Protein AF-A0A7C5C646-F1 (afdb_monomer_lite)

pLDDT: mean 81.71, std 15.2, range [26.06, 98.44]

Structure (mmCIF, N/CA/C/O backbone):
data_AF-A0A7C5C646-F1
#
_entry.id   AF-A0A7C5C646-F1
#
loop_
_atom_site.group_PDB
_atom_site.id
_atom_site.type_symbol
_atom_site.label_atom_id
_atom_site.label_alt_id
_atom_site.label_comp_id
_atom_site.label_asym_id
_atom_site.label_entity_id
_atom_site.label_seq_id
_atom_site.pdbx_PDB_ins_code
_atom_site.Cartn_x
_atom_site.Cartn_y
_atom_site.Cartn_z
_atom_site.occupancy
_atom_site.B_iso_or_equiv
_atom_site.auth_seq_id
_atom_site.auth_comp_id
_atom_site.auth_asym_id
_atom_site.auth_atom_id
_atom_site.pdbx_PDB_model_num
ATOM 1 N N . MET A 1 1 ? -2.364 -14.145 -22.066 1.00 28.00 1 MET A N 1
ATOM 2 C CA . MET A 1 1 ? -3.353 -14.000 -23.159 1.00 28.00 1 MET A CA 1
ATOM 3 C C . MET A 1 1 ? -4.460 -13.075 -22.661 1.00 28.00 1 MET A C 1
ATOM 5 O O . MET A 1 1 ? -4.940 -13.315 -21.566 1.00 28.00 1 MET A O 1
ATOM 9 N N . LEU A 1 2 ? -4.819 -12.059 -23.460 1.00 26.06 2 LEU A N 1
ATOM 10 C CA . LEU A 1 2 ? -5.989 -11.160 -23.353 1.00 26.06 2 LEU A CA 1
ATOM 11 C C . LEU A 1 2 ? -6.008 -10.118 -22.210 1.00 26.06 2 LEU A C 1
ATOM 13 O O . LEU A 1 2 ? -6.782 -10.225 -21.267 1.00 26.06 2 LEU A O 1
ATOM 17 N N . THR A 1 3 ? -5.275 -9.012 -22.390 1.00 26.62 3 THR A N 1
ATOM 18 C CA . THR A 1 3 ? -5.857 -7.691 -22.083 1.00 26.62 3 THR A CA 1
ATOM 19 C C . THR A 1 3 ? -7.000 -7.482 -23.075 1.00 26.62 3 THR A C 1
ATOM 21 O O . THR A 1 3 ? -6.786 -7.663 -24.274 1.00 26.62 3 THR A O 1
ATOM 24 N N . ALA A 1 4 ? -8.215 -7.189 -22.614 1.00 31.64 4 ALA A N 1
ATOM 25 C CA . ALA A 1 4 ? -9.336 -6.935 -23.513 1.00 31.64 4 ALA A CA 1
ATOM 26 C C . ALA A 1 4 ? -9.019 -5.706 -24.386 1.00 31.64 4 ALA A C 1
ATOM 28 O O . ALA A 1 4 ? -9.004 -4.582 -23.893 1.00 31.64 4 ALA A O 1
ATOM 29 N N . ASP A 1 5 ? -8.721 -5.917 -25.671 1.00 53.47 5 ASP A N 1
ATOM 30 C CA . ASP A 1 5 ? -8.598 -4.821 -26.631 1.00 53.47 5 ASP A CA 1
ATOM 31 C C . ASP A 1 5 ? -9.971 -4.145 -26.753 1.00 53.47 5 ASP A C 1
ATOM 33 O O . ASP A 1 5 ? -10.922 -4.751 -27.254 1.00 53.47 5 ASP A O 1
ATOM 37 N N . PHE A 1 6 ? -10.082 -2.895 -26.291 1.00 59.47 6 PHE A N 1
ATOM 38 C CA . PHE A 1 6 ? -11.278 -2.081 -26.509 1.00 59.47 6 PHE A CA 1
ATOM 39 C C . PHE A 1 6 ? -11.621 -2.047 -27.995 1.00 59.47 6 PHE A C 1
ATOM 41 O O . PHE A 1 6 ? -10.765 -1.803 -28.860 1.00 59.47 6 PHE A O 1
ATOM 48 N N . SER A 1 7 ? -12.903 -2.227 -28.292 1.00 78.94 7 SER A N 1
ATOM 49 C CA . SER A 1 7 ? -13.418 -2.057 -29.640 1.00 78.94 7 SER A CA 1
ATOM 50 C C . SER A 1 7 ? -13.091 -0.654 -30.164 1.00 78.94 7 SER A C 1
ATOM 52 O O . SER A 1 7 ? -12.904 0.306 -29.410 1.00 78.94 7 SER A O 1
ATOM 54 N N . LEU A 1 8 ? -13.022 -0.510 -31.489 1.00 80.00 8 LEU A N 1
ATOM 55 C CA . LEU A 1 8 ? -12.798 0.789 -32.127 1.00 80.00 8 LEU A CA 1
ATOM 56 C C . LEU A 1 8 ? -13.767 1.870 -31.617 1.00 80.00 8 LEU A C 1
ATOM 58 O O . LEU A 1 8 ? -13.353 3.008 -31.411 1.00 80.00 8 LEU A O 1
ATOM 62 N N . ASN A 1 9 ? -15.029 1.502 -31.383 1.00 79.94 9 ASN A N 1
ATOM 63 C CA . ASN A 1 9 ? -16.066 2.419 -30.915 1.00 79.94 9 ASN A CA 1
ATOM 64 C C . ASN A 1 9 ? -15.793 2.898 -29.486 1.00 79.94 9 ASN A C 1
ATOM 66 O O . ASN A 1 9 ? -15.785 4.100 -29.253 1.00 79.94 9 ASN A O 1
ATOM 70 N N . GLU A 1 10 ? -15.455 1.994 -28.565 1.00 75.88 10 GLU A N 1
ATOM 71 C CA . GLU A 1 10 ? -15.108 2.362 -27.183 1.00 75.88 10 GLU A CA 1
ATOM 72 C C . GLU A 1 10 ? -13.876 3.275 -27.130 1.00 75.88 10 GLU A C 1
ATOM 74 O O . GLU A 1 10 ? -13.825 4.229 -26.351 1.00 75.88 10 GLU A O 1
ATOM 79 N N . ARG A 1 11 ? -12.883 3.032 -27.997 1.00 83.81 11 ARG A N 1
ATOM 80 C CA . ARG A 1 11 ? -11.719 3.921 -28.124 1.00 83.81 11 ARG A CA 1
ATOM 81 C C . ARG A 1 11 ? -12.119 5.300 -28.659 1.00 83.81 11 ARG A C 1
ATOM 83 O O . ARG A 1 11 ? -11.607 6.308 -28.175 1.00 83.81 11 ARG A O 1
ATOM 90 N N . LEU A 1 12 ? -13.029 5.370 -29.631 1.00 86.06 12 LEU A N 1
ATOM 91 C CA . LEU A 1 12 ? -13.533 6.638 -30.172 1.00 86.06 12 LEU A CA 1
ATOM 92 C C . LEU A 1 12 ? -14.393 7.416 -29.168 1.00 86.06 12 LEU A C 1
ATOM 94 O O . LEU A 1 12 ? -14.305 8.641 -29.143 1.00 86.06 12 LEU A O 1
ATOM 98 N N . ASP A 1 13 ? -15.160 6.741 -28.314 1.00 81.69 13 ASP A N 1
ATOM 99 C CA . ASP A 1 13 ? -15.956 7.386 -27.260 1.00 81.69 13 ASP A CA 1
ATOM 100 C C . ASP A 1 13 ? -15.055 8.047 -26.197 1.00 81.69 13 ASP A C 1
ATOM 102 O O . ASP A 1 13 ? -15.331 9.145 -25.700 1.00 81.69 13 ASP A O 1
ATOM 106 N N . ARG A 1 14 ? -13.900 7.438 -25.903 1.00 78.50 14 ARG A N 1
ATOM 107 C CA . ARG A 1 14 ? -12.861 8.061 -25.063 1.00 78.50 14 ARG A CA 1
ATOM 108 C C . ARG A 1 14 ? -12.254 9.291 -25.727 1.00 78.50 14 ARG A C 1
ATOM 110 O O . ARG A 1 14 ? -12.163 10.344 -25.097 1.00 78.50 14 ARG A O 1
ATOM 117 N N . LEU A 1 15 ? -11.895 9.177 -27.008 1.00 87.12 15 LEU A N 1
ATOM 118 C CA . LEU A 1 15 ? -11.406 10.316 -27.784 1.00 87.12 15 LEU A CA 1
ATOM 119 C C . LEU A 1 15 ? -12.434 11.459 -27.791 1.00 87.12 15 LEU A C 1
ATOM 121 O O . LEU A 1 15 ? -12.058 12.622 -27.666 1.00 87.12 15 LEU A O 1
ATOM 125 N N . GLU A 1 16 ? -13.724 11.147 -27.906 1.00 87.44 16 GLU A N 1
ATOM 126 C CA . GLU A 1 16 ? -14.800 12.135 -27.837 1.00 87.44 16 GLU A CA 1
ATOM 127 C C . GLU A 1 16 ? -14.785 12.904 -26.514 1.00 87.44 16 GLU A C 1
ATOM 129 O O . GLU A 1 16 ? -14.829 14.134 -26.519 1.00 87.44 16 GLU A O 1
ATOM 134 N N . THR A 1 17 ? -14.645 12.191 -25.395 1.00 80.69 17 THR A N 1
ATOM 135 C CA . THR A 1 17 ? -14.571 12.782 -24.050 1.00 80.69 17 THR A CA 1
ATOM 136 C C . THR A 1 17 ? -13.391 13.752 -23.922 1.00 80.69 17 THR A C 1
ATOM 138 O O . THR A 1 17 ? -13.533 14.848 -23.378 1.00 80.69 17 THR A O 1
ATOM 141 N N . ASP A 1 18 ? -12.228 13.399 -24.473 1.00 81.44 18 ASP A N 1
ATOM 142 C CA . ASP A 1 18 ? -11.051 14.275 -24.467 1.00 81.44 18 ASP A CA 1
ATOM 143 C C . ASP A 1 18 ? -11.227 15.509 -25.367 1.00 81.44 18 ASP A C 1
ATOM 145 O O . ASP A 1 18 ? -10.750 16.599 -25.039 1.00 81.44 18 ASP A O 1
ATOM 149 N N . LEU A 1 19 ? -11.925 15.359 -26.495 1.00 86.12 19 LEU A N 1
ATOM 150 C CA . LEU A 1 19 ? -12.220 16.436 -27.446 1.00 86.12 19 LEU A CA 1
ATOM 151 C C . LEU A 1 19 ? -13.336 17.382 -26.969 1.00 86.12 19 LEU A C 1
ATOM 153 O O . LEU A 1 19 ? -13.475 18.499 -27.480 1.00 86.12 19 LEU A O 1
ATOM 157 N N . GLN A 1 20 ? -14.122 16.966 -25.977 1.00 83.12 20 GLN A N 1
ATOM 158 C CA . GLN A 1 20 ? -15.189 17.766 -25.380 1.00 83.12 20 GLN A CA 1
ATOM 159 C C . GLN A 1 20 ? -14.689 18.872 -24.448 1.00 83.12 20 GLN A C 1
ATOM 161 O O . GLN A 1 20 ? -15.449 19.805 -24.186 1.00 83.12 20 GLN A O 1
ATOM 166 N N . THR A 1 21 ? -13.437 18.859 -23.985 1.00 80.38 21 THR A N 1
ATOM 167 C CA . THR A 1 21 ? -12.909 19.916 -23.102 1.00 80.38 21 THR A CA 1
ATOM 168 C C . THR A 1 21 ? -12.383 21.125 -23.888 1.00 80.38 21 THR A C 1
ATOM 170 O O . THR A 1 21 ? -12.013 21.016 -25.056 1.00 80.38 21 THR A O 1
ATOM 173 N N . THR A 1 22 ? -12.361 22.319 -23.274 1.00 79.81 22 THR A N 1
ATOM 174 C CA . THR A 1 22 ? -11.812 23.546 -23.893 1.00 79.81 22 THR A CA 1
ATOM 175 C C . THR A 1 22 ? -10.613 24.077 -23.095 1.00 79.81 22 THR A C 1
ATOM 177 O O . THR A 1 22 ? -10.837 24.680 -22.045 1.00 79.81 22 THR A O 1
ATOM 180 N N . PRO A 1 23 ? -9.364 23.951 -23.587 1.00 79.19 23 PRO A N 1
ATOM 181 C CA . PRO A 1 23 ? -8.949 23.195 -24.777 1.00 79.19 23 PRO A CA 1
ATOM 182 C C . PRO A 1 23 ? -9.107 21.669 -24.583 1.00 79.19 23 PRO A C 1
ATOM 184 O O . PRO A 1 23 ? -9.308 21.229 -23.445 1.00 79.19 23 PRO A O 1
ATOM 187 N N . PRO A 1 24 ? -9.039 20.857 -25.658 1.00 83.31 24 PRO A N 1
ATOM 188 C CA . PRO A 1 24 ? -9.064 19.397 -25.553 1.00 83.31 24 PRO A CA 1
ATOM 189 C C . PRO A 1 24 ? -8.012 18.869 -24.573 1.00 83.31 24 PRO A C 1
ATOM 191 O O . PRO A 1 24 ? -6.920 19.433 -24.486 1.00 83.31 24 PRO A O 1
ATOM 194 N N . ARG A 1 25 ? -8.323 17.794 -23.839 1.00 78.38 25 ARG A N 1
ATOM 195 C CA . ARG A 1 25 ? -7.555 17.350 -22.658 1.00 78.38 25 ARG A CA 1
ATOM 196 C C . ARG A 1 25 ? -6.090 17.035 -22.974 1.00 78.38 25 ARG A C 1
ATOM 198 O O . ARG A 1 25 ? -5.222 17.225 -22.126 1.00 78.38 25 ARG A O 1
ATOM 205 N N . PHE A 1 26 ? -5.806 16.606 -24.203 1.00 78.62 26 PHE A N 1
ATOM 206 C CA . PHE A 1 26 ? -4.446 16.315 -24.656 1.00 78.62 26 PHE A CA 1
ATOM 207 C C . PHE A 1 26 ? -3.584 17.554 -24.935 1.00 78.62 26 PHE A C 1
ATOM 209 O O . PHE A 1 26 ? -2.365 17.445 -25.083 1.00 78.62 26 PHE A O 1
ATOM 216 N N . VAL A 1 27 ? -4.179 18.746 -25.005 1.00 80.38 27 VAL A N 1
ATOM 217 C CA . VAL A 1 27 ? -3.452 19.992 -25.262 1.00 80.38 27 VAL A CA 1
ATOM 218 C C . VAL A 1 27 ? -2.809 20.476 -23.963 1.00 80.38 27 VAL A C 1
ATOM 220 O O . VAL A 1 27 ? -3.383 21.264 -23.216 1.00 80.38 27 VAL A O 1
ATOM 223 N N . LYS A 1 28 ? -1.585 20.006 -23.699 1.00 72.88 28 LYS A N 1
ATOM 224 C CA . LYS A 1 28 ? -0.786 20.416 -22.527 1.00 72.88 28 LYS A CA 1
ATOM 225 C C . LYS A 1 28 ? -0.014 21.719 -22.758 1.00 72.88 28 LYS A C 1
ATOM 227 O O . LYS A 1 28 ? 0.154 22.513 -21.839 1.00 72.88 28 LYS A O 1
ATOM 232 N N . ILE A 1 29 ? 0.466 21.937 -23.985 1.00 70.25 29 ILE A N 1
ATOM 233 C CA . ILE A 1 29 ? 1.261 23.106 -24.386 1.00 70.25 29 ILE A CA 1
ATOM 234 C C . ILE A 1 29 ? 0.723 23.618 -25.725 1.00 70.25 29 ILE A C 1
ATOM 236 O O . ILE A 1 29 ? 0.560 22.846 -26.666 1.00 70.25 29 ILE A O 1
ATOM 240 N N . ALA A 1 30 ? 0.498 24.929 -25.845 1.00 67.81 30 ALA A N 1
ATOM 241 C CA . ALA A 1 30 ? -0.106 25.538 -27.038 1.00 67.81 30 ALA A CA 1
ATOM 242 C C . ALA A 1 30 ? 0.714 25.363 -28.335 1.00 67.81 30 ALA A C 1
ATOM 244 O O . ALA A 1 30 ? 0.157 25.451 -29.424 1.00 67.81 30 ALA A O 1
ATOM 245 N N . ALA A 1 31 ? 2.026 25.123 -28.231 1.00 68.94 31 ALA A N 1
ATOM 246 C CA . ALA A 1 31 ? 2.910 24.882 -29.374 1.00 68.94 31 ALA A CA 1
ATOM 247 C C . ALA A 1 31 ? 2.819 23.451 -29.944 1.00 68.94 31 ALA A C 1
ATOM 249 O O . ALA A 1 31 ? 3.293 23.221 -31.054 1.00 68.94 31 ALA A O 1
ATOM 250 N N . LEU A 1 32 ? 2.229 22.508 -29.196 1.00 78.38 32 LEU A N 1
ATOM 251 C CA . LEU A 1 32 ? 2.058 21.097 -29.567 1.00 78.38 32 LEU A CA 1
ATOM 252 C C . LEU A 1 32 ? 0.619 20.635 -29.264 1.00 78.38 32 LEU A C 1
ATOM 254 O O . LEU A 1 32 ? 0.411 19.780 -28.400 1.00 78.38 32 LEU A O 1
ATOM 258 N N . PRO A 1 33 ? -0.403 21.190 -29.938 1.00 86.81 33 PRO A N 1
ATOM 259 C CA . PRO A 1 33 ? -1.797 20.829 -29.701 1.00 86.81 33 PRO A CA 1
ATOM 260 C C . PRO A 1 33 ? -2.170 19.539 -30.454 1.00 86.81 33 PRO A C 1
ATOM 262 O O . PRO A 1 33 ? -3.208 19.478 -31.109 1.00 86.81 33 PRO A O 1
ATOM 265 N N . PHE A 1 34 ? -1.310 18.520 -30.428 1.00 90.69 34 PHE A N 1
ATOM 266 C CA . PHE A 1 34 ? -1.435 17.332 -31.272 1.00 90.69 34 PHE A CA 1
ATOM 267 C C . PHE A 1 34 ? -1.675 16.070 -30.447 1.00 90.69 34 PHE A C 1
ATOM 269 O O . PHE A 1 34 ? -1.121 15.910 -29.360 1.00 90.69 34 PHE A O 1
ATOM 276 N N . ALA A 1 35 ? -2.460 15.157 -31.006 1.00 89.94 35 ALA A N 1
ATOM 277 C CA . ALA A 1 35 ? -2.698 13.828 -30.468 1.00 89.94 35 ALA A CA 1
ATOM 278 C C . ALA A 1 35 ? -2.617 12.763 -31.564 1.00 89.94 35 ALA A C 1
ATOM 280 O O . ALA A 1 35 ? -2.851 13.052 -32.738 1.00 89.94 35 ALA A O 1
ATOM 281 N N . ILE A 1 36 ? -2.327 11.523 -31.177 1.00 90.50 36 ILE A N 1
ATOM 282 C CA . ILE A 1 36 ? -2.374 10.356 -32.060 1.00 90.50 36 ILE A CA 1
ATOM 283 C C . ILE A 1 36 ? -3.478 9.418 -31.588 1.00 90.50 36 ILE A C 1
ATOM 285 O O . ILE A 1 36 ? -3.492 9.011 -30.433 1.00 90.50 36 ILE A O 1
ATOM 289 N N . PHE A 1 37 ? -4.361 9.028 -32.497 1.00 91.94 37 PHE A N 1
ATOM 290 C CA . PHE A 1 37 ? -5.306 7.939 -32.293 1.00 91.94 37 PHE A CA 1
ATOM 291 C C . PHE A 1 37 ? -4.888 6.768 -33.181 1.00 91.94 37 PHE A C 1
ATOM 293 O O . PHE A 1 37 ? -4.971 6.873 -34.408 1.00 91.94 37 PHE A O 1
ATOM 300 N N . HIS A 1 38 ? -4.419 5.666 -32.594 1.00 89.88 38 HIS A N 1
ATOM 301 C CA . HIS A 1 38 ? -3.981 4.508 -33.377 1.00 89.88 38 HIS A CA 1
ATOM 302 C C . HIS A 1 38 ? -5.131 3.524 -33.659 1.00 89.88 38 HIS A C 1
ATOM 304 O O . HIS A 1 38 ? -6.071 3.400 -32.883 1.00 89.88 38 HIS A O 1
ATOM 310 N N . TYR A 1 39 ? -5.096 2.790 -34.761 1.00 90.12 39 TYR A N 1
ATOM 311 C CA . TYR A 1 39 ? -6.091 1.757 -35.072 1.00 90.12 39 TYR A CA 1
ATOM 312 C C . TYR A 1 39 ? -5.446 0.645 -35.881 1.00 90.12 39 TYR A C 1
ATOM 314 O O . TYR A 1 39 ? -4.484 0.888 -36.610 1.00 90.12 39 TYR A O 1
ATOM 322 N N . ALA A 1 40 ? -5.972 -0.574 -35.778 1.00 88.81 40 ALA A N 1
ATOM 323 C CA . ALA A 1 40 ? -5.433 -1.664 -36.574 1.00 88.81 40 ALA A CA 1
ATOM 324 C C . ALA A 1 40 ? -5.673 -1.343 -38.064 1.00 88.81 40 ALA A C 1
ATOM 326 O O . ALA A 1 40 ? -6.785 -0.952 -38.411 1.00 88.81 40 ALA A O 1
ATOM 327 N N . PRO A 1 41 ? -4.706 -1.532 -38.980 1.00 90.12 41 PRO A N 1
ATOM 328 C CA . PRO A 1 41 ? -4.848 -1.132 -40.388 1.00 90.12 41 PRO A CA 1
ATOM 329 C C . PRO A 1 41 ? -6.105 -1.687 -41.078 1.00 90.12 41 PRO A C 1
ATOM 331 O O . PRO A 1 41 ? -6.729 -1.018 -41.901 1.00 90.12 41 PRO A O 1
ATOM 334 N N . ARG A 1 42 ? -6.535 -2.891 -40.679 1.00 87.31 42 ARG A N 1
ATOM 335 C CA . ARG A 1 42 ? -7.784 -3.536 -41.123 1.00 87.31 42 ARG A CA 1
ATOM 336 C C . ARG A 1 42 ? -9.064 -2.768 -40.756 1.00 87.31 42 ARG A C 1
ATOM 338 O O . ARG A 1 42 ? -10.096 -2.972 -41.386 1.00 87.31 42 ARG A O 1
ATOM 345 N N . GLU A 1 43 ? -9.010 -1.894 -39.755 1.00 90.44 43 GLU A N 1
ATOM 346 C CA . GLU A 1 43 ? -10.134 -1.090 -39.265 1.00 90.44 43 GLU A CA 1
ATOM 347 C C . GLU A 1 43 ? -10.347 0.206 -40.065 1.00 90.44 43 GLU A C 1
ATOM 349 O O . GLU A 1 43 ? -11.345 0.883 -39.833 1.00 90.44 43 GLU A O 1
ATOM 354 N N . GLU A 1 44 ? -9.475 0.551 -41.023 1.00 91.56 44 GLU A N 1
ATOM 355 C CA . GLU A 1 44 ? -9.483 1.843 -41.739 1.00 91.56 44 GLU A CA 1
ATOM 356 C C . GLU A 1 44 ? -10.859 2.223 -42.312 1.00 91.56 44 GLU A C 1
ATOM 358 O O . GLU A 1 44 ? -11.323 3.357 -42.184 1.00 91.56 44 GLU A O 1
ATOM 363 N N . TRP A 1 45 ? -11.553 1.269 -42.933 1.00 88.44 45 TRP A N 1
ATOM 364 C CA . TRP A 1 45 ? -12.875 1.521 -43.512 1.00 88.44 45 TRP A CA 1
ATOM 365 C C . TRP A 1 45 ? -13.942 1.777 -42.451 1.00 88.44 45 TRP A C 1
ATOM 367 O O . TRP A 1 45 ? -14.795 2.647 -42.637 1.00 88.44 45 TRP A O 1
ATOM 377 N N . ASN A 1 46 ? -13.876 1.045 -41.337 1.00 88.31 46 ASN A N 1
ATOM 378 C CA . ASN A 1 46 ? -14.793 1.225 -40.221 1.00 88.31 46 ASN A CA 1
ATOM 379 C C . ASN A 1 46 ? -14.539 2.578 -39.546 1.00 88.31 46 ASN A C 1
ATOM 381 O O . ASN A 1 46 ? -15.459 3.379 -39.411 1.00 88.31 46 ASN A O 1
ATOM 385 N N . LEU A 1 47 ? -13.273 2.888 -39.252 1.00 91.88 47 LEU A N 1
ATOM 386 C CA . LEU A 1 47 ? -12.849 4.164 -38.685 1.00 91.88 47 LEU A CA 1
ATOM 387 C C . LEU A 1 47 ? -13.385 5.342 -39.498 1.00 91.88 47 LEU A C 1
ATOM 389 O O . LEU A 1 47 ? -13.995 6.238 -38.933 1.00 91.88 47 LEU A O 1
ATOM 393 N N . ARG A 1 48 ? -13.230 5.341 -40.827 1.00 89.06 48 ARG A N 1
ATOM 394 C CA . ARG A 1 48 ? -13.727 6.439 -41.676 1.00 89.06 48 ARG A CA 1
ATOM 395 C C . ARG A 1 48 ? -15.224 6.691 -41.512 1.00 89.06 48 ARG A C 1
ATOM 397 O O . ARG A 1 48 ? -15.652 7.846 -41.538 1.00 89.06 48 ARG A O 1
ATOM 404 N N . ARG A 1 49 ? -16.024 5.635 -41.355 1.00 88.19 49 ARG A N 1
ATOM 405 C CA . ARG A 1 49 ? -17.460 5.776 -41.096 1.00 88.19 49 ARG A CA 1
ATOM 406 C C . ARG A 1 49 ? -17.695 6.382 -39.714 1.00 88.19 49 ARG A C 1
ATOM 408 O O . ARG A 1 49 ? -18.419 7.369 -39.606 1.00 88.19 49 ARG A O 1
ATOM 415 N N . GLU A 1 50 ? -17.035 5.847 -38.694 1.00 90.94 50 GLU A N 1
ATOM 416 C CA . GLU A 1 50 ? -17.208 6.285 -37.307 1.00 90.94 50 GLU A CA 1
ATOM 417 C C . GLU A 1 50 ? -16.690 7.712 -37.057 1.00 90.94 50 GLU A C 1
ATOM 419 O O . GLU A 1 50 ? -17.300 8.459 -36.296 1.00 90.94 50 GLU A O 1
ATOM 424 N N . LEU A 1 51 ? -15.650 8.170 -37.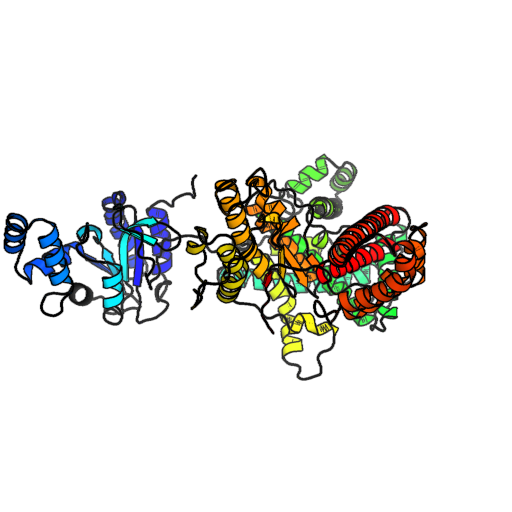763 1.00 93.69 51 LEU A N 1
ATOM 425 C CA . LEU A 1 51 ? -15.165 9.553 -37.665 1.00 93.69 51 LEU A CA 1
ATOM 426 C C . LEU A 1 51 ? -16.198 10.581 -38.121 1.00 93.69 51 LEU A C 1
ATOM 428 O O . LEU A 1 51 ? -16.273 11.668 -37.549 1.00 93.69 51 LEU A O 1
ATOM 432 N N . ASN A 1 52 ? -17.014 10.251 -39.125 1.00 91.12 52 ASN A N 1
ATOM 433 C CA . ASN A 1 52 ? -18.104 11.129 -39.545 1.00 91.12 52 ASN A CA 1
ATOM 434 C C . ASN A 1 52 ? -19.174 11.238 -38.453 1.00 91.12 52 ASN A C 1
ATOM 436 O O . ASN A 1 52 ? -19.668 12.335 -38.189 1.00 91.12 52 ASN A O 1
ATOM 440 N N . LEU A 1 53 ? -19.493 10.125 -37.785 1.00 89.38 53 LEU A N 1
ATOM 441 C CA . LEU A 1 53 ? -20.436 10.106 -36.667 1.00 89.38 53 LEU A CA 1
ATOM 442 C C . LEU A 1 53 ? -19.890 10.886 -35.467 1.00 89.38 53 LEU A C 1
ATOM 444 O O . LEU A 1 53 ? -20.589 11.749 -34.938 1.00 89.38 53 LEU A O 1
ATOM 448 N N . LEU A 1 54 ? -18.626 10.667 -35.103 1.00 93.00 54 LEU A N 1
ATOM 449 C CA . LEU A 1 54 ? -17.933 11.421 -34.058 1.00 93.00 54 LEU A CA 1
ATOM 450 C C . LEU A 1 54 ? -17.941 12.930 -34.350 1.00 93.00 54 LEU A C 1
ATOM 452 O O . LEU A 1 54 ? -18.270 13.735 -33.481 1.00 93.00 54 LEU A O 1
ATOM 456 N N . ALA A 1 55 ? -17.648 13.330 -35.589 1.00 93.62 55 ALA A N 1
ATOM 457 C CA . ALA A 1 55 ? -17.676 14.734 -35.984 1.00 93.62 55 ALA A CA 1
ATOM 458 C C . ALA A 1 55 ? -19.073 15.360 -35.846 1.00 93.62 55 ALA A C 1
ATOM 460 O O . ALA A 1 55 ? -19.182 16.519 -35.447 1.00 93.62 55 ALA A O 1
ATOM 461 N N . ILE A 1 56 ? -20.144 14.618 -36.150 1.00 91.56 56 ILE A N 1
ATOM 462 C CA . ILE A 1 56 ? -21.527 15.076 -35.938 1.00 91.56 56 ILE A CA 1
ATOM 463 C C . ILE A 1 56 ? -21.803 15.276 -34.442 1.00 91.56 56 ILE A C 1
ATOM 465 O O . ILE A 1 56 ? -22.332 16.321 -34.061 1.00 91.56 56 ILE A O 1
ATOM 469 N N . ARG A 1 57 ? -21.406 14.323 -33.589 1.00 92.56 57 ARG A N 1
ATOM 470 C CA . ARG A 1 57 ? -21.610 14.417 -32.133 1.00 92.56 57 ARG A CA 1
ATOM 471 C C . ARG A 1 57 ? -20.873 15.612 -31.525 1.00 92.56 57 ARG A C 1
ATOM 473 O O . ARG A 1 57 ? -21.491 16.418 -30.831 1.00 92.56 57 ARG A O 1
ATOM 480 N N . LEU A 1 58 ? -19.611 15.818 -31.902 1.00 92.00 58 LEU A N 1
ATOM 481 C CA . LEU A 1 58 ? -18.823 16.979 -31.474 1.00 92.00 58 LEU A CA 1
ATOM 482 C C . LEU A 1 58 ? -19.425 18.309 -31.965 1.00 92.00 58 LEU A C 1
ATOM 484 O O . LEU A 1 58 ? -19.438 19.296 -31.227 1.00 92.00 58 LEU A O 1
ATOM 488 N N . ARG A 1 59 ? -19.976 18.349 -33.188 1.00 93.06 59 ARG A N 1
ATOM 489 C CA . ARG A 1 59 ? -20.672 19.539 -33.715 1.00 93.06 59 ARG A CA 1
ATOM 490 C C . ARG A 1 59 ? -21.928 19.884 -32.925 1.00 93.06 59 ARG A C 1
ATOM 492 O O . ARG A 1 59 ? -22.146 21.058 -32.631 1.00 93.06 59 ARG A O 1
ATOM 499 N N . ASN A 1 60 ? -22.704 18.881 -32.517 1.00 88.88 60 ASN A N 1
ATOM 500 C CA . ASN A 1 60 ? -23.880 19.083 -31.665 1.00 88.88 60 ASN A CA 1
ATOM 501 C C . ASN A 1 60 ? -23.514 19.664 -30.288 1.00 88.88 60 ASN A C 1
ATOM 503 O O . ASN A 1 60 ? -24.329 20.337 -29.666 1.00 88.88 60 ASN A O 1
ATOM 507 N N . GLN A 1 61 ? -22.274 19.459 -29.842 1.00 85.38 61 GLN A N 1
ATOM 508 C CA . GLN A 1 61 ? -21.721 20.001 -28.597 1.00 85.38 61 GLN A CA 1
ATOM 509 C C . GLN A 1 61 ? -21.006 21.353 -28.795 1.00 85.38 61 GLN A C 1
ATOM 511 O O . GLN A 1 61 ? -20.328 21.847 -27.897 1.00 85.38 61 GLN A O 1
ATOM 516 N N . GLY A 1 62 ? -21.144 21.978 -29.970 1.00 85.94 62 GLY A N 1
ATOM 517 C CA . GLY A 1 62 ? -20.631 23.322 -30.250 1.00 85.94 62 GLY A CA 1
ATOM 518 C C . GLY A 1 62 ? -19.183 23.389 -30.750 1.00 85.94 62 GLY A C 1
ATOM 519 O O . GLY A 1 62 ? -18.660 24.503 -30.909 1.00 85.94 62 GLY A O 1
ATOM 520 N N . ARG A 1 63 ? -18.547 22.239 -31.028 1.00 90.69 63 ARG A N 1
ATOM 521 C CA . ARG A 1 63 ? -17.234 22.147 -31.694 1.00 90.69 63 ARG A CA 1
ATOM 522 C C . ARG A 1 63 ? -17.359 22.267 -33.212 1.00 90.69 63 ARG A C 1
ATOM 524 O O . ARG A 1 63 ? -18.395 21.977 -33.803 1.00 90.69 63 ARG A O 1
ATOM 531 N N . ARG A 1 64 ? -16.270 22.643 -33.875 1.00 93.81 64 ARG A N 1
ATOM 532 C CA . ARG A 1 64 ? -16.137 22.658 -35.334 1.00 93.81 64 ARG A CA 1
ATOM 533 C C . ARG A 1 64 ? -15.053 21.666 -35.737 1.00 93.81 64 ARG A C 1
ATOM 535 O O . ARG A 1 64 ? -13.883 21.871 -35.448 1.00 93.81 64 ARG A O 1
ATOM 542 N N . VAL A 1 65 ? -15.455 20.564 -36.366 1.00 95.25 65 VAL A N 1
ATOM 543 C CA . VAL A 1 65 ? -14.531 19.497 -36.780 1.00 95.25 65 VAL A CA 1
ATOM 544 C C . VAL A 1 65 ? -14.218 19.609 -38.269 1.00 95.25 65 VAL A C 1
ATOM 546 O O . VAL A 1 65 ? -15.141 19.588 -39.095 1.00 95.25 65 VAL A O 1
ATOM 549 N N . HIS A 1 66 ? -12.926 19.681 -38.582 1.00 96.38 66 HIS A N 1
ATOM 550 C CA . HIS A 1 66 ? -12.346 19.867 -39.913 1.00 96.38 66 HIS A CA 1
ATOM 551 C C . HIS A 1 66 ? -11.554 18.629 -40.327 1.00 96.38 66 HIS A C 1
ATOM 553 O O . HIS A 1 66 ? -10.757 18.120 -39.548 1.00 96.38 66 HIS A O 1
ATOM 559 N N . PHE A 1 67 ? -11.747 18.141 -41.551 1.00 96.06 67 PHE A N 1
ATOM 560 C CA . PHE A 1 67 ? -11.084 16.930 -42.042 1.00 96.06 67 PHE A CA 1
ATOM 561 C C . PHE A 1 67 ? -9.959 17.280 -43.016 1.00 96.06 67 PHE A C 1
ATOM 563 O O . PHE A 1 67 ? -10.219 17.848 -44.075 1.00 96.06 67 PHE A O 1
ATOM 570 N N . VAL A 1 68 ? -8.731 16.859 -42.708 1.00 96.88 68 VAL A N 1
ATOM 571 C CA . VAL A 1 68 ? -7.560 17.008 -43.583 1.00 96.88 68 VAL A CA 1
ATOM 572 C C . VAL A 1 68 ? -7.067 15.625 -43.998 1.00 96.88 68 VAL A C 1
ATOM 574 O O . VAL A 1 68 ? -6.728 14.781 -43.169 1.00 96.88 68 VAL A O 1
ATOM 577 N N . SER A 1 69 ? -7.074 15.364 -45.306 1.00 96.31 69 SER A N 1
ATOM 578 C CA . SER A 1 69 ? -6.757 14.045 -45.855 1.00 96.31 69 SER A CA 1
ATOM 579 C C . SER A 1 69 ? -5.295 13.950 -46.267 1.00 96.31 69 SER A C 1
ATOM 581 O O . SER A 1 69 ? -4.911 14.447 -47.325 1.00 96.31 69 SER A O 1
ATOM 583 N N . LEU A 1 70 ? -4.496 13.227 -45.490 1.00 96.00 70 LEU A N 1
ATOM 584 C CA . LEU A 1 70 ? -3.085 13.000 -45.786 1.00 96.00 70 LEU A CA 1
ATOM 585 C C . LEU A 1 70 ? -2.860 12.309 -47.130 1.00 96.00 70 LEU A C 1
ATOM 587 O O . LEU A 1 70 ? -1.997 12.714 -47.896 1.00 96.00 70 LEU A O 1
ATOM 591 N N . GLY A 1 71 ? -3.693 11.327 -47.474 1.00 94.56 71 GLY A N 1
ATOM 592 C CA . GLY A 1 71 ? -3.595 10.679 -48.780 1.00 94.56 71 GLY A CA 1
ATOM 593 C C . GLY A 1 71 ? -3.931 11.600 -49.958 1.00 94.56 71 GLY A C 1
ATOM 594 O O . GLY A 1 71 ? -3.569 11.280 -51.078 1.00 94.56 71 GLY A O 1
ATOM 595 N N . ARG A 1 72 ? -4.664 12.709 -49.752 1.00 96.12 72 ARG A N 1
ATOM 596 C CA . ARG A 1 72 ? -4.886 13.703 -50.821 1.00 96.12 72 ARG A CA 1
ATOM 597 C C . ARG A 1 72 ? -3.642 14.574 -50.964 1.00 96.12 72 ARG A C 1
ATOM 599 O O . ARG A 1 72 ? -3.174 14.757 -52.079 1.00 96.12 72 ARG A O 1
ATOM 606 N N . LEU A 1 73 ? -3.106 15.035 -49.833 1.00 96.62 73 LEU A N 1
ATOM 607 C CA . LEU A 1 73 ? -1.888 15.844 -49.788 1.00 96.62 73 LEU A CA 1
ATOM 608 C C . LEU A 1 73 ? -0.668 15.094 -50.334 1.00 96.62 73 LEU A C 1
ATOM 610 O O . LEU A 1 73 ? 0.187 15.712 -50.946 1.00 96.62 73 LEU A O 1
ATOM 614 N N . PHE A 1 74 ? -0.613 13.770 -50.172 1.00 95.00 74 PHE A N 1
ATOM 615 C CA . PHE A 1 74 ? 0.410 12.925 -50.789 1.00 95.00 74 PHE A CA 1
ATOM 616 C C . PHE A 1 74 ? 0.443 13.074 -52.316 1.00 95.00 74 PHE A C 1
ATOM 618 O O . PHE A 1 74 ? 1.481 13.394 -52.883 1.00 95.00 74 PHE A O 1
ATOM 625 N N . TRP A 1 75 ? -0.702 12.889 -52.979 1.00 94.50 75 TRP A N 1
ATOM 626 C CA . TRP A 1 75 ? -0.791 13.033 -54.434 1.00 94.50 75 TRP A CA 1
ATOM 627 C C . TRP A 1 75 ? -0.603 14.480 -54.877 1.00 94.50 75 TRP A C 1
ATOM 629 O O . TRP A 1 75 ? 0.053 14.734 -55.876 1.00 94.50 75 TRP A O 1
ATOM 639 N N . GLU A 1 76 ? -1.119 15.433 -54.106 1.00 94.75 76 GLU A N 1
ATOM 640 C CA . GLU A 1 76 ? -0.903 16.852 -54.373 1.00 94.75 76 GLU A CA 1
ATOM 641 C C . GLU A 1 76 ? 0.579 17.242 -54.306 1.00 94.75 76 GLU A C 1
ATOM 643 O O . GLU A 1 76 ? 1.036 18.005 -55.150 1.00 94.75 76 GLU A O 1
ATOM 648 N N . ALA A 1 77 ? 1.344 16.692 -53.359 1.00 94.06 77 ALA A N 1
ATOM 649 C CA . ALA A 1 77 ? 2.786 16.901 -53.293 1.00 94.06 77 ALA A CA 1
ATOM 650 C C . ALA A 1 77 ? 3.489 16.368 -54.549 1.00 94.06 77 ALA A C 1
ATOM 652 O O . ALA A 1 77 ? 4.343 17.051 -55.100 1.00 94.06 77 ALA A O 1
ATOM 653 N N . ILE A 1 78 ? 3.096 15.185 -55.034 1.00 94.31 78 ILE A N 1
ATOM 654 C CA . ILE A 1 78 ? 3.658 14.587 -56.255 1.00 94.31 78 ILE A CA 1
ATOM 655 C C . ILE A 1 78 ? 3.352 15.458 -57.482 1.00 94.31 78 ILE A C 1
ATOM 657 O O . ILE A 1 78 ? 4.257 15.759 -58.256 1.00 94.31 78 ILE A O 1
ATOM 661 N N . GLU A 1 79 ? 2.104 15.907 -57.634 1.00 94.38 79 GLU A N 1
ATOM 662 C CA . GLU A 1 79 ? 1.673 16.768 -58.745 1.00 94.38 79 GLU A CA 1
ATOM 663 C C . GLU A 1 79 ? 2.314 18.165 -58.708 1.00 94.38 79 GLU A C 1
ATOM 665 O O . GLU A 1 79 ? 2.603 18.738 -59.755 1.00 94.38 79 GLU A O 1
ATOM 670 N N . ARG A 1 80 ? 2.562 18.725 -57.513 1.00 93.44 80 ARG A N 1
ATOM 671 C CA . ARG A 1 80 ? 3.280 20.005 -57.348 1.00 93.44 80 ARG A CA 1
ATOM 672 C C . ARG A 1 80 ? 4.784 19.885 -57.637 1.00 93.44 80 ARG A C 1
ATOM 674 O O . ARG A 1 80 ? 5.432 20.914 -57.822 1.00 93.44 80 ARG A O 1
ATOM 681 N N . CYS A 1 81 ? 5.326 18.668 -57.646 1.00 93.19 81 CYS A N 1
ATOM 682 C CA . CYS A 1 81 ? 6.711 18.380 -58.001 1.00 93.19 81 CYS A CA 1
ATOM 683 C C . CYS A 1 81 ? 6.802 17.998 -59.488 1.00 93.19 81 CYS A C 1
ATOM 685 O O . CYS A 1 81 ? 6.523 18.813 -60.361 1.00 93.19 81 CYS A O 1
ATOM 687 N N . GLU A 1 82 ? 7.214 16.767 -59.786 1.00 91.75 82 GLU A N 1
ATOM 688 C CA . GLU A 1 82 ? 7.509 16.312 -61.150 1.00 91.75 82 GLU A CA 1
ATOM 689 C C . GLU A 1 82 ? 6.408 15.409 -61.732 1.00 91.75 82 GLU A C 1
ATOM 691 O O . GLU A 1 82 ? 6.542 14.917 -62.853 1.00 91.75 82 GLU A O 1
ATOM 696 N N . GLY A 1 83 ? 5.316 15.193 -60.992 1.00 93.00 83 GLY A N 1
ATOM 697 C CA . GLY A 1 83 ? 4.175 14.391 -61.428 1.00 93.00 83 GLY A CA 1
ATOM 698 C C . GLY A 1 83 ? 4.406 12.877 -61.375 1.00 93.00 83 GLY A C 1
ATOM 699 O O . GLY A 1 83 ? 5.509 12.376 -61.146 1.00 93.00 83 GLY A O 1
ATOM 700 N N . ILE A 1 84 ? 3.320 12.124 -61.570 1.00 93.31 84 ILE A N 1
ATOM 701 C CA . ILE A 1 84 ? 3.331 10.658 -61.461 1.00 93.31 84 ILE A CA 1
ATOM 702 C C . ILE A 1 84 ? 4.113 9.973 -62.590 1.00 93.31 84 ILE A C 1
ATOM 704 O O . ILE A 1 84 ? 4.755 8.956 -62.340 1.00 93.31 84 ILE A O 1
ATOM 708 N N . ASP A 1 85 ? 4.107 10.535 -63.801 1.00 95.62 85 ASP A N 1
ATOM 709 C CA . ASP A 1 85 ? 4.777 9.939 -64.966 1.00 95.62 85 ASP A CA 1
ATOM 710 C C . ASP A 1 85 ? 6.290 9.799 -64.730 1.00 95.62 85 ASP A C 1
ATOM 712 O O . ASP A 1 85 ? 6.874 8.752 -65.009 1.00 95.62 85 ASP A O 1
ATOM 716 N N . THR A 1 86 ? 6.903 10.801 -64.093 1.00 93.88 86 THR A N 1
ATOM 717 C CA . THR A 1 86 ? 8.321 10.786 -63.703 1.00 93.88 86 THR A CA 1
ATOM 718 C C . THR A 1 86 ? 8.631 9.660 -62.715 1.00 93.88 86 THR A C 1
ATOM 720 O O . THR A 1 86 ? 9.658 8.991 -62.830 1.00 93.88 86 THR A O 1
ATOM 723 N N . LEU A 1 87 ? 7.736 9.403 -61.756 1.00 93.50 87 LEU A N 1
ATOM 724 C CA . LEU A 1 87 ? 7.895 8.310 -60.794 1.00 93.50 87 LEU A CA 1
ATOM 725 C C . LEU A 1 87 ? 7.717 6.936 -61.449 1.00 93.50 87 LEU A C 1
ATOM 727 O O . LEU A 1 87 ? 8.426 6.003 -61.083 1.00 93.50 87 LEU A O 1
ATOM 731 N N . VAL A 1 88 ? 6.808 6.814 -62.422 1.00 95.12 88 VAL A N 1
ATOM 732 C CA . VAL A 1 88 ? 6.612 5.580 -63.201 1.00 95.12 88 VAL A CA 1
ATOM 733 C C . VAL A 1 88 ? 7.859 5.261 -64.022 1.00 95.12 88 VAL A C 1
ATOM 735 O O . VAL A 1 88 ? 8.307 4.113 -64.034 1.00 95.12 88 VAL A O 1
ATOM 738 N N . ASP A 1 89 ? 8.447 6.264 -64.675 1.00 95.44 89 ASP A N 1
ATOM 739 C CA . ASP A 1 89 ? 9.698 6.087 -65.411 1.00 95.44 89 ASP A CA 1
ATOM 740 C C . ASP A 1 89 ? 10.850 5.719 -64.465 1.00 95.44 89 ASP A C 1
ATOM 742 O O . ASP A 1 89 ? 11.579 4.763 -64.735 1.00 95.44 89 ASP A O 1
ATOM 746 N N . LEU A 1 90 ? 10.970 6.394 -63.317 1.00 95.06 90 LEU A N 1
ATOM 747 C CA . LEU A 1 90 ? 11.972 6.078 -62.296 1.00 95.06 90 LEU A CA 1
ATOM 748 C C . LEU A 1 90 ? 11.823 4.646 -61.759 1.00 95.06 90 LEU A C 1
ATOM 750 O O . LEU A 1 90 ? 12.817 3.935 -61.624 1.00 95.06 90 LEU A O 1
ATOM 754 N N . GLU A 1 91 ? 10.597 4.182 -61.497 1.00 95.44 91 GLU A N 1
ATOM 755 C CA . GLU A 1 91 ? 10.357 2.799 -61.064 1.00 95.44 91 GLU A CA 1
ATOM 756 C C . GLU A 1 91 ? 10.815 1.796 -62.120 1.00 95.44 91 GLU A C 1
ATOM 758 O O . GLU A 1 91 ? 11.403 0.761 -61.801 1.00 95.44 91 GLU A O 1
ATOM 763 N N . ARG A 1 92 ? 10.549 2.113 -63.391 1.00 95.94 92 ARG A N 1
ATOM 764 C CA . ARG A 1 92 ? 10.843 1.243 -64.526 1.00 95.94 92 ARG A CA 1
ATOM 765 C C . ARG A 1 92 ? 12.341 1.035 -64.731 1.00 95.94 92 ARG A C 1
ATOM 767 O O . ARG A 1 92 ? 12.731 -0.052 -65.159 1.00 95.94 92 ARG A O 1
ATOM 774 N N . TRP A 1 93 ? 13.151 2.056 -64.459 1.00 94.81 93 TRP A N 1
ATOM 775 C CA . TRP A 1 93 ? 14.600 2.022 -64.672 1.00 94.81 93 TRP A CA 1
ATOM 776 C C . TRP A 1 93 ? 15.390 1.678 -63.406 1.00 94.81 93 TRP A C 1
ATOM 778 O O . TRP A 1 93 ? 16.295 0.847 -63.472 1.00 94.81 93 TRP A O 1
ATOM 788 N N . ASP A 1 94 ? 15.024 2.261 -62.263 1.00 94.19 94 ASP A N 1
ATOM 789 C CA . ASP A 1 94 ? 15.814 2.232 -61.024 1.00 94.19 94 ASP A CA 1
ATOM 790 C C . ASP A 1 94 ? 15.116 1.495 -59.864 1.00 94.19 94 ASP A C 1
ATOM 792 O O . ASP A 1 94 ? 15.696 1.294 -58.791 1.00 94.19 94 ASP A O 1
ATOM 796 N N . GLY A 1 95 ? 13.879 1.042 -60.081 1.00 94.38 95 GLY A N 1
ATOM 797 C CA . GLY A 1 95 ? 13.122 0.216 -59.147 1.00 94.38 95 GLY A CA 1
ATOM 798 C C . GLY A 1 95 ? 12.410 0.984 -58.030 1.00 94.38 95 GLY A C 1
ATOM 799 O O . GLY A 1 95 ? 12.573 2.187 -57.818 1.00 94.38 95 GLY A O 1
ATOM 800 N N . PHE A 1 96 ? 11.606 0.244 -57.265 1.00 91.19 96 PHE A N 1
ATOM 801 C CA . PHE A 1 96 ? 10.709 0.787 -56.238 1.00 91.19 96 PHE A CA 1
ATOM 802 C C . PHE A 1 96 ? 11.425 1.568 -55.121 1.00 91.19 96 PHE A C 1
ATOM 804 O O . PHE A 1 96 ? 10.915 2.572 -54.624 1.00 91.19 96 PHE A O 1
ATOM 811 N N . GLU A 1 97 ? 12.625 1.149 -54.716 1.00 90.75 97 GLU A N 1
ATOM 812 C CA . GLU A 1 97 ? 13.364 1.859 -53.666 1.00 90.75 97 GLU A CA 1
ATOM 813 C C . GLU A 1 97 ? 13.824 3.254 -54.104 1.00 90.75 97 GLU A C 1
ATOM 815 O O . GLU A 1 97 ? 13.885 4.164 -53.274 1.00 90.75 97 GLU A O 1
ATOM 820 N N . ALA A 1 98 ? 14.139 3.435 -55.392 1.00 92.56 98 ALA A N 1
ATOM 821 C CA . ALA A 1 98 ? 14.496 4.738 -55.943 1.00 92.56 98 ALA A CA 1
ATOM 822 C C . ALA A 1 98 ? 13.293 5.685 -55.907 1.00 92.56 98 ALA A C 1
ATOM 824 O O . ALA A 1 98 ? 13.413 6.806 -55.414 1.00 92.56 98 ALA A O 1
ATOM 825 N N . VAL A 1 99 ? 12.116 5.188 -56.295 1.00 93.38 99 VAL A N 1
ATOM 826 C CA . VAL A 1 99 ? 10.840 5.906 -56.175 1.00 93.38 99 VAL A CA 1
ATOM 827 C C . VAL A 1 99 ? 10.548 6.291 -54.730 1.00 93.38 99 VAL A C 1
ATOM 829 O O . VAL A 1 99 ? 10.199 7.436 -54.456 1.00 93.38 99 VAL A O 1
ATOM 832 N N . GLN A 1 100 ? 10.751 5.377 -53.778 1.00 91.56 100 GLN A N 1
ATOM 833 C CA . GLN A 1 100 ? 10.518 5.669 -52.365 1.00 91.56 100 GLN A CA 1
ATOM 834 C C . GLN A 1 100 ? 11.442 6.771 -51.830 1.00 91.56 100 GLN A C 1
ATOM 836 O O . GLN A 1 100 ? 10.986 7.643 -51.088 1.00 91.56 100 GLN A O 1
ATOM 841 N N . ARG A 1 101 ? 12.725 6.766 -52.217 1.00 91.62 101 ARG A N 1
ATOM 842 C CA . ARG A 1 101 ? 13.663 7.846 -51.867 1.00 91.62 101 ARG A CA 1
ATOM 843 C C . ARG A 1 101 ? 13.255 9.177 -52.497 1.00 91.62 101 ARG A C 1
ATOM 845 O O . ARG A 1 101 ? 13.293 10.193 -51.809 1.00 91.62 101 ARG A O 1
ATOM 852 N N . GLN A 1 102 ? 12.825 9.160 -53.757 1.00 94.31 102 GLN A N 1
ATOM 853 C CA . GLN A 1 102 ? 12.393 10.361 -54.470 1.00 94.31 102 GLN A CA 1
ATOM 854 C C . GLN A 1 102 ? 11.137 10.979 -53.841 1.00 94.31 102 GLN A C 1
ATOM 856 O O . GLN A 1 102 ? 11.094 12.176 -53.572 1.00 94.31 102 GLN A O 1
ATOM 861 N N . ILE A 1 103 ? 10.137 10.156 -53.519 1.00 93.81 103 ILE A N 1
ATOM 862 C CA . ILE A 1 103 ? 8.919 10.606 -52.834 1.00 93.81 103 ILE A CA 1
ATOM 863 C C . ILE A 1 103 ? 9.253 11.163 -51.447 1.00 93.81 103 ILE A C 1
ATOM 865 O O . ILE A 1 103 ? 8.718 12.198 -51.051 1.00 93.81 103 ILE A O 1
ATOM 869 N N . PHE A 1 104 ? 10.157 10.518 -50.705 1.00 92.81 104 PHE A N 1
ATOM 870 C CA . PHE A 1 104 ? 10.609 11.048 -49.422 1.00 92.81 104 PHE A CA 1
ATOM 871 C C . PHE A 1 104 ? 11.259 12.433 -49.578 1.00 92.81 104 PHE A C 1
ATOM 873 O O . PHE A 1 104 ? 10.955 13.328 -48.785 1.00 92.81 104 PHE A O 1
ATOM 880 N N . ALA A 1 105 ? 12.095 12.638 -50.604 1.00 92.38 105 ALA A N 1
ATOM 881 C CA . ALA A 1 105 ? 12.697 13.937 -50.921 1.00 92.38 105 ALA A CA 1
ATOM 882 C C . ALA A 1 105 ? 11.636 15.010 -51.228 1.00 92.38 105 ALA A C 1
ATOM 884 O O . ALA A 1 105 ? 11.651 16.074 -50.604 1.00 92.38 105 ALA A O 1
ATOM 885 N N . TYR A 1 106 ? 10.651 14.708 -52.084 1.00 94.44 106 TYR A N 1
ATOM 886 C CA . TYR A 1 106 ? 9.532 15.619 -52.376 1.00 94.44 106 TYR A CA 1
ATOM 887 C C . TYR A 1 106 ? 8.796 16.086 -51.118 1.00 94.44 106 TYR A C 1
ATOM 889 O O . TYR A 1 106 ? 8.407 17.247 -51.012 1.00 94.44 106 TYR A O 1
ATOM 897 N N . LEU A 1 107 ? 8.612 15.185 -50.152 1.00 93.31 107 LEU A N 1
ATOM 898 C CA . LEU A 1 107 ? 7.841 15.448 -48.941 1.00 93.31 107 LEU A CA 1
ATOM 899 C C . LEU A 1 107 ? 8.664 16.110 -47.822 1.00 93.31 107 LEU A C 1
ATOM 901 O O . LEU A 1 107 ? 8.067 16.554 -46.837 1.00 93.31 107 LEU A O 1
ATOM 905 N N . THR A 1 108 ? 9.997 16.171 -47.931 1.00 89.75 108 THR A N 1
ATOM 906 C CA . THR A 1 108 ? 10.888 16.648 -46.851 1.00 89.75 108 THR A CA 1
ATOM 907 C C . THR A 1 108 ? 11.724 17.871 -47.197 1.00 89.75 108 THR A C 1
ATOM 909 O O . THR A 1 108 ? 12.006 18.669 -46.302 1.00 89.75 108 THR A O 1
ATOM 912 N N . GLU A 1 109 ? 12.157 18.028 -48.444 1.00 89.94 109 GLU A N 1
ATOM 913 C CA . GLU A 1 109 ? 13.122 19.063 -48.805 1.00 89.94 109 GLU A CA 1
ATOM 914 C C . GLU A 1 109 ? 12.427 20.385 -49.152 1.00 89.94 109 GLU A C 1
ATOM 916 O O . GLU A 1 109 ? 11.399 20.428 -49.825 1.00 89.94 109 GLU A O 1
ATOM 921 N N . ALA A 1 110 ? 13.005 21.498 -48.694 1.00 83.75 110 ALA A N 1
ATOM 922 C CA . ALA A 1 110 ? 12.357 22.810 -48.734 1.00 83.75 110 ALA A CA 1
ATOM 923 C C . ALA A 1 110 ? 12.157 23.398 -50.144 1.00 83.75 110 ALA A C 1
ATOM 925 O O . ALA A 1 110 ? 11.362 24.320 -50.298 1.00 83.75 110 ALA A O 1
ATOM 926 N N . HIS A 1 111 ? 12.889 22.912 -51.153 1.00 86.50 111 HIS A N 1
ATOM 927 C CA . HIS A 1 111 ? 12.747 23.375 -52.539 1.00 86.50 111 HIS A CA 1
ATOM 928 C C . HIS A 1 111 ? 11.625 22.657 -53.309 1.00 86.50 111 HIS A C 1
ATOM 930 O O . HIS A 1 111 ? 11.303 23.071 -54.420 1.00 86.50 111 HIS A O 1
ATOM 936 N N . TRP A 1 112 ? 11.034 21.617 -52.713 1.00 90.19 112 TRP A N 1
ATOM 937 C CA . TRP A 1 112 ? 9.852 20.915 -53.210 1.00 90.19 112 TRP A CA 1
ATOM 938 C C . TRP A 1 112 ? 8.586 21.385 -52.471 1.00 90.19 112 TRP A C 1
ATOM 940 O O . TRP A 1 112 ? 8.512 22.518 -51.994 1.00 90.19 112 TRP A O 1
ATOM 950 N N . ALA A 1 113 ? 7.576 20.516 -52.374 1.00 85.44 113 ALA A N 1
ATOM 951 C CA . ALA A 1 113 ? 6.336 20.732 -51.636 1.00 85.44 113 ALA A CA 1
ATOM 952 C C . ALA A 1 113 ? 6.324 19.910 -50.325 1.00 85.44 113 ALA A C 1
ATOM 954 O O . ALA A 1 113 ? 5.648 18.878 -50.249 1.00 85.44 113 ALA A O 1
ATOM 955 N N . PRO A 1 114 ? 7.058 20.338 -49.274 1.00 93.00 114 PRO A N 1
ATOM 956 C CA . PRO A 1 114 ? 7.193 19.560 -48.051 1.00 93.00 114 PRO A CA 1
ATOM 957 C C . PRO A 1 114 ? 5.849 19.376 -47.336 1.00 93.00 114 PRO A C 1
ATOM 959 O O . PRO A 1 114 ? 5.050 20.309 -47.185 1.00 93.00 114 PRO A O 1
ATOM 962 N N . LEU A 1 115 ? 5.618 18.162 -46.833 1.00 95.06 115 LEU A N 1
ATOM 963 C CA . LEU A 1 115 ? 4.333 17.737 -46.277 1.00 95.06 115 LEU A CA 1
ATOM 964 C C . LEU A 1 115 ? 3.819 18.605 -45.109 1.00 95.06 115 LEU A C 1
ATOM 966 O O . LEU A 1 115 ? 2.622 18.899 -45.102 1.00 95.06 115 LEU A O 1
ATOM 970 N N . PRO A 1 116 ? 4.643 19.046 -44.133 1.00 94.62 116 PRO A N 1
ATOM 971 C CA . PRO A 1 116 ? 4.157 19.898 -43.045 1.00 94.62 116 PRO A CA 1
ATOM 972 C C . PRO A 1 116 ? 3.566 21.220 -43.543 1.00 94.62 116 PRO A C 1
ATOM 974 O O . PRO A 1 116 ? 2.537 21.653 -43.030 1.00 94.62 116 PRO A O 1
ATOM 977 N N . GLY A 1 117 ? 4.172 21.820 -44.576 1.00 94.12 117 GLY A N 1
ATOM 978 C CA . GLY A 1 117 ? 3.674 23.051 -45.190 1.00 94.12 117 GLY A CA 1
ATOM 979 C C . GLY A 1 117 ? 2.317 22.839 -45.857 1.00 94.12 117 GLY A C 1
ATOM 980 O O . GLY A 1 117 ? 1.392 23.610 -45.622 1.00 94.12 117 GLY A O 1
ATOM 981 N N . LEU A 1 118 ? 2.160 21.736 -46.596 1.00 95.12 118 LEU A N 1
ATOM 982 C CA . LEU A 1 118 ? 0.882 21.356 -47.209 1.00 95.12 118 LEU A CA 1
ATOM 983 C C . LEU A 1 118 ? -0.208 21.073 -46.166 1.00 95.12 118 LEU A C 1
ATOM 985 O O . LEU A 1 118 ? -1.367 21.428 -46.365 1.00 95.12 118 LEU A O 1
ATOM 989 N N . VAL A 1 119 ? 0.144 20.448 -45.038 1.00 96.31 119 VAL A N 1
ATOM 990 C CA . VAL A 1 119 ? -0.801 20.224 -43.935 1.00 96.31 119 VAL A CA 1
ATOM 991 C C . VAL A 1 119 ? -1.207 21.551 -43.291 1.00 96.31 119 VAL A C 1
ATOM 993 O O . VAL A 1 119 ? -2.397 21.752 -43.059 1.00 96.31 119 VAL A O 1
ATOM 996 N N . ALA A 1 120 ? -0.266 22.463 -43.030 1.00 94.38 120 ALA A N 1
ATOM 997 C CA . ALA A 1 120 ? -0.573 23.784 -42.482 1.00 94.38 120 ALA A CA 1
ATOM 998 C C . ALA A 1 120 ? -1.469 24.605 -43.431 1.00 94.38 120 ALA A C 1
ATOM 1000 O O . ALA A 1 120 ? -2.493 25.129 -42.990 1.00 94.38 120 ALA A O 1
ATOM 1001 N N . GLU A 1 121 ? -1.149 24.622 -44.731 1.00 94.50 121 GLU A N 1
ATOM 1002 C CA . GLU A 1 121 ? -1.952 25.256 -45.788 1.00 94.50 121 GLU A CA 1
ATOM 1003 C C . GLU A 1 121 ? -3.376 24.673 -45.823 1.00 94.50 121 GLU A C 1
ATOM 1005 O O . GLU A 1 121 ? -4.361 25.411 -45.820 1.00 94.50 121 GLU A O 1
ATOM 1010 N N . ALA A 1 122 ? -3.511 23.344 -45.777 1.00 95.75 122 ALA A N 1
ATOM 1011 C CA . ALA A 1 122 ? -4.809 22.673 -45.800 1.00 95.75 122 ALA A CA 1
ATOM 1012 C C . ALA A 1 122 ? -5.648 22.933 -44.537 1.00 95.75 122 ALA A C 1
ATOM 1014 O O . ALA A 1 122 ? -6.872 23.057 -44.621 1.00 95.75 122 ALA A O 1
ATOM 1015 N N . VAL A 1 123 ? -5.012 23.022 -43.364 1.00 94.94 123 VAL A N 1
ATOM 1016 C CA . VAL A 1 123 ? -5.680 23.386 -42.103 1.00 94.94 123 VAL A CA 1
ATOM 1017 C C . VAL A 1 123 ? -6.205 24.820 -42.162 1.00 94.94 123 VAL A C 1
ATOM 1019 O O . VAL A 1 123 ? -7.336 25.080 -41.743 1.00 94.94 123 VAL A O 1
ATOM 1022 N N . GLU A 1 124 ? -5.419 25.743 -42.715 1.00 92.25 124 GLU A N 1
ATOM 1023 C CA . GLU A 1 124 ? -5.826 27.134 -42.898 1.00 92.25 124 GLU A CA 1
ATOM 1024 C C . GLU A 1 124 ? -6.979 27.262 -43.904 1.00 92.25 124 GLU A C 1
ATOM 1026 O O . GLU A 1 124 ? -7.991 27.896 -43.596 1.00 92.25 124 GLU A O 1
ATOM 1031 N N . GLN A 1 125 ? -6.889 26.590 -45.056 1.00 92.38 125 GLN A N 1
ATOM 1032 C CA . GLN A 1 125 ? -7.944 26.563 -46.078 1.00 92.38 125 GLN A CA 1
ATOM 1033 C C . GLN A 1 125 ? -9.253 25.938 -45.574 1.00 92.38 125 GLN A C 1
ATOM 1035 O O . GLN A 1 125 ? -10.334 26.329 -46.016 1.00 92.38 125 GLN A O 1
ATOM 1040 N N . ALA A 1 126 ? -9.181 24.997 -44.627 1.00 90.31 126 ALA A N 1
ATOM 1041 C CA . ALA A 1 126 ? -10.359 24.434 -43.971 1.00 90.31 126 ALA A CA 1
ATOM 1042 C C . ALA A 1 126 ? -11.059 25.429 -43.018 1.00 90.31 126 ALA A C 1
ATOM 1044 O O . ALA A 1 126 ? -12.175 25.167 -42.571 1.00 90.31 126 ALA A O 1
ATOM 1045 N N . GLY A 1 127 ? -10.440 26.577 -42.714 1.00 87.81 127 GLY A N 1
ATOM 1046 C CA . GLY A 1 127 ? -10.996 27.604 -41.830 1.00 87.81 127 GLY A CA 1
ATOM 1047 C C . GLY A 1 127 ? -10.832 27.301 -40.337 1.00 87.81 127 GLY A C 1
ATOM 1048 O O . GLY A 1 127 ? -11.574 27.844 -39.517 1.00 87.81 127 GLY A O 1
ATOM 1049 N N . ALA A 1 128 ? -9.878 26.441 -39.969 1.00 87.69 128 ALA A N 1
ATOM 1050 C CA . ALA A 1 128 ? -9.637 25.994 -38.598 1.00 87.69 128 ALA A CA 1
ATOM 1051 C C . ALA A 1 128 ? -8.760 26.991 -37.806 1.00 87.69 128 ALA A C 1
ATOM 1053 O O . ALA A 1 128 ? -7.628 26.680 -37.434 1.00 87.69 128 ALA A O 1
ATOM 1054 N N . GLN A 1 129 ? -9.268 28.207 -37.582 1.00 81.62 129 GLN A N 1
ATOM 1055 C CA . GLN A 1 129 ? -8.509 29.355 -37.054 1.00 81.62 129 GLN A CA 1
ATOM 1056 C C . GLN A 1 129 ? -8.783 29.690 -35.576 1.00 81.62 129 GLN A C 1
ATOM 1058 O O . GLN A 1 129 ? -8.107 30.549 -35.011 1.00 81.62 129 GLN A O 1
ATOM 1063 N N . GLU A 1 130 ? -9.756 29.042 -34.930 1.00 87.19 130 GLU A N 1
ATOM 1064 C CA . GLU A 1 130 ? -10.160 29.286 -33.543 1.00 87.19 130 GLU A CA 1
ATOM 1065 C C . GLU A 1 130 ? -9.846 28.065 -32.651 1.00 87.19 130 GLU A C 1
ATOM 1067 O O . GLU A 1 130 ? -10.703 27.199 -32.457 1.00 87.19 130 GLU A O 1
ATOM 1072 N N . PRO A 1 131 ? -8.658 27.994 -32.014 1.00 81.25 131 PRO A N 1
ATOM 1073 C CA . PRO A 1 131 ? -8.183 26.809 -31.281 1.00 81.25 131 PRO A CA 1
ATOM 1074 C C . PRO A 1 131 ? -9.068 26.332 -30.122 1.00 81.25 131 PRO A C 1
ATOM 1076 O O . PRO A 1 131 ? -8.899 25.224 -29.621 1.00 81.25 131 PRO A O 1
ATOM 1079 N N . ARG A 1 132 ? -9.996 27.174 -29.651 1.00 82.81 132 ARG A N 1
ATOM 1080 C CA . ARG A 1 132 ? -10.962 26.818 -28.602 1.00 82.81 132 ARG A CA 1
ATOM 1081 C C . ARG A 1 132 ? -12.191 26.094 -29.142 1.00 82.81 132 ARG A C 1
ATOM 1083 O O . ARG A 1 132 ? -12.891 25.464 -28.358 1.00 82.81 132 ARG A O 1
ATOM 1090 N N . ARG A 1 133 ? -12.497 26.202 -30.434 1.00 86.56 133 ARG A N 1
ATOM 1091 C CA . ARG A 1 133 ? -13.714 25.635 -31.040 1.00 86.56 133 ARG A CA 1
ATOM 1092 C C . ARG A 1 133 ? -13.412 24.680 -32.182 1.00 86.56 133 ARG A C 1
ATOM 1094 O O . ARG A 1 133 ? -14.185 23.746 -32.376 1.00 86.56 133 ARG A O 1
ATOM 1101 N N . ASP A 1 134 ? -12.320 24.908 -32.899 1.00 94.00 134 ASP A N 1
ATOM 1102 C CA . ASP A 1 134 ? -11.902 24.108 -34.040 1.00 94.00 134 ASP A CA 1
ATOM 1103 C C . ASP A 1 134 ? -11.069 22.894 -33.614 1.00 94.00 134 ASP A C 1
ATOM 1105 O O . ASP A 1 134 ? -10.218 22.977 -32.731 1.00 94.00 134 ASP A O 1
ATOM 1109 N N . ILE A 1 135 ? -11.324 21.762 -34.266 1.00 94.50 135 ILE A N 1
ATOM 1110 C CA . ILE A 1 135 ? -10.610 20.495 -34.105 1.00 94.50 135 ILE A CA 1
ATOM 1111 C C . ILE A 1 135 ? -10.298 19.970 -35.505 1.00 94.50 135 ILE A C 1
ATOM 1113 O O . ILE A 1 135 ? -11.187 19.905 -36.355 1.00 94.50 135 ILE A O 1
ATOM 1117 N N . VAL A 1 136 ? -9.056 19.567 -35.746 1.00 96.81 136 VAL A N 1
ATOM 1118 C CA . VAL A 1 136 ? -8.612 18.997 -37.020 1.00 96.81 136 VAL A CA 1
ATOM 1119 C C . VAL A 1 136 ? -8.463 17.486 -36.893 1.00 96.81 136 VAL A C 1
ATOM 1121 O O . VAL A 1 136 ? -7.727 16.988 -36.047 1.00 96.81 136 VAL A O 1
ATOM 1124 N N . PHE A 1 137 ? -9.124 16.743 -37.773 1.00 97.19 137 PHE A N 1
ATOM 1125 C CA . PHE A 1 137 ? -8.926 15.311 -37.964 1.00 97.19 137 PHE A CA 1
ATOM 1126 C C . PHE A 1 137 ? -8.014 15.087 -39.165 1.00 97.19 137 PHE A C 1
ATOM 1128 O O . PHE A 1 137 ? -8.408 15.305 -40.313 1.00 97.19 137 PHE A O 1
ATOM 1135 N N . LEU A 1 138 ? -6.790 14.643 -38.889 1.00 96.50 138 LEU A N 1
ATOM 1136 C CA . LEU A 1 138 ? -5.782 14.318 -39.887 1.00 96.50 138 LEU A CA 1
ATOM 1137 C C . LEU A 1 138 ? -5.810 12.806 -40.142 1.00 96.50 138 LEU A C 1
ATOM 1139 O O . LEU A 1 138 ? -5.448 12.016 -39.274 1.00 96.50 138 LEU A O 1
ATOM 1143 N N . TYR A 1 139 ? -6.287 12.385 -41.314 1.00 94.75 139 TYR A N 1
ATOM 1144 C CA . TYR A 1 139 ? -6.638 10.982 -41.587 1.00 94.75 139 TYR A CA 1
ATOM 1145 C C . TYR A 1 139 ? -6.112 10.492 -42.945 1.00 94.75 139 TYR A C 1
ATOM 1147 O O . TYR A 1 139 ? -5.650 11.280 -43.769 1.00 94.75 139 TYR A O 1
ATOM 1155 N N . ARG A 1 140 ? -6.199 9.177 -43.195 1.00 93.62 140 ARG A N 1
ATOM 1156 C CA . ARG A 1 140 ? -5.559 8.459 -44.321 1.00 93.62 140 ARG A CA 1
ATOM 1157 C C . ARG A 1 140 ? -4.028 8.466 -44.285 1.00 93.62 140 ARG A C 1
ATOM 1159 O O . ARG A 1 140 ? -3.384 8.526 -45.332 1.00 93.62 140 ARG A O 1
ATOM 1166 N N . ALA A 1 141 ? -3.440 8.366 -43.094 1.00 92.56 141 ALA A N 1
ATOM 1167 C CA . ALA A 1 141 ? -1.991 8.256 -42.947 1.00 92.56 141 ALA A CA 1
ATOM 1168 C C . ALA A 1 141 ? -1.415 6.981 -43.590 1.00 92.56 141 ALA A C 1
ATOM 1170 O O . ALA A 1 141 ? -0.226 6.948 -43.869 1.00 92.56 141 ALA A O 1
ATOM 1171 N N . GLY A 1 142 ? -2.228 5.958 -43.886 1.00 90.81 142 GLY A N 1
ATOM 1172 C CA . GLY A 1 142 ? -1.792 4.732 -44.572 1.00 90.81 142 GLY A CA 1
ATOM 1173 C C . GLY A 1 142 ? -1.282 4.937 -46.006 1.00 90.81 142 GLY A C 1
ATOM 1174 O O . GLY A 1 142 ? -0.636 4.049 -46.546 1.00 90.81 142 GLY A O 1
ATOM 1175 N N . ALA A 1 143 ? -1.522 6.105 -46.617 1.00 91.19 143 ALA A N 1
ATOM 1176 C CA . ALA A 1 143 ? -1.038 6.425 -47.964 1.00 91.19 143 ALA A CA 1
ATOM 1177 C C . ALA A 1 143 ? 0.498 6.474 -48.082 1.00 91.19 143 ALA A C 1
ATOM 1179 O O . ALA A 1 143 ? 1.018 6.392 -49.186 1.00 91.19 143 ALA A O 1
ATOM 1180 N N . PHE A 1 144 ? 1.215 6.594 -46.960 1.00 91.19 144 PHE A N 1
ATOM 1181 C CA . PHE A 1 144 ? 2.678 6.671 -46.938 1.00 91.19 144 PHE A CA 1
ATOM 1182 C C . PHE A 1 144 ? 3.368 5.310 -46.734 1.00 91.19 144 PHE A C 1
ATOM 1184 O O . PHE A 1 144 ? 4.590 5.257 -46.570 1.00 91.19 144 PHE A O 1
ATOM 1191 N N . ALA A 1 145 ? 2.619 4.204 -46.741 1.00 86.81 145 ALA A N 1
ATOM 1192 C CA . ALA A 1 145 ? 3.214 2.874 -46.725 1.00 86.81 145 ALA A CA 1
ATOM 1193 C C . ALA A 1 145 ? 3.918 2.533 -48.054 1.00 86.81 145 ALA A C 1
ATOM 1195 O O . ALA A 1 145 ? 3.450 2.943 -49.112 1.00 86.81 145 ALA A O 1
ATOM 1196 N N . PRO A 1 146 ? 5.019 1.756 -48.017 1.00 80.44 146 PRO A N 1
ATOM 1197 C CA . PRO A 1 146 ? 5.648 1.228 -46.819 1.00 80.44 146 PRO A CA 1
ATOM 1198 C C . PRO A 1 146 ? 6.521 2.273 -46.108 1.00 80.44 146 PRO A C 1
ATOM 1200 O O . PRO A 1 146 ? 6.336 2.419 -44.908 1.00 80.44 146 PRO A O 1
ATOM 1203 N N . ALA A 1 147 ? 7.444 3.008 -46.759 1.00 78.56 147 ALA A N 1
ATOM 1204 C CA . ALA A 1 147 ? 8.382 3.976 -46.125 1.00 78.56 147 ALA A CA 1
ATOM 1205 C C . ALA A 1 147 ? 8.400 5.393 -46.724 1.00 78.56 147 ALA A C 1
ATOM 1207 O O . ALA A 1 147 ? 9.406 6.090 -46.613 1.00 78.56 147 ALA A O 1
ATOM 1208 N N . MET A 1 148 ? 7.319 5.845 -47.351 1.00 85.88 148 MET A N 1
ATOM 1209 C CA . MET A 1 148 ? 7.345 7.105 -48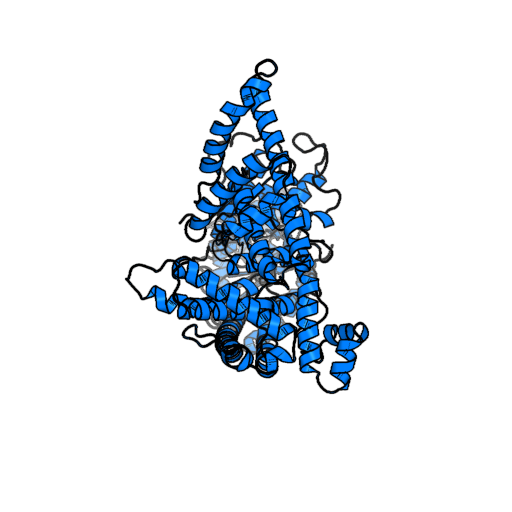.102 1.00 85.88 148 MET A CA 1
ATOM 1210 C C . MET A 1 148 ? 7.554 8.338 -47.208 1.00 85.88 148 MET A C 1
ATOM 1212 O O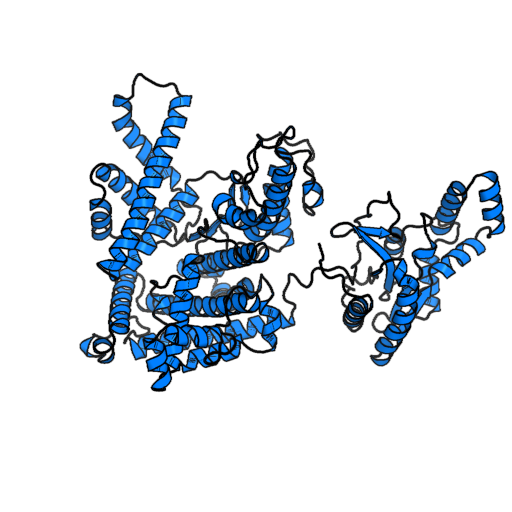 . MET A 1 148 ? 8.152 9.316 -47.644 1.00 85.88 148 MET A O 1
ATOM 1216 N N . TYR A 1 149 ? 7.075 8.312 -45.955 1.00 87.81 149 TYR A N 1
ATOM 1217 C CA . TYR A 1 149 ? 7.262 9.410 -44.999 1.00 87.81 149 TYR A CA 1
ATOM 1218 C C . TYR A 1 149 ? 7.018 8.981 -43.543 1.00 87.81 149 TYR A C 1
ATOM 1220 O O . TYR A 1 149 ? 6.200 8.101 -43.272 1.00 87.81 149 TYR A O 1
ATOM 1228 N N . SER A 1 150 ? 7.681 9.640 -42.585 1.00 86.31 150 SER A N 1
ATOM 1229 C CA . SER A 1 150 ? 7.518 9.371 -41.148 1.00 86.31 150 SER A CA 1
ATOM 1230 C C . SER A 1 150 ? 6.494 10.296 -40.481 1.00 86.31 150 SER A C 1
ATOM 1232 O O . SER A 1 150 ? 6.660 11.514 -40.445 1.00 86.31 150 SER A O 1
ATOM 1234 N N . MET A 1 151 ? 5.465 9.720 -39.854 1.00 88.12 151 MET A N 1
ATOM 1235 C CA . MET A 1 151 ? 4.455 10.504 -39.129 1.00 88.12 151 MET A CA 1
ATOM 1236 C C . MET A 1 151 ? 5.004 11.197 -37.873 1.00 88.12 151 MET A C 1
ATOM 1238 O O . MET A 1 151 ? 4.484 12.236 -37.473 1.00 88.12 151 MET A O 1
ATOM 1242 N N . SER A 1 152 ? 6.059 10.662 -37.246 1.00 82.31 152 SER A N 1
ATOM 1243 C CA . SER A 1 152 ? 6.708 11.347 -36.118 1.00 82.31 152 SER A CA 1
ATOM 1244 C C . SER A 1 152 ? 7.424 12.614 -36.583 1.00 82.31 152 SER A C 1
ATOM 1246 O O . SER A 1 152 ? 7.331 13.650 -35.926 1.00 82.31 152 SER A O 1
ATOM 1248 N N . ARG A 1 153 ? 8.066 12.557 -37.758 1.00 86.25 153 ARG A N 1
ATOM 1249 C CA . ARG A 1 153 ? 8.677 13.720 -38.408 1.00 86.25 153 ARG A CA 1
ATOM 1250 C C . ARG A 1 153 ? 7.632 14.787 -38.722 1.00 86.25 153 ARG A C 1
ATOM 1252 O O . ARG A 1 153 ? 7.849 15.940 -38.367 1.00 86.25 153 ARG A O 1
ATOM 1259 N N . LEU A 1 154 ? 6.483 14.385 -39.277 1.00 90.25 154 LEU A N 1
ATOM 1260 C CA . LEU A 1 154 ? 5.381 15.303 -39.586 1.00 90.25 154 LEU A CA 1
ATOM 1261 C C . LEU A 1 154 ? 4.975 16.130 -38.360 1.00 90.25 154 LEU A C 1
ATOM 1263 O O . LEU A 1 154 ? 4.935 17.353 -38.413 1.00 90.25 154 LEU A O 1
ATOM 1267 N N . LEU A 1 155 ? 4.684 15.455 -37.246 1.00 88.44 155 LEU A N 1
ATOM 1268 C CA . LEU A 1 155 ? 4.206 16.108 -36.027 1.00 88.44 155 LEU A CA 1
ATOM 1269 C C . LEU A 1 155 ? 5.261 17.027 -35.400 1.00 88.44 155 LEU A C 1
ATOM 1271 O O . LEU A 1 155 ? 4.910 18.088 -34.887 1.00 88.44 155 LEU A O 1
ATOM 1275 N N . ASN A 1 156 ? 6.541 16.649 -35.472 1.00 84.06 156 ASN A N 1
ATOM 1276 C CA . ASN A 1 156 ? 7.643 17.492 -35.010 1.00 84.06 156 ASN A CA 1
ATOM 1277 C C . ASN A 1 156 ? 7.794 18.754 -35.871 1.00 84.06 156 ASN A C 1
ATOM 1279 O O . ASN A 1 156 ? 7.966 19.842 -35.332 1.00 84.06 156 ASN A O 1
ATOM 1283 N N . GLU A 1 157 ? 7.709 18.632 -37.197 1.00 89.06 157 GLU A N 1
ATOM 1284 C CA . GLU A 1 157 ? 7.861 19.769 -38.114 1.00 89.06 157 GLU A CA 1
ATOM 1285 C C . GLU A 1 157 ? 6.629 20.693 -38.117 1.00 89.06 157 GLU A C 1
ATOM 1287 O O . GLU A 1 157 ? 6.766 21.889 -38.362 1.00 89.06 157 GLU A O 1
ATOM 1292 N N . LEU A 1 158 ? 5.441 20.184 -37.766 1.00 89.88 158 LEU A N 1
ATOM 1293 C CA . LEU A 1 158 ? 4.226 20.990 -37.576 1.00 89.88 158 LEU A CA 1
ATOM 1294 C C . LEU A 1 158 ? 4.237 21.845 -36.299 1.00 89.88 158 LEU A C 1
ATOM 1296 O O . LEU A 1 158 ? 3.383 22.727 -36.150 1.00 89.88 158 LEU A O 1
ATOM 1300 N N . GLN A 1 159 ? 5.172 21.602 -35.375 1.00 85.38 159 GLN A N 1
ATOM 1301 C CA . GLN A 1 159 ? 5.279 22.339 -34.119 1.00 85.38 159 GLN A CA 1
ATOM 1302 C C . GLN A 1 159 ? 5.368 23.851 -34.381 1.00 85.38 159 GLN A C 1
ATOM 1304 O O . GLN A 1 159 ? 6.246 24.334 -35.090 1.00 85.38 159 GLN A O 1
ATOM 1309 N N . GLY A 1 160 ? 4.442 24.615 -33.798 1.00 80.94 160 GLY A N 1
ATOM 1310 C CA . GLY A 1 160 ? 4.364 26.069 -33.974 1.00 80.94 160 GLY A CA 1
ATOM 1311 C C . GLY A 1 160 ? 3.745 26.553 -35.296 1.00 80.94 160 GLY A C 1
ATOM 1312 O O . GLY A 1 160 ? 3.343 27.716 -35.350 1.00 80.94 160 GLY A O 1
ATOM 1313 N N . GLN A 1 161 ? 3.598 25.690 -36.310 1.00 87.25 161 GLN A N 1
ATOM 1314 C CA . GLN A 1 161 ? 2.917 26.013 -37.574 1.00 87.25 161 GLN A CA 1
ATOM 1315 C C . GLN A 1 161 ? 1.395 25.873 -37.449 1.00 87.25 161 GLN A C 1
ATOM 1317 O O . GLN A 1 161 ? 0.646 26.711 -37.946 1.00 87.25 161 GLN A O 1
ATOM 1322 N N . VAL A 1 162 ? 0.930 24.850 -36.724 1.00 89.25 162 VAL A N 1
ATOM 1323 C CA . VAL A 1 162 ? -0.496 24.610 -36.464 1.00 89.25 162 VAL A CA 1
ATOM 1324 C C . VAL A 1 162 ? -0.789 24.800 -34.978 1.00 89.25 162 VAL A C 1
ATOM 1326 O O . VAL A 1 162 ? -0.234 24.112 -34.126 1.00 89.25 162 VAL A O 1
ATOM 1329 N N . LYS A 1 163 ? -1.681 25.747 -34.665 1.00 87.44 163 LYS A N 1
ATOM 1330 C CA . LYS A 1 163 ? -2.090 26.083 -33.285 1.00 87.44 163 LYS A CA 1
ATOM 1331 C C . LYS A 1 163 ? -3.430 25.467 -32.877 1.00 87.44 163 LYS A C 1
ATOM 1333 O O . LYS A 1 163 ? -3.827 25.567 -31.718 1.00 87.44 163 LYS A O 1
ATOM 1338 N N . THR A 1 164 ? -4.132 24.860 -33.826 1.00 90.56 164 THR A N 1
ATOM 1339 C CA . THR A 1 164 ? -5.451 24.260 -33.623 1.00 90.56 164 THR A CA 1
ATOM 1340 C C . THR A 1 164 ? -5.296 22.808 -33.164 1.00 90.56 164 THR A C 1
ATOM 1342 O O . THR A 1 164 ? -4.444 22.109 -33.716 1.00 90.56 164 THR A O 1
ATOM 1345 N N . PRO A 1 165 ? -6.091 22.335 -32.182 1.00 93.19 165 PRO A N 1
ATOM 1346 C CA . PRO A 1 165 ? -6.093 20.936 -31.765 1.00 93.19 165 PRO A CA 1
ATOM 1347 C C . PRO A 1 165 ? -6.228 19.981 -32.952 1.00 93.19 165 PRO A C 1
ATOM 1349 O O . PRO A 1 165 ? -7.207 20.055 -33.693 1.00 93.19 165 PRO A O 1
ATOM 1352 N N . LEU A 1 166 ? -5.254 19.089 -33.131 1.00 94.44 166 LEU A N 1
ATOM 1353 C CA . LEU A 1 166 ? -5.183 18.167 -34.264 1.00 94.44 166 LEU A CA 1
ATOM 1354 C C . LEU A 1 166 ? -5.001 16.729 -33.780 1.00 94.44 166 LEU A C 1
ATOM 1356 O O . LEU A 1 166 ? -4.099 16.434 -33.001 1.00 94.44 166 LEU A O 1
ATOM 1360 N N . VAL A 1 167 ? -5.839 15.824 -34.281 1.00 95.12 167 VAL A N 1
ATOM 1361 C CA . VAL A 1 167 ? -5.751 14.383 -34.023 1.00 95.12 167 VAL A CA 1
ATOM 1362 C C . VAL A 1 167 ? -5.292 13.678 -35.293 1.00 95.12 167 VAL A C 1
ATOM 1364 O O . VAL A 1 167 ? -5.984 13.712 -36.312 1.00 95.12 167 VAL A O 1
ATOM 1367 N N . LEU A 1 168 ? -4.127 13.036 -35.230 1.00 95.25 168 LEU A N 1
ATOM 1368 C CA . LEU A 1 168 ? -3.617 12.151 -36.268 1.00 95.25 168 LEU A CA 1
ATOM 1369 C C . LEU A 1 168 ? -4.196 10.748 -36.081 1.00 95.25 168 LEU A C 1
ATOM 1371 O O . LEU A 1 168 ? -3.902 10.071 -35.099 1.00 95.25 168 LEU A O 1
ATOM 1375 N N . PHE A 1 169 ? -4.955 10.284 -37.067 1.00 94.94 169 PHE A N 1
ATOM 1376 C CA . PHE A 1 169 ? -5.435 8.910 -37.132 1.00 94.94 169 PHE A CA 1
ATOM 1377 C C . PHE A 1 169 ? -4.373 8.020 -37.774 1.00 94.94 169 PHE A C 1
ATOM 1379 O O . PHE A 1 169 ? -4.174 8.029 -38.995 1.00 94.94 169 PHE A O 1
ATOM 1386 N N . TYR A 1 170 ? -3.711 7.230 -36.935 1.00 92.19 170 TYR A N 1
ATOM 1387 C CA . TYR A 1 170 ? -2.535 6.440 -37.269 1.00 92.19 170 TYR A CA 1
ATOM 1388 C C . TYR A 1 170 ? -2.868 4.945 -37.468 1.00 92.19 170 TYR A C 1
ATOM 1390 O O . TYR A 1 170 ? -3.293 4.293 -36.515 1.00 92.19 170 TYR A O 1
ATOM 1398 N N . PRO A 1 171 ? -2.659 4.363 -38.665 1.00 91.56 171 PRO A N 1
ATOM 1399 C CA . PRO A 1 171 ? -2.851 2.934 -38.884 1.00 91.56 171 PRO A CA 1
ATOM 1400 C C . PRO A 1 171 ? -1.641 2.149 -38.379 1.00 91.56 171 PRO A C 1
ATOM 1402 O O . PRO A 1 171 ? -0.549 2.231 -38.943 1.00 91.56 171 PRO A O 1
ATOM 1405 N N . GLY A 1 172 ? -1.837 1.363 -37.331 1.00 86.81 172 GLY A N 1
ATOM 1406 C CA . GLY A 1 172 ? -0.809 0.532 -36.727 1.00 86.81 172 GLY A CA 1
ATOM 1407 C C . GLY A 1 172 ? -1.214 0.013 -35.354 1.00 86.81 172 GLY A C 1
ATOM 1408 O O . GLY A 1 172 ? -2.050 0.615 -34.669 1.00 86.81 172 GLY A O 1
ATOM 1409 N N . ASN A 1 173 ? -0.613 -1.105 -34.952 1.00 76.56 173 ASN A N 1
ATOM 1410 C CA . ASN A 1 173 ? -0.786 -1.653 -33.613 1.00 76.56 173 ASN A CA 1
ATOM 1411 C C . ASN A 1 173 ? 0.376 -1.297 -32.688 1.00 76.56 173 ASN A C 1
ATOM 1413 O O . ASN A 1 173 ? 1.437 -0.824 -33.106 1.00 76.56 173 ASN A O 1
ATOM 1417 N N . ARG A 1 174 ? 0.125 -1.530 -31.403 1.00 68.81 174 ARG A N 1
ATOM 1418 C CA . ARG A 1 174 ? 1.086 -1.344 -30.326 1.00 68.81 174 ARG A CA 1
ATOM 1419 C C . ARG A 1 174 ? 2.232 -2.348 -30.433 1.00 68.81 174 ARG A C 1
ATOM 1421 O O . ARG A 1 174 ? 2.009 -3.527 -30.704 1.00 68.81 174 ARG A O 1
ATOM 1428 N N . GLU A 1 175 ? 3.429 -1.877 -30.116 1.00 59.75 175 GLU A N 1
ATOM 1429 C CA . GLU A 1 175 ? 4.612 -2.697 -29.868 1.00 59.75 175 GLU A CA 1
ATOM 1430 C C . GLU A 1 175 ? 5.361 -2.076 -28.673 1.00 59.75 175 GLU A C 1
ATOM 1432 O O . GLU A 1 175 ? 5.836 -0.945 -28.749 1.00 59.75 175 GLU A O 1
ATOM 1437 N N . GLY A 1 176 ? 5.368 -2.759 -27.522 1.00 52.62 176 GLY A N 1
ATOM 1438 C CA . GLY A 1 176 ? 5.872 -2.206 -26.253 1.00 52.62 176 GLY A CA 1
ATOM 1439 C C . GLY A 1 176 ? 4.955 -1.155 -25.596 1.00 52.62 176 GLY A C 1
ATOM 1440 O O . GLY A 1 176 ? 3.760 -1.083 -25.881 1.00 52.62 176 GLY A O 1
ATOM 1441 N N . THR A 1 177 ? 5.505 -0.350 -24.678 1.00 47.12 177 THR A N 1
ATOM 1442 C CA . THR A 1 177 ? 4.737 0.594 -23.832 1.00 47.12 177 THR A CA 1
ATOM 1443 C C . THR A 1 177 ? 4.397 1.915 -24.532 1.00 47.12 177 THR A C 1
ATOM 1445 O O . THR A 1 177 ? 3.337 2.480 -24.287 1.00 47.12 177 THR A O 1
ATOM 1448 N N . PHE A 1 178 ? 5.263 2.400 -25.429 1.00 49.53 178 PHE A N 1
ATOM 1449 C CA . PHE A 1 178 ? 5.110 3.700 -26.113 1.00 49.53 178 PHE A CA 1
ATOM 1450 C C . PHE A 1 178 ? 5.284 3.617 -27.637 1.00 49.53 178 PHE A C 1
ATOM 1452 O O . PHE A 1 178 ? 5.238 4.633 -28.334 1.00 49.53 178 PHE A O 1
ATOM 1459 N N . GLY A 1 179 ? 5.508 2.411 -28.160 1.00 62.62 179 GLY A N 1
ATOM 1460 C CA . GLY A 1 179 ? 5.793 2.175 -29.562 1.00 62.62 179 GLY A CA 1
ATOM 1461 C C . GLY A 1 179 ? 4.538 1.959 -30.407 1.00 62.62 179 GLY A C 1
ATOM 1462 O O . GLY A 1 179 ? 3.643 1.192 -30.044 1.00 62.62 179 GLY A O 1
ATOM 1463 N N . LEU A 1 180 ? 4.495 2.617 -31.568 1.00 75.06 180 LEU A N 1
ATOM 1464 C CA . LEU A 1 180 ? 3.508 2.365 -32.615 1.00 75.06 180 LEU A CA 1
ATOM 1465 C C . LEU A 1 180 ? 4.195 1.751 -33.833 1.00 75.06 180 LEU A C 1
ATOM 1467 O O . LEU A 1 180 ? 5.140 2.330 -34.376 1.00 75.06 180 LEU A O 1
ATOM 1471 N N . ARG A 1 181 ? 3.680 0.608 -34.289 1.00 80.88 181 ARG A N 1
ATOM 1472 C CA . ARG A 1 181 ? 4.160 -0.070 -35.492 1.00 80.88 181 ARG A CA 1
ATOM 1473 C C . ARG A 1 181 ? 3.292 0.295 -36.689 1.00 80.88 181 ARG A C 1
ATOM 1475 O O . ARG A 1 181 ? 2.161 -0.174 -36.830 1.00 80.88 181 ARG A O 1
ATOM 1482 N N . TYR A 1 182 ? 3.828 1.140 -37.564 1.00 86.25 182 TYR A N 1
ATOM 1483 C CA . TYR A 1 182 ? 3.119 1.642 -38.741 1.00 86.25 182 TYR A CA 1
ATOM 1484 C C . TYR A 1 182 ? 2.692 0.505 -39.674 1.00 86.25 182 TYR A C 1
ATOM 1486 O O . TYR A 1 182 ? 3.525 -0.282 -40.125 1.00 86.25 182 TYR A O 1
ATOM 1494 N N . MET A 1 183 ? 1.396 0.443 -39.988 1.00 87.31 183 MET A N 1
ATOM 1495 C CA . MET A 1 183 ? 0.797 -0.534 -40.905 1.00 87.31 183 MET A CA 1
ATOM 1496 C C . MET A 1 183 ? 1.085 -2.009 -40.561 1.00 87.31 183 MET A C 1
ATOM 1498 O O . MET A 1 183 ? 0.904 -2.872 -41.415 1.00 87.31 183 MET A O 1
ATOM 1502 N N . ASP A 1 184 ? 1.521 -2.302 -39.329 1.00 79.88 184 ASP A N 1
ATOM 1503 C CA . ASP A 1 184 ? 2.0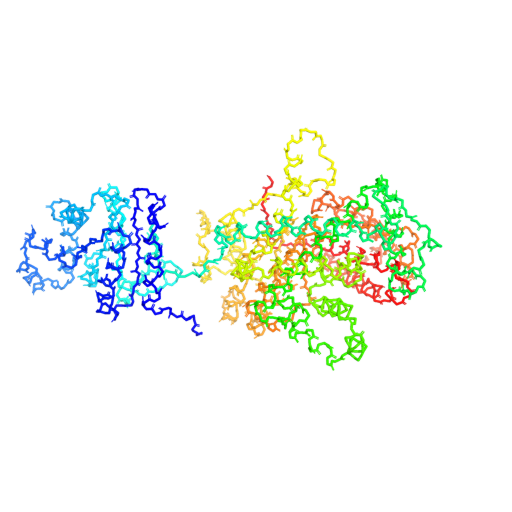04 -3.624 -38.898 1.00 79.88 184 ASP A CA 1
ATOM 1504 C C . ASP A 1 184 ? 3.129 -4.220 -39.758 1.00 79.88 184 ASP A C 1
ATOM 1506 O O . ASP A 1 184 ? 3.283 -5.439 -39.835 1.00 79.88 184 ASP A O 1
ATOM 1510 N N . LEU A 1 185 ? 3.924 -3.374 -40.418 1.00 79.44 185 LEU A N 1
ATOM 1511 C CA . LEU A 1 185 ? 4.991 -3.850 -41.293 1.00 79.44 185 LEU A CA 1
ATOM 1512 C C . LEU A 1 185 ? 6.144 -4.469 -40.469 1.00 79.44 185 LEU A C 1
ATOM 1514 O O . LEU A 1 185 ? 6.664 -3.802 -39.572 1.00 79.44 185 LEU A O 1
ATOM 1518 N N . PRO A 1 186 ? 6.570 -5.716 -40.763 1.00 56.44 186 PRO A N 1
ATOM 1519 C CA . PRO A 1 186 ? 7.663 -6.386 -40.057 1.00 56.44 186 PRO A CA 1
ATOM 1520 C C . PRO A 1 186 ? 9.022 -5.732 -40.357 1.00 56.44 186 PRO A C 1
ATOM 1522 O O . PRO A 1 186 ? 9.241 -5.216 -41.453 1.00 56.44 186 PRO A O 1
ATOM 1525 N N . GLY A 1 187 ? 9.946 -5.758 -39.389 1.00 53.22 187 GLY A N 1
ATOM 1526 C CA . GLY A 1 187 ? 11.290 -5.170 -39.532 1.00 53.22 187 GLY A CA 1
ATOM 1527 C C . GLY A 1 187 ? 11.350 -3.650 -39.342 1.00 53.22 187 GLY A C 1
ATOM 1528 O O . GLY A 1 187 ? 12.365 -3.028 -39.649 1.00 53.22 187 GLY A O 1
ATOM 1529 N N . ARG A 1 188 ? 10.271 -3.039 -38.842 1.00 55.41 188 ARG A N 1
ATOM 1530 C CA . ARG A 1 188 ? 10.256 -1.647 -38.388 1.00 55.41 188 ARG A CA 1
ATOM 1531 C C . ARG A 1 188 ? 9.956 -1.594 -36.909 1.00 55.41 188 ARG A C 1
ATOM 1533 O O . ARG A 1 188 ? 8.797 -1.491 -36.521 1.00 55.41 188 ARG A O 1
ATOM 1540 N N . GLU A 1 189 ? 11.022 -1.674 -36.127 1.00 48.66 189 GLU A N 1
ATOM 1541 C CA . GLU A 1 189 ? 10.976 -1.428 -34.691 1.00 48.66 189 GLU A CA 1
ATOM 1542 C C . GLU A 1 189 ? 10.278 -0.093 -34.413 1.00 48.66 189 GLU A C 1
ATOM 1544 O O . GLU A 1 189 ? 10.453 0.901 -35.134 1.00 48.66 189 GLU A O 1
ATOM 1549 N N . ALA A 1 190 ? 9.442 -0.083 -33.382 1.00 49.69 190 ALA A N 1
ATOM 1550 C CA . ALA A 1 190 ? 8.674 1.088 -33.025 1.00 49.69 190 ALA A CA 1
ATOM 1551 C C . ALA A 1 190 ? 9.588 2.273 -32.667 1.00 49.69 190 ALA A C 1
ATOM 1553 O O . ALA A 1 190 ? 10.361 2.238 -31.712 1.00 49.69 190 ALA A O 1
ATOM 1554 N N . LEU A 1 191 ? 9.467 3.372 -33.415 1.00 48.38 191 LEU A N 1
ATOM 1555 C CA . LEU A 1 191 ? 10.148 4.630 -33.107 1.00 48.38 191 LEU A CA 1
ATOM 1556 C C . LEU A 1 191 ? 9.530 5.236 -31.834 1.00 48.38 191 LEU A C 1
ATOM 1558 O O . LEU A 1 191 ? 8.548 5.974 -31.906 1.00 48.38 191 LEU A O 1
ATOM 1562 N N . GLY A 1 192 ? 10.102 4.935 -30.668 1.00 44.91 192 GLY A N 1
ATOM 1563 C CA . GLY A 1 192 ? 9.610 5.324 -29.336 1.00 44.91 192 GLY A CA 1
ATOM 1564 C C . GLY A 1 192 ? 9.682 6.817 -28.970 1.00 44.91 192 GLY A C 1
ATOM 1565 O O . GLY A 1 192 ? 9.775 7.142 -27.796 1.00 44.91 192 GLY A O 1
ATOM 1566 N N . ASN A 1 193 ? 9.640 7.744 -29.933 1.00 50.34 193 ASN A N 1
ATOM 1567 C CA . ASN A 1 193 ? 9.882 9.178 -29.698 1.00 50.34 193 ASN A CA 1
ATOM 1568 C C . ASN A 1 193 ? 8.726 10.091 -30.150 1.00 50.34 193 ASN A C 1
ATOM 1570 O O . ASN A 1 193 ? 8.956 11.200 -30.644 1.00 50.34 193 ASN A O 1
ATOM 1574 N N . TYR A 1 194 ? 7.469 9.667 -29.995 1.00 56.47 194 TYR A N 1
ATOM 1575 C CA . TYR A 1 194 ? 6.344 10.590 -30.166 1.00 56.47 194 TYR A CA 1
ATOM 1576 C C . TYR A 1 194 ? 6.249 11.517 -28.947 1.00 56.47 194 TYR A C 1
ATOM 1578 O O . TYR A 1 194 ? 5.865 11.106 -27.860 1.00 56.47 194 TYR A O 1
ATOM 1586 N N . ARG A 1 195 ? 6.578 12.801 -29.134 1.00 59.12 195 ARG A N 1
ATOM 1587 C CA . ARG A 1 195 ? 6.468 13.852 -28.098 1.00 59.12 195 ARG A CA 1
ATOM 1588 C C . ARG A 1 195 ? 5.024 14.290 -27.806 1.00 59.12 195 ARG A C 1
ATOM 1590 O O . ARG A 1 195 ? 4.809 15.221 -27.035 1.00 59.12 195 ARG A O 1
ATOM 1597 N N . VAL A 1 196 ? 4.047 13.666 -28.462 1.00 59.97 196 VAL A N 1
ATOM 1598 C CA . VAL A 1 196 ? 2.627 14.028 -28.425 1.00 59.97 196 VAL A CA 1
ATOM 1599 C C . VAL A 1 196 ? 1.815 12.899 -27.799 1.00 59.97 196 VAL A C 1
ATOM 1601 O O . VAL A 1 196 ? 2.210 11.737 -27.858 1.00 59.97 196 VAL A O 1
ATOM 1604 N N . GLN A 1 197 ? 0.676 13.232 -27.199 1.00 62.47 197 GLN A N 1
ATOM 1605 C CA . GLN A 1 197 ? -0.153 12.248 -26.509 1.00 62.47 197 GLN A CA 1
ATOM 1606 C C . GLN A 1 197 ? -0.790 11.263 -27.498 1.00 62.47 197 GLN A C 1
ATOM 1608 O O . GLN A 1 197 ? -1.385 11.677 -28.491 1.00 62.47 197 GLN A O 1
ATOM 1613 N N . ILE A 1 198 ? -0.723 9.965 -27.200 1.00 67.12 198 ILE A N 1
ATOM 1614 C CA . ILE A 1 198 ? -1.471 8.937 -27.928 1.00 67.12 198 ILE A CA 1
ATOM 1615 C C . ILE A 1 198 ? -2.766 8.682 -27.139 1.00 67.12 198 ILE A C 1
ATOM 1617 O O . ILE A 1 198 ? -2.729 8.160 -26.028 1.00 67.12 198 ILE A O 1
ATOM 1621 N N . THR A 1 199 ? -3.903 9.136 -27.661 1.00 50.84 199 THR A N 1
ATOM 1622 C CA . THR A 1 199 ? -5.168 9.329 -26.921 1.00 50.84 199 THR A CA 1
ATOM 1623 C C . THR A 1 199 ? -5.990 8.059 -26.709 1.00 50.84 199 THR A C 1
ATOM 1625 O O . THR A 1 199 ? -7.031 8.106 -26.064 1.00 50.84 199 THR A O 1
ATOM 1628 N N . ASN A 1 200 ? -5.532 6.917 -27.220 1.00 54.62 200 ASN A N 1
ATOM 1629 C CA . ASN A 1 200 ? -6.168 5.613 -27.034 1.00 54.62 200 ASN A CA 1
ATOM 1630 C C . ASN A 1 200 ? -5.201 4.501 -26.590 1.00 54.62 200 ASN A C 1
ATOM 1632 O O . ASN A 1 200 ? -5.540 3.324 -26.701 1.00 54.62 200 ASN A O 1
ATOM 1636 N N . MET A 1 201 ? -4.027 4.877 -26.069 1.00 45.09 201 MET A N 1
ATOM 1637 C CA . MET A 1 201 ? -3.196 3.978 -25.264 1.00 45.09 201 MET A CA 1
ATOM 1638 C C . MET A 1 201 ? -3.873 3.763 -23.910 1.00 45.09 201 MET A C 1
ATOM 1640 O O . MET A 1 201 ? -4.399 4.712 -23.332 1.00 45.09 201 MET A O 1
ATOM 1644 N N . GLU A 1 202 ? -3.812 2.550 -23.376 1.00 44.50 202 GLU A N 1
ATOM 1645 C CA . GLU A 1 202 ? -4.040 2.310 -21.949 1.00 44.50 202 GLU A CA 1
ATOM 1646 C C . GLU A 1 202 ? -2.698 2.041 -21.239 1.00 44.50 202 GLU A C 1
ATOM 1648 O O . GLU A 1 202 ? -1.737 1.613 -21.887 1.00 44.50 202 GLU A O 1
ATOM 1653 N N . PRO A 1 203 ? -2.602 2.361 -19.938 1.00 31.08 203 PRO A N 1
ATOM 1654 C CA . PRO A 1 203 ? -3.494 1.802 -18.927 1.00 31.08 203 PRO A CA 1
ATOM 1655 C C . PRO A 1 203 ? -4.721 2.685 -18.665 1.00 31.08 203 PRO A C 1
ATOM 1657 O O . PRO A 1 203 ? -4.671 3.895 -18.909 1.00 31.08 203 PRO A O 1
ATOM 1660 N N . PRO A 1 204 ? -5.813 2.127 -18.118 1.00 35.38 204 PRO A N 1
ATOM 1661 C CA . PRO A 1 204 ? -6.736 2.951 -17.366 1.00 35.38 204 PRO A CA 1
ATOM 1662 C C . PRO A 1 204 ? -5.925 3.556 -16.218 1.00 35.38 204 PRO A C 1
ATOM 1664 O O . PRO A 1 204 ? -5.297 2.820 -15.466 1.00 35.38 204 PRO A O 1
ATOM 1667 N N . MET A 1 205 ? -5.899 4.886 -16.138 1.00 39.16 205 MET A N 1
ATOM 1668 C CA . MET A 1 205 ? -5.811 5.649 -14.891 1.00 39.16 205 MET A CA 1
ATOM 1669 C C . MET A 1 205 ? -5.150 4.899 -13.712 1.00 39.16 205 MET A C 1
ATOM 1671 O O . MET A 1 205 ? -5.845 4.445 -12.808 1.00 39.16 205 MET A O 1
ATOM 1675 N N . THR A 1 206 ? -3.818 4.796 -13.669 1.00 41.78 206 THR A N 1
ATOM 1676 C CA . THR A 1 206 ? -3.083 4.400 -12.441 1.00 41.78 206 THR A CA 1
ATOM 1677 C C . THR A 1 206 ? -2.930 5.605 -11.512 1.00 41.78 206 THR A C 1
ATOM 1679 O O . THR A 1 206 ? -1.842 5.964 -11.069 1.00 41.78 206 THR A O 1
ATOM 1682 N N . GLY A 1 207 ? -4.016 6.349 -11.386 1.00 54.38 207 GLY A N 1
ATOM 1683 C CA . GLY A 1 207 ? -4.035 7.692 -10.861 1.00 54.38 207 GLY A CA 1
ATOM 1684 C C . GLY A 1 207 ? -5.476 8.118 -10.717 1.00 54.38 207 GLY A C 1
ATOM 1685 O O . GLY A 1 207 ? -6.149 8.299 -11.726 1.00 54.38 207 GLY A O 1
ATOM 1686 N N . LEU A 1 208 ? -5.933 8.332 -9.493 1.00 61.09 208 LEU A N 1
ATOM 1687 C CA . LEU A 1 208 ? -7.218 8.960 -9.218 1.00 61.09 208 LEU A CA 1
ATOM 1688 C C . LEU A 1 208 ? -7.326 10.255 -10.031 1.00 61.09 208 LEU A C 1
ATOM 1690 O O . LEU A 1 208 ? -6.407 11.086 -9.971 1.00 61.09 208 LEU A O 1
ATOM 1694 N N . ASP A 1 209 ? -8.413 10.446 -10.785 1.00 72.06 209 ASP A N 1
ATOM 1695 C CA . ASP A 1 209 ? -8.686 11.747 -11.397 1.00 72.06 209 ASP A CA 1
ATOM 1696 C C . ASP A 1 209 ? -8.969 12.791 -10.317 1.00 72.06 209 ASP A C 1
ATOM 1698 O O . ASP A 1 209 ? -9.108 12.505 -9.128 1.00 72.06 209 ASP A O 1
ATOM 1702 N N . ARG A 1 210 ? -9.046 14.049 -10.746 1.00 72.38 210 ARG A N 1
ATOM 1703 C CA . ARG A 1 210 ? -9.332 15.155 -9.844 1.00 72.38 210 ARG A CA 1
ATOM 1704 C C . ARG A 1 210 ? -10.648 14.965 -9.084 1.00 72.38 210 ARG A C 1
ATOM 1706 O O . ARG A 1 210 ? -10.664 15.227 -7.894 1.00 72.38 210 ARG A O 1
ATOM 1713 N N . ASN A 1 211 ? -11.710 14.488 -9.730 1.00 79.88 211 ASN A N 1
ATOM 1714 C CA . ASN A 1 211 ? -13.007 14.327 -9.071 1.00 79.88 211 ASN A CA 1
ATOM 1715 C C . ASN A 1 211 ? -12.950 13.215 -8.016 1.00 79.88 211 ASN A C 1
ATOM 1717 O O . ASN A 1 211 ? -13.488 13.369 -6.927 1.00 79.88 211 ASN A O 1
ATOM 1721 N N . GLN A 1 212 ? -12.263 12.115 -8.320 1.00 83.81 212 GLN A N 1
ATOM 1722 C CA . GLN A 1 212 ? -12.032 11.009 -7.398 1.00 83.81 212 GLN A CA 1
ATOM 1723 C C . GLN A 1 212 ? -11.163 11.442 -6.209 1.00 83.81 212 GLN A C 1
ATOM 1725 O O . GLN A 1 212 ? -11.455 11.066 -5.077 1.00 83.81 212 GLN A O 1
ATOM 1730 N N . ARG A 1 213 ? -10.126 12.261 -6.439 1.00 80.56 213 ARG A N 1
ATOM 1731 C CA . ARG A 1 213 ? -9.313 12.856 -5.362 1.00 80.56 213 ARG A CA 1
ATOM 1732 C C . ARG A 1 213 ? -10.128 13.808 -4.499 1.00 80.56 213 ARG A C 1
ATOM 1734 O O . ARG A 1 213 ? -10.056 13.701 -3.284 1.00 80.56 213 ARG A O 1
ATOM 1741 N N . ASP A 1 214 ? -10.926 14.679 -5.111 1.00 84.62 214 ASP A N 1
ATOM 1742 C CA . ASP A 1 214 ? -11.790 15.623 -4.399 1.00 84.62 214 ASP A CA 1
ATOM 1743 C C . ASP A 1 214 ? -12.841 14.867 -3.550 1.00 84.62 214 ASP A C 1
ATOM 1745 O O . ASP A 1 214 ? -13.091 15.229 -2.401 1.00 84.62 214 ASP A O 1
ATOM 1749 N N . ALA A 1 215 ? -13.400 13.763 -4.063 1.00 90.75 215 ALA A N 1
ATOM 1750 C CA . ALA A 1 215 ? -14.315 12.898 -3.314 1.00 90.75 215 ALA A CA 1
ATOM 1751 C C . ALA A 1 215 ? -13.622 12.174 -2.146 1.00 90.75 215 ALA A C 1
ATOM 1753 O O . ALA A 1 215 ? -14.155 12.147 -1.036 1.00 90.75 215 ALA A O 1
ATOM 1754 N N . LEU A 1 216 ? -12.426 11.614 -2.368 1.00 91.50 216 LEU A N 1
ATOM 1755 C CA . LEU A 1 216 ? -11.618 10.997 -1.308 1.00 91.50 216 LEU A CA 1
ATOM 1756 C C . LEU A 1 216 ? -11.194 12.009 -0.241 1.00 91.50 216 LEU A C 1
ATOM 1758 O O . LEU A 1 216 ? -11.153 11.656 0.935 1.00 91.50 216 LEU A O 1
ATOM 1762 N N . HIS A 1 217 ? -10.890 13.244 -0.643 1.00 90.50 217 HIS A N 1
ATOM 1763 C CA . HIS A 1 217 ? -10.544 14.350 0.250 1.00 90.50 217 HIS A CA 1
ATOM 1764 C C . HIS A 1 217 ? -11.699 14.677 1.186 1.00 90.50 217 HIS A C 1
ATOM 1766 O O . HIS A 1 217 ? -11.540 14.595 2.404 1.00 90.50 217 HIS A O 1
ATOM 1772 N N . ALA A 1 218 ? -12.884 14.925 0.621 1.00 93.19 218 ALA A N 1
ATOM 1773 C CA . ALA A 1 218 ? -14.092 15.183 1.395 1.00 93.19 218 ALA A CA 1
ATOM 1774 C C . ALA A 1 218 ? -14.407 14.027 2.359 1.00 93.19 218 ALA A C 1
ATOM 1776 O O . ALA A 1 218 ? -14.617 14.252 3.551 1.00 93.19 218 ALA A O 1
ATOM 1777 N N . PHE A 1 219 ? -14.358 12.786 1.863 1.00 95.69 219 PHE A N 1
ATOM 1778 C CA . PHE A 1 219 ? -14.560 11.589 2.677 1.00 95.69 219 PHE A CA 1
ATOM 1779 C C . PHE A 1 219 ? -13.572 11.496 3.844 1.00 95.69 219 PHE A C 1
ATOM 1781 O O . PHE A 1 219 ? -13.985 11.269 4.978 1.00 95.69 219 PHE A O 1
ATOM 1788 N N . ALA A 1 220 ? -12.273 11.655 3.582 1.00 92.75 220 ALA A N 1
ATOM 1789 C CA . ALA A 1 220 ? -11.238 11.471 4.591 1.00 92.75 220 ALA A CA 1
ATOM 1790 C C . ALA A 1 220 ? -11.343 12.509 5.717 1.00 92.75 220 ALA A C 1
ATOM 1792 O O . ALA A 1 220 ? -11.207 12.144 6.886 1.00 92.75 220 ALA A O 1
ATOM 1793 N N . LEU A 1 221 ? -11.627 13.773 5.385 1.00 92.56 221 LEU A N 1
ATOM 1794 C CA . LEU A 1 221 ? -11.810 14.835 6.377 1.00 92.56 221 LEU A CA 1
ATOM 1795 C C . LEU A 1 221 ? -13.072 14.624 7.223 1.00 92.56 221 LEU A C 1
ATOM 1797 O O . LEU A 1 221 ? -13.018 14.724 8.450 1.00 92.56 221 LEU A O 1
ATOM 1801 N N . GLU A 1 222 ? -14.196 14.275 6.593 1.00 95.44 222 GLU A N 1
ATOM 1802 C CA . GLU A 1 222 ? -15.452 14.047 7.311 1.00 95.44 222 GLU A CA 1
ATOM 1803 C C . GLU A 1 222 ? -15.377 12.801 8.206 1.00 95.44 222 GLU A C 1
ATOM 1805 O O . GLU A 1 222 ? -15.727 12.850 9.388 1.00 95.44 222 GLU A O 1
ATOM 1810 N N . ALA A 1 223 ? -14.839 11.696 7.680 1.00 96.38 223 ALA A N 1
ATOM 1811 C CA . ALA A 1 223 ? -14.646 10.468 8.442 1.00 96.38 223 ALA A CA 1
ATOM 1812 C C . ALA A 1 223 ? -13.677 10.676 9.613 1.00 96.38 223 ALA A C 1
ATOM 1814 O O . ALA A 1 223 ? -13.915 10.158 10.706 1.00 96.38 223 ALA A O 1
ATOM 1815 N N . ARG A 1 224 ? -12.612 11.467 9.416 1.00 94.31 224 ARG A N 1
ATOM 1816 C CA . ARG A 1 224 ? -11.688 11.852 10.487 1.00 94.31 224 ARG A CA 1
ATOM 1817 C C . ARG A 1 224 ? -12.414 12.562 11.617 1.00 94.31 224 ARG A C 1
ATOM 1819 O O . ARG A 1 224 ? -12.275 12.139 12.762 1.00 94.31 224 ARG A O 1
ATOM 1826 N N . GLN A 1 225 ? -13.163 13.621 11.312 1.00 95.12 225 GLN A N 1
ATOM 1827 C CA . GLN A 1 225 ? -13.856 14.396 12.338 1.00 95.12 225 GLN A CA 1
ATOM 1828 C C . GLN A 1 225 ? -14.828 13.512 13.127 1.00 95.12 225 GLN A C 1
ATOM 1830 O O . GLN A 1 225 ? -14.784 13.486 14.356 1.00 95.12 225 GLN A O 1
ATOM 1835 N N . MET A 1 226 ? -15.629 12.715 12.415 1.00 97.12 226 MET A N 1
ATOM 1836 C CA . MET A 1 226 ? -16.595 11.801 13.021 1.00 97.12 226 MET A CA 1
ATOM 1837 C C . MET A 1 226 ? -15.926 10.776 13.944 1.00 97.12 226 MET A C 1
ATOM 1839 O O . MET A 1 226 ? -16.419 10.520 15.039 1.00 97.12 226 MET A O 1
ATOM 1843 N N . LEU A 1 227 ? -14.797 10.198 13.526 1.00 97.25 227 LEU A N 1
ATOM 1844 C CA . LEU A 1 227 ? -14.070 9.219 14.329 1.00 97.25 227 LEU A CA 1
ATOM 1845 C C . LEU A 1 227 ? -13.397 9.850 15.550 1.00 97.25 227 LEU A C 1
ATOM 1847 O O . LEU A 1 227 ? -13.460 9.269 16.627 1.00 97.25 227 LEU A O 1
ATOM 1851 N N . LEU A 1 228 ? -12.777 11.026 15.424 1.00 96.50 228 LEU A N 1
ATOM 1852 C CA . LEU A 1 228 ? -12.149 11.698 16.568 1.00 96.50 228 LEU A CA 1
ATOM 1853 C C . LEU A 1 228 ? -13.180 12.038 17.656 1.00 96.50 228 LEU A C 1
ATOM 1855 O O . LEU A 1 228 ? -12.939 11.774 18.835 1.00 96.50 228 LEU A O 1
ATOM 1859 N N . GLU A 1 229 ? -14.339 12.571 17.260 1.00 97.19 229 GLU A N 1
ATOM 1860 C CA . GLU A 1 229 ? -15.443 12.872 18.178 1.00 97.19 229 GLU A CA 1
ATOM 1861 C C . GLU A 1 229 ? -16.034 11.603 18.803 1.00 97.19 229 GLU A C 1
ATOM 1863 O O . GLU A 1 229 ? -16.223 11.535 20.020 1.00 97.19 229 GLU A O 1
ATOM 1868 N N . GLU A 1 230 ? -16.302 10.580 17.988 1.00 98.00 230 GLU A N 1
ATOM 1869 C CA . GLU A 1 230 ? -16.898 9.329 18.452 1.00 98.00 230 GLU A CA 1
ATOM 1870 C C . GLU A 1 230 ? -15.987 8.592 19.431 1.00 98.00 230 GLU A C 1
ATOM 1872 O O . GLU A 1 230 ? -16.463 8.137 20.469 1.00 98.00 230 GLU A O 1
ATOM 1877 N N . ILE A 1 231 ? -14.688 8.481 19.135 1.00 98.00 231 ILE A N 1
ATOM 1878 C CA . ILE A 1 231 ? -13.752 7.784 20.020 1.00 98.00 231 ILE A CA 1
ATOM 1879 C C . ILE A 1 231 ? -13.564 8.553 21.329 1.00 98.00 231 ILE A C 1
ATOM 1881 O O . ILE A 1 231 ? -13.552 7.928 22.389 1.00 98.00 231 ILE A O 1
ATOM 1885 N N . GLY A 1 232 ? -13.484 9.888 21.291 1.00 97.38 232 GLY A N 1
ATOM 1886 C CA . GLY A 1 232 ? -13.459 10.696 22.514 1.00 97.38 232 GLY A CA 1
ATOM 1887 C C . GLY A 1 232 ? -14.705 10.467 23.376 1.00 97.38 232 GLY A C 1
ATOM 1888 O O . GLY A 1 232 ? -14.595 10.169 24.563 1.00 97.38 232 GLY A O 1
ATOM 1889 N N . SER A 1 233 ? -15.891 10.507 22.760 1.00 97.56 233 SER A N 1
ATOM 1890 C CA . SER A 1 233 ? -17.161 10.255 23.452 1.00 97.56 233 SER A CA 1
ATOM 1891 C C . SER A 1 233 ? -17.292 8.821 23.978 1.00 97.56 233 SER A C 1
ATOM 1893 O O . SER A 1 233 ? -17.905 8.611 25.023 1.00 97.56 233 SER A O 1
ATOM 1895 N N . LEU A 1 234 ? -16.746 7.835 23.265 1.00 96.38 234 LEU A N 1
ATOM 1896 C CA . LEU A 1 234 ? -16.710 6.435 23.686 1.00 96.38 234 LEU A CA 1
ATOM 1897 C C . LEU A 1 234 ? -15.804 6.249 24.908 1.00 96.38 234 LEU A C 1
ATOM 1899 O O . LEU A 1 234 ? -16.207 5.589 25.862 1.00 96.38 234 LEU A O 1
ATOM 1903 N N . LEU A 1 235 ? -14.610 6.846 24.908 1.00 97.06 235 LEU A N 1
ATOM 1904 C CA . LEU A 1 235 ? -13.683 6.769 26.041 1.00 97.06 235 LEU A CA 1
ATOM 1905 C C . LEU A 1 235 ? -14.279 7.398 27.305 1.00 97.06 235 LEU A C 1
ATOM 1907 O O . LEU A 1 235 ? -14.239 6.780 28.368 1.00 97.06 235 LEU A O 1
ATOM 1911 N N . GLU A 1 236 ? -14.887 8.576 27.182 1.00 95.44 236 GLU A N 1
ATOM 1912 C CA . GLU A 1 236 ? -15.512 9.263 28.313 1.00 95.44 236 GLU A CA 1
ATOM 1913 C C . GLU A 1 236 ? -16.777 8.532 28.790 1.00 95.44 236 GLU A C 1
ATOM 1915 O O . GLU A 1 236 ? -16.924 8.244 29.974 1.00 95.44 236 GLU A O 1
ATOM 1920 N N . GLY A 1 237 ? -17.679 8.180 27.870 1.00 93.06 237 GLY A N 1
ATOM 1921 C CA . GLY A 1 237 ? -18.992 7.632 28.212 1.00 93.06 237 GLY A CA 1
ATOM 1922 C C . GLY A 1 237 ? -18.974 6.172 28.662 1.00 93.06 237 GLY A C 1
ATOM 1923 O O . GLY A 1 237 ? -19.655 5.823 29.626 1.00 93.06 237 GLY A O 1
ATOM 1924 N N . ASP A 1 238 ? -18.209 5.319 27.979 1.00 92.25 238 ASP A N 1
ATOM 1925 C CA . ASP A 1 238 ? -18.246 3.873 28.216 1.00 92.25 238 ASP A CA 1
ATOM 1926 C C . ASP A 1 238 ? -17.138 3.418 29.184 1.00 92.25 238 ASP A C 1
ATOM 1928 O O . ASP A 1 238 ? -17.298 2.397 29.860 1.00 92.25 238 ASP A O 1
ATOM 1932 N N . TYR A 1 239 ? -16.034 4.171 29.276 1.00 94.88 239 TYR A N 1
ATOM 1933 C CA . TYR A 1 239 ? -14.863 3.819 30.089 1.00 94.88 239 TYR A CA 1
ATOM 1934 C C . TYR A 1 239 ? -14.475 4.865 31.144 1.00 94.88 239 TYR A C 1
ATOM 1936 O O . TYR A 1 239 ? -13.547 4.612 31.910 1.00 94.88 239 TYR A O 1
ATOM 1944 N N . GLY A 1 240 ? -15.160 6.013 31.217 1.00 94.44 240 GLY A N 1
ATOM 1945 C CA . GLY A 1 240 ? -14.871 7.055 32.207 1.00 94.44 240 GLY A CA 1
ATOM 1946 C C . GLY A 1 240 ? -13.490 7.696 32.051 1.00 94.44 240 GLY A C 1
ATOM 1947 O O . GLY A 1 240 ? -12.926 8.163 33.041 1.00 94.44 240 GLY A O 1
ATOM 1948 N N . LEU A 1 241 ? -12.910 7.670 30.845 1.00 96.00 241 LEU A N 1
ATOM 1949 C CA . LEU A 1 241 ? -11.629 8.304 30.544 1.00 96.00 241 LEU A CA 1
ATOM 1950 C C . LEU A 1 241 ? -11.853 9.708 29.976 1.00 96.00 241 LEU A C 1
ATOM 1952 O O . LEU A 1 241 ? -12.271 9.872 28.830 1.00 96.00 241 LEU A O 1
ATOM 1956 N N . HIS A 1 242 ? -11.542 10.714 30.785 1.00 95.81 242 HIS A N 1
ATOM 1957 C CA . HIS A 1 242 ? -11.736 12.126 30.467 1.00 95.81 242 HIS A CA 1
ATOM 1958 C C . HIS A 1 242 ? -10.596 12.695 29.603 1.00 95.81 242 HIS A C 1
ATOM 1960 O O . HIS A 1 242 ? -9.463 12.207 29.674 1.00 95.81 242 HIS A O 1
ATOM 1966 N N . PRO A 1 243 ? -10.834 13.778 28.832 1.00 94.06 243 PRO A N 1
ATOM 1967 C CA . PRO A 1 243 ? -9.812 14.405 27.984 1.00 94.06 243 PRO A CA 1
ATOM 1968 C C . PRO A 1 243 ? -8.566 14.918 28.721 1.00 94.06 243 PRO A C 1
ATOM 1970 O O . PRO A 1 243 ? -7.526 15.124 28.101 1.00 94.06 243 PRO A O 1
ATOM 1973 N N . ASP A 1 244 ? -8.657 15.157 30.030 1.00 92.88 244 ASP A N 1
ATOM 1974 C CA . ASP A 1 244 ? -7.528 15.579 30.863 1.00 92.88 244 ASP A CA 1
ATOM 1975 C C . ASP A 1 244 ? -6.643 14.410 31.335 1.00 92.88 244 ASP A C 1
ATOM 1977 O O . ASP A 1 244 ? -5.583 14.646 31.918 1.00 92.88 244 ASP A O 1
ATOM 1981 N N . GLY A 1 245 ? -7.044 13.167 31.043 1.00 91.94 245 GLY A N 1
ATOM 1982 C CA . GLY A 1 245 ? -6.382 11.935 31.469 1.00 91.94 245 GLY A CA 1
ATOM 1983 C C . GLY A 1 245 ? -6.921 11.339 32.769 1.00 91.94 245 GLY A C 1
ATOM 1984 O O . GLY A 1 245 ? -6.372 10.346 33.245 1.00 91.94 245 GLY A O 1
ATOM 1985 N N . THR A 1 246 ? -7.979 11.910 33.350 1.00 93.81 246 THR A N 1
ATOM 1986 C CA . THR A 1 246 ? -8.641 11.333 34.523 1.00 93.81 246 THR A CA 1
ATOM 1987 C C . THR A 1 246 ? -9.398 10.067 34.129 1.00 93.81 246 THR A C 1
ATOM 1989 O O . THR A 1 246 ? -10.280 10.117 33.277 1.00 93.81 246 THR A O 1
ATOM 1992 N N . LEU A 1 247 ? -9.087 8.943 34.777 1.00 93.88 247 LEU A N 1
ATOM 1993 C CA . LEU A 1 247 ? -9.812 7.679 34.630 1.00 93.88 247 LEU A CA 1
ATOM 1994 C C . LEU A 1 247 ? -10.689 7.439 35.869 1.00 93.88 247 LEU A C 1
ATOM 1996 O O . LEU A 1 247 ? -10.187 7.402 36.995 1.00 93.88 247 LEU A O 1
ATOM 2000 N N . GLU A 1 248 ? -12.002 7.312 35.680 1.00 93.00 248 GLU A N 1
ATOM 2001 C CA . GLU A 1 248 ? -12.944 7.041 36.772 1.00 93.00 248 GLU A CA 1
ATOM 2002 C C . GLU A 1 248 ? -12.776 5.641 37.362 1.00 93.00 248 GLU A C 1
ATOM 2004 O O . GLU A 1 248 ? -12.514 4.687 36.644 1.00 93.00 248 GLU A O 1
ATOM 2009 N N . SER A 1 249 ? -12.986 5.489 38.675 1.00 88.06 249 SER A N 1
ATOM 2010 C CA . SER A 1 249 ? -12.870 4.180 39.324 1.00 88.06 249 SER A CA 1
ATOM 2011 C C . SER A 1 249 ? -13.920 3.185 38.816 1.00 88.06 249 SER A C 1
ATOM 2013 O O . SER A 1 249 ? -15.074 3.546 38.587 1.00 88.06 249 SER A O 1
ATOM 2015 N N . GLN A 1 250 ? -13.551 1.898 38.750 1.00 86.00 250 GLN A N 1
ATOM 2016 C CA . GLN A 1 250 ? -14.445 0.818 38.295 1.00 86.00 250 GLN A CA 1
ATOM 2017 C C . GLN A 1 250 ? -15.796 0.782 39.032 1.00 86.00 250 GLN A C 1
ATOM 2019 O O . GLN A 1 250 ? -16.812 0.426 38.445 1.00 86.00 250 GLN A O 1
ATOM 2024 N N . GLU A 1 251 ? -15.834 1.191 40.303 1.00 83.38 251 GLU A N 1
ATOM 2025 C CA . GLU A 1 251 ? -17.062 1.261 41.109 1.00 83.38 251 GLU A CA 1
ATOM 2026 C C . GLU A 1 251 ? -18.121 2.218 40.533 1.00 83.38 251 GLU A C 1
ATOM 2028 O O . GLU A 1 251 ? -19.311 2.047 40.796 1.00 83.38 251 GLU A O 1
ATOM 2033 N N . ARG A 1 252 ? -17.707 3.221 39.747 1.00 85.94 252 ARG A N 1
ATOM 2034 C CA . ARG A 1 252 ? -18.599 4.193 39.093 1.00 85.94 252 ARG A CA 1
ATOM 2035 C C . ARG A 1 252 ? -19.104 3.727 37.728 1.00 85.94 252 ARG A C 1
ATOM 2037 O O . ARG A 1 252 ? -20.014 4.348 37.185 1.00 85.94 252 ARG A O 1
ATOM 2044 N N . LEU A 1 253 ? -18.565 2.625 37.205 1.00 88.69 253 LEU A N 1
ATOM 2045 C CA . LEU A 1 253 ? -18.813 2.121 35.856 1.00 88.69 253 LEU A CA 1
ATOM 2046 C C . LEU A 1 253 ? -19.470 0.725 35.918 1.00 88.69 253 LEU A C 1
ATOM 2048 O O . LEU A 1 253 ? -18.809 -0.301 35.738 1.00 88.69 253 LEU A O 1
ATOM 2052 N N . PRO A 1 254 ? -20.790 0.643 36.189 1.00 84.00 254 PRO A N 1
ATOM 2053 C CA . PRO A 1 254 ? -21.485 -0.633 36.390 1.00 84.00 254 PRO A CA 1
ATOM 2054 C C . PRO A 1 254 ? -21.520 -1.524 35.137 1.00 84.00 254 PRO A C 1
ATOM 2056 O O . PRO A 1 254 ? -21.706 -2.735 35.250 1.00 84.00 254 PRO A O 1
ATOM 2059 N N . ASN A 1 255 ? -21.324 -0.947 33.950 1.00 83.88 255 ASN A N 1
ATOM 2060 C CA . ASN A 1 255 ? -21.196 -1.663 32.682 1.00 83.88 255 ASN A CA 1
ATOM 2061 C C . ASN A 1 255 ? -19.951 -2.568 32.636 1.00 83.88 255 ASN A C 1
ATOM 2063 O O . ASN A 1 255 ? -20.017 -3.639 32.035 1.00 83.88 255 ASN A O 1
ATOM 2067 N N . LEU A 1 256 ? -18.855 -2.207 33.318 1.00 86.19 256 LEU A N 1
ATOM 2068 C CA . LEU A 1 256 ? -17.642 -3.035 33.361 1.00 86.19 256 LEU A CA 1
ATOM 2069 C C . LEU A 1 256 ? -17.885 -4.378 34.061 1.00 86.19 256 LEU A C 1
ATOM 2071 O O . LEU A 1 256 ? -17.327 -5.393 33.665 1.00 86.19 256 LEU A O 1
ATOM 2075 N N . ALA A 1 257 ? -18.752 -4.412 35.076 1.00 80.88 257 ALA A N 1
ATOM 2076 C CA . ALA A 1 257 ? -19.071 -5.646 35.795 1.00 80.88 257 ALA A CA 1
ATOM 2077 C C . ALA A 1 257 ? -19.935 -6.622 34.974 1.00 80.88 257 ALA A C 1
ATOM 2079 O O . ALA A 1 257 ? -19.985 -7.812 35.284 1.00 80.88 257 ALA A O 1
ATOM 2080 N N . GLN A 1 258 ? -20.643 -6.123 33.958 1.00 83.00 258 GLN A N 1
ATOM 2081 C CA . GLN A 1 258 ? -21.592 -6.902 33.156 1.00 83.00 258 GLN A CA 1
ATOM 2082 C C . GLN A 1 258 ? -20.970 -7.445 31.867 1.00 83.00 258 GLN A C 1
ATOM 2084 O O . GLN A 1 258 ? -21.458 -8.441 31.334 1.00 83.00 258 GLN A O 1
ATOM 2089 N N . ASP A 1 259 ? -19.899 -6.814 31.381 1.00 85.00 259 ASP A N 1
ATOM 2090 C CA . ASP A 1 259 ? -19.251 -7.164 30.123 1.00 85.00 259 ASP A CA 1
ATOM 2091 C C . ASP A 1 259 ? -17.741 -7.421 30.329 1.00 85.00 259 ASP A C 1
ATOM 2093 O O . ASP A 1 259 ? -16.960 -6.478 30.499 1.00 85.00 259 ASP A O 1
ATOM 2097 N N . PRO A 1 260 ? -17.294 -8.695 30.275 1.00 85.81 260 PRO A N 1
ATOM 2098 C CA . PRO A 1 260 ? -15.880 -9.054 30.389 1.00 85.81 260 PRO A CA 1
ATOM 2099 C C . PRO A 1 260 ? -14.985 -8.376 29.346 1.00 85.81 260 PRO A C 1
ATOM 2101 O O . PRO A 1 260 ? -13.817 -8.098 29.620 1.00 85.81 260 PRO A O 1
ATOM 2104 N N . TYR A 1 261 ? -15.515 -8.096 28.152 1.00 84.25 261 TYR A N 1
ATOM 2105 C CA . TYR A 1 261 ? -14.778 -7.389 27.113 1.00 84.25 261 TYR A CA 1
ATOM 2106 C C . TYR A 1 261 ? -14.513 -5.940 27.526 1.00 84.25 261 TYR A C 1
ATOM 2108 O O . TYR A 1 261 ? -13.394 -5.451 27.376 1.00 84.25 261 TYR A O 1
ATOM 2116 N N . MET A 1 262 ? -15.515 -5.272 28.096 1.00 89.06 262 MET A N 1
ATOM 2117 C CA . MET A 1 262 ? -15.382 -3.907 28.604 1.00 89.06 262 MET A CA 1
ATOM 2118 C C . MET A 1 262 ? -14.406 -3.828 29.780 1.00 89.06 262 MET A C 1
ATOM 2120 O O . MET A 1 262 ? -13.524 -2.969 29.777 1.00 89.06 262 MET A O 1
ATOM 2124 N N . ALA A 1 263 ? -14.517 -4.745 30.747 1.00 88.00 263 ALA A N 1
ATOM 2125 C CA . ALA A 1 263 ? -13.595 -4.822 31.881 1.00 88.00 263 ALA A CA 1
ATOM 2126 C C . ALA A 1 263 ? -12.139 -4.976 31.424 1.00 88.00 263 ALA A C 1
ATOM 2128 O O . ALA A 1 263 ? -11.236 -4.327 31.950 1.00 88.00 263 ALA A O 1
ATOM 2129 N N . GLU A 1 264 ? -11.910 -5.813 30.412 1.00 85.50 264 GLU A N 1
ATOM 2130 C CA . GLU A 1 264 ? -10.580 -6.010 29.852 1.00 85.50 264 GLU A CA 1
ATOM 2131 C C . GLU A 1 264 ? -10.056 -4.759 29.140 1.00 85.50 264 GLU A C 1
ATOM 2133 O O . GLU A 1 264 ? -8.924 -4.349 29.385 1.00 85.50 264 GLU A O 1
ATOM 2138 N N . THR A 1 265 ? -10.879 -4.099 28.321 1.00 89.94 265 THR A N 1
ATOM 2139 C CA . THR A 1 265 ? -10.480 -2.838 27.677 1.00 89.94 265 THR A CA 1
ATOM 2140 C C . THR A 1 265 ? -10.113 -1.778 28.714 1.00 89.94 265 THR A C 1
ATOM 2142 O O . THR A 1 265 ? -9.099 -1.103 28.558 1.00 89.94 265 THR A O 1
ATOM 2145 N N . TYR A 1 266 ? -10.872 -1.676 29.809 1.00 91.75 266 TYR A N 1
ATOM 2146 C CA . TYR A 1 266 ? -10.570 -0.754 30.903 1.00 91.75 266 TYR A CA 1
ATOM 2147 C C . TYR A 1 266 ? -9.191 -1.027 31.533 1.00 91.75 266 TYR A C 1
ATOM 2149 O O . TYR A 1 266 ? -8.411 -0.096 31.729 1.00 91.75 266 TYR A O 1
ATOM 2157 N N . ARG A 1 267 ? -8.835 -2.296 31.791 1.00 87.50 267 ARG A N 1
ATOM 2158 C CA . ARG A 1 267 ? -7.496 -2.655 32.308 1.00 87.50 267 ARG A CA 1
ATOM 2159 C C . ARG A 1 267 ? -6.375 -2.258 31.349 1.00 87.50 267 ARG A C 1
ATOM 2161 O O . ARG A 1 267 ? -5.313 -1.819 31.786 1.00 87.50 267 ARG A O 1
ATOM 2168 N N . GLN A 1 268 ? -6.602 -2.396 30.045 1.00 86.19 268 GLN A N 1
ATOM 2169 C CA . GLN A 1 268 ? -5.626 -1.979 29.037 1.00 86.19 268 GLN A CA 1
ATOM 2170 C C . GLN A 1 268 ? -5.483 -0.455 28.961 1.00 86.19 268 GLN A C 1
ATOM 2172 O O . GLN A 1 268 ? -4.366 0.029 28.797 1.00 86.19 268 GLN A O 1
ATOM 2177 N N . LEU A 1 269 ? -6.573 0.301 29.133 1.00 91.38 269 LEU A N 1
ATOM 2178 C CA . LEU A 1 269 ? -6.531 1.765 29.236 1.00 91.38 269 LEU A CA 1
ATOM 2179 C C . LEU A 1 269 ? -5.715 2.216 30.455 1.00 91.38 269 LEU A C 1
ATOM 2181 O O . LEU A 1 269 ? -4.859 3.088 30.330 1.00 91.38 269 LEU A O 1
ATOM 2185 N N . GLU A 1 270 ? -5.920 1.585 31.613 1.00 89.44 270 GLU A N 1
ATOM 2186 C CA . GLU A 1 270 ? -5.143 1.860 32.828 1.00 89.44 270 GLU A CA 1
ATOM 2187 C C . GLU A 1 270 ? -3.645 1.581 32.616 1.00 89.44 270 GLU A C 1
ATOM 2189 O O . GLU A 1 270 ? -2.798 2.426 32.914 1.00 89.44 270 GLU A O 1
ATOM 2194 N N . ALA A 1 271 ? -3.312 0.428 32.026 1.00 83.75 271 ALA A N 1
ATOM 2195 C CA . ALA A 1 271 ? -1.932 0.070 31.703 1.00 83.75 271 ALA A CA 1
ATOM 2196 C C . ALA A 1 271 ? -1.294 1.031 30.683 1.00 83.75 271 ALA A C 1
ATOM 2198 O O . ALA A 1 271 ? -0.118 1.377 30.817 1.00 83.75 271 ALA A O 1
ATOM 2199 N N . TYR A 1 272 ? -2.063 1.475 29.686 1.00 86.00 272 TYR A N 1
ATOM 2200 C CA . TYR A 1 272 ? -1.630 2.456 28.695 1.00 86.00 272 TYR A CA 1
ATOM 2201 C C . TYR A 1 272 ? -1.292 3.798 29.353 1.00 86.00 272 TYR A C 1
ATOM 2203 O O . TYR A 1 272 ? -0.181 4.295 29.177 1.00 86.00 272 TYR A O 1
ATOM 2211 N N . LEU A 1 273 ? -2.193 4.350 30.172 1.00 87.94 273 LEU A N 1
ATOM 2212 C CA . LEU A 1 273 ? -1.975 5.632 30.853 1.00 87.94 273 LEU A CA 1
ATOM 2213 C C . LEU A 1 273 ? -0.783 5.578 31.814 1.00 87.94 273 LEU A C 1
ATOM 2215 O O . LEU A 1 273 ? 0.031 6.500 31.833 1.00 87.94 273 LEU A O 1
ATOM 2219 N N . ALA A 1 274 ? -0.636 4.481 32.563 1.00 83.62 274 ALA A N 1
ATOM 2220 C CA . ALA A 1 274 ? 0.516 4.276 33.438 1.00 83.62 274 ALA A CA 1
ATOM 2221 C C . ALA A 1 274 ? 1.840 4.257 32.653 1.00 83.62 274 ALA A C 1
ATOM 2223 O O . ALA A 1 274 ? 2.842 4.814 33.107 1.00 83.62 274 ALA A O 1
ATOM 2224 N N . ALA A 1 275 ? 1.847 3.650 31.461 1.00 76.56 275 ALA A N 1
ATOM 2225 C CA . ALA A 1 275 ? 3.018 3.621 30.590 1.00 76.56 275 ALA A CA 1
ATOM 2226 C C . ALA A 1 275 ? 3.353 5.005 30.008 1.00 76.56 275 ALA A C 1
ATOM 2228 O O . ALA A 1 275 ? 4.526 5.373 29.965 1.00 76.56 275 ALA A O 1
ATOM 2229 N N . GLU A 1 276 ? 2.353 5.789 29.597 1.00 81.50 276 GLU A N 1
ATOM 2230 C CA . GLU A 1 276 ? 2.572 7.159 29.106 1.00 81.50 276 GLU A CA 1
ATOM 2231 C C . GLU A 1 276 ? 3.082 8.085 30.214 1.00 81.50 276 GLU A C 1
ATOM 2233 O O . GLU A 1 276 ? 4.015 8.861 30.010 1.00 81.50 276 GLU A O 1
ATOM 2238 N N . GLN A 1 277 ? 2.548 7.947 31.428 1.00 80.81 277 GLN A N 1
ATOM 2239 C CA . GLN A 1 277 ? 3.020 8.711 32.579 1.00 80.81 277 GLN A CA 1
ATOM 2240 C C . GLN A 1 277 ? 4.477 8.379 32.939 1.00 80.81 277 GLN A C 1
ATOM 2242 O O . GLN A 1 277 ? 5.232 9.272 33.324 1.00 80.81 277 GLN A O 1
ATOM 2247 N N . ALA A 1 278 ? 4.903 7.121 32.777 1.00 75.44 278 ALA A N 1
ATOM 2248 C CA . ALA A 1 278 ? 6.293 6.713 32.992 1.00 75.44 278 ALA A CA 1
ATOM 2249 C C . ALA A 1 278 ? 7.279 7.355 31.994 1.00 75.44 278 ALA A C 1
ATOM 2251 O O . ALA A 1 278 ? 8.461 7.469 32.308 1.00 75.44 278 ALA A O 1
ATOM 2252 N N . LYS A 1 279 ? 6.797 7.810 30.828 1.00 68.75 279 LYS A N 1
ATOM 2253 C CA . LYS A 1 279 ? 7.565 8.581 29.833 1.00 68.75 279 LYS A CA 1
ATOM 2254 C C . LYS A 1 279 ? 7.529 10.095 30.071 1.00 68.75 279 LYS A C 1
ATOM 2256 O O . LYS A 1 279 ? 7.973 10.858 29.220 1.00 68.75 279 LYS A O 1
ATOM 2261 N N . GLU A 1 280 ? 6.973 10.536 31.199 1.00 77.19 280 GLU A N 1
ATOM 2262 C CA . GLU A 1 280 ? 6.753 11.953 31.513 1.00 77.19 280 GLU A CA 1
ATOM 2263 C C . GLU A 1 280 ? 5.823 12.670 30.508 1.00 77.19 280 GLU A C 1
ATOM 2265 O O . GLU A 1 280 ? 5.790 13.902 30.455 1.00 77.19 280 GLU A O 1
ATOM 2270 N N . HIS A 1 281 ? 5.027 11.922 29.731 1.00 77.62 281 HIS A N 1
ATOM 2271 C CA . HIS A 1 281 ? 4.006 12.499 28.858 1.00 77.62 281 HIS A CA 1
ATOM 2272 C C . HIS A 1 281 ? 2.838 13.046 29.680 1.00 77.62 281 HIS A C 1
ATOM 2274 O O . HIS A 1 281 ? 2.463 12.497 30.723 1.00 77.62 281 HIS A O 1
ATOM 2280 N N . ARG A 1 282 ? 2.218 14.136 29.208 1.00 86.12 282 ARG A N 1
ATOM 2281 C CA . ARG A 1 282 ? 1.050 14.690 29.899 1.00 86.12 282 ARG A CA 1
ATOM 2282 C C . ARG A 1 282 ? -0.155 13.768 29.675 1.00 86.12 282 ARG A C 1
ATOM 2284 O O . ARG A 1 282 ? -0.421 13.415 28.527 1.00 86.12 282 ARG A O 1
ATOM 2291 N N . PRO A 1 283 ? -0.949 13.445 30.712 1.00 88.00 283 PRO A N 1
ATOM 2292 C CA . PRO A 1 283 ? -2.102 12.552 30.564 1.00 88.00 283 PRO A CA 1
ATOM 2293 C C . PRO A 1 283 ? -3.093 12.987 29.470 1.00 88.00 283 PRO A C 1
ATOM 2295 O O . PRO A 1 283 ? -3.552 12.163 28.686 1.00 88.00 283 PRO A O 1
ATOM 2298 N N . ALA A 1 284 ? -3.339 14.291 29.327 1.00 89.06 284 ALA A N 1
ATOM 2299 C CA . ALA A 1 284 ? -4.172 14.826 28.248 1.00 89.06 284 ALA A CA 1
ATOM 2300 C C . ALA A 1 284 ? -3.602 14.568 26.833 1.00 89.06 284 ALA A C 1
ATOM 2302 O O . ALA A 1 284 ? -4.352 14.353 25.881 1.00 89.06 284 ALA A O 1
ATOM 2303 N N . GLU A 1 285 ? -2.273 14.577 26.674 1.00 86.69 285 GLU A N 1
ATOM 2304 C CA . GLU A 1 285 ? -1.619 14.257 25.397 1.00 86.69 285 GLU A CA 1
ATOM 2305 C C . GLU A 1 285 ? -1.731 12.765 25.085 1.00 86.69 285 GLU A C 1
ATOM 2307 O O . GLU A 1 285 ? -2.047 12.414 23.951 1.00 86.69 285 GLU A O 1
ATOM 2312 N N . ALA A 1 286 ? -1.567 11.905 26.095 1.00 88.19 286 ALA A N 1
ATOM 2313 C CA . ALA A 1 286 ? -1.767 10.463 25.974 1.00 88.19 286 ALA A CA 1
ATOM 2314 C C . ALA A 1 286 ? -3.188 10.117 25.501 1.00 88.19 286 ALA A C 1
ATOM 2316 O O . ALA A 1 286 ? -3.363 9.354 24.553 1.00 88.19 286 ALA A O 1
ATOM 2317 N N . VAL A 1 287 ? -4.215 10.730 26.102 1.00 93.38 287 VAL A N 1
ATOM 2318 C CA . VAL A 1 287 ? -5.609 10.533 25.669 1.00 93.38 287 VAL A CA 1
ATOM 2319 C C . VAL A 1 287 ? -5.813 11.025 24.236 1.00 93.38 287 VAL A C 1
ATOM 2321 O O . VAL A 1 287 ? -6.386 10.311 23.413 1.00 93.38 287 VAL A O 1
ATOM 2324 N N . SER A 1 288 ? -5.303 12.216 23.898 1.00 91.25 288 SER A N 1
ATOM 2325 C CA . SER A 1 288 ? -5.393 12.748 22.533 1.00 91.25 288 SER A CA 1
ATOM 2326 C C . SER A 1 288 ? -4.721 11.829 21.508 1.00 91.25 288 SER A C 1
ATOM 2328 O O . SER A 1 288 ? -5.270 11.611 20.426 1.00 91.25 288 SER A O 1
ATOM 2330 N N . GLN A 1 289 ? -3.567 11.254 21.850 1.00 86.75 289 GLN A N 1
ATOM 2331 C CA . GLN A 1 289 ? -2.844 10.321 20.994 1.00 86.75 289 GLN A CA 1
ATOM 2332 C C . GLN A 1 289 ? -3.623 9.019 20.792 1.00 86.75 289 GLN A C 1
ATOM 2334 O O . GLN A 1 289 ? -3.778 8.581 19.652 1.00 86.75 289 GLN A O 1
ATOM 2339 N N . LEU A 1 290 ? -4.182 8.445 21.862 1.00 91.62 290 LEU A N 1
ATOM 2340 C CA . LEU A 1 290 ? -5.004 7.237 21.783 1.00 91.62 290 LEU A CA 1
ATOM 2341 C C . LEU A 1 290 ? -6.248 7.437 20.907 1.00 91.62 290 LEU A C 1
ATOM 2343 O O . LEU A 1 290 ? -6.571 6.571 20.090 1.00 91.62 290 LEU A O 1
ATOM 2347 N N . ILE A 1 291 ? -6.931 8.581 21.045 1.00 94.94 291 ILE A N 1
ATOM 2348 C CA . ILE A 1 291 ? -8.090 8.935 20.212 1.00 94.94 291 ILE A CA 1
ATOM 2349 C C . ILE A 1 291 ? -7.687 8.949 18.735 1.00 94.94 291 ILE A C 1
ATOM 2351 O O . ILE A 1 291 ? -8.348 8.322 17.907 1.00 94.94 291 ILE A O 1
ATOM 2355 N N . LYS A 1 292 ? -6.580 9.621 18.404 1.00 89.94 292 LYS A N 1
ATOM 2356 C CA . LYS A 1 292 ? -6.085 9.725 17.025 1.00 89.94 292 LYS A CA 1
ATOM 2357 C C . LYS A 1 292 ? -5.669 8.376 16.457 1.00 89.94 292 LYS A C 1
ATOM 2359 O O . LYS A 1 292 ? -6.054 8.056 15.337 1.00 89.94 292 LYS A O 1
ATOM 2364 N N . GLU A 1 293 ? -4.909 7.588 17.212 1.00 87.69 293 GLU A N 1
ATOM 2365 C CA . GLU A 1 293 ? -4.454 6.259 16.796 1.00 87.69 293 GLU A CA 1
ATOM 2366 C C . GLU A 1 293 ? -5.638 5.317 16.545 1.00 87.69 293 GLU A C 1
ATOM 2368 O O . GLU A 1 293 ? -5.675 4.600 15.542 1.00 87.69 293 GLU A O 1
ATOM 2373 N N . THR A 1 294 ? -6.648 5.369 17.413 1.00 93.38 294 THR A N 1
ATOM 2374 C CA . THR A 1 294 ? -7.871 4.572 17.281 1.00 93.38 294 THR A CA 1
ATOM 2375 C C . THR A 1 294 ? -8.703 5.005 16.078 1.00 93.38 294 THR A C 1
ATOM 2377 O O . THR A 1 294 ? -9.082 4.160 15.265 1.00 93.38 294 THR A O 1
ATOM 2380 N N . ALA A 1 295 ? -8.949 6.310 15.925 1.00 94.12 295 ALA A N 1
ATOM 2381 C CA . ALA A 1 295 ? -9.659 6.865 14.775 1.00 94.12 295 ALA A CA 1
ATOM 2382 C C . ALA A 1 295 ? -8.972 6.463 13.464 1.00 94.12 295 ALA A C 1
ATOM 2384 O O . ALA A 1 295 ? -9.605 5.949 12.544 1.00 94.12 295 ALA A O 1
ATOM 2385 N N . PHE A 1 296 ? -7.653 6.618 13.417 1.00 89.00 296 PHE A N 1
ATOM 2386 C CA . PHE A 1 296 ? -6.842 6.252 12.270 1.00 89.00 296 PHE A CA 1
ATOM 2387 C C . PHE A 1 296 ? -6.931 4.759 11.928 1.00 89.00 296 PHE A C 1
ATOM 2389 O O . PHE A 1 296 ? -7.176 4.384 10.779 1.00 89.00 296 PHE A O 1
ATOM 2396 N N . THR A 1 297 ? -6.778 3.902 12.939 1.00 90.44 297 THR A N 1
ATOM 2397 C CA . THR A 1 297 ? -6.839 2.446 12.783 1.00 90.44 297 THR A CA 1
ATOM 2398 C C . THR A 1 297 ? -8.186 2.015 12.206 1.00 90.44 297 THR A C 1
ATOM 2400 O O . THR A 1 297 ? -8.231 1.240 11.249 1.00 90.44 297 THR A O 1
ATOM 2403 N N . TRP A 1 298 ? -9.297 2.534 12.737 1.00 94.44 298 TRP A N 1
ATOM 2404 C CA . TRP A 1 298 ? -10.628 2.171 12.250 1.00 94.44 298 TRP A CA 1
ATOM 2405 C C . TRP A 1 298 ? -10.929 2.718 10.859 1.00 94.44 298 TRP A C 1
ATOM 2407 O O . TRP A 1 298 ? -11.485 1.976 10.048 1.00 94.44 298 TRP A O 1
ATOM 2417 N N . LEU A 1 299 ? -10.514 3.948 10.541 1.00 94.75 299 LEU A N 1
ATOM 2418 C CA . LEU A 1 299 ? -10.649 4.482 9.185 1.00 94.75 299 LEU A CA 1
ATOM 2419 C C . LEU A 1 299 ? -9.952 3.572 8.170 1.00 94.75 299 LEU A C 1
ATOM 2421 O O . LEU A 1 299 ? -10.571 3.120 7.206 1.00 94.75 299 LEU A O 1
ATOM 2425 N N . ASN A 1 300 ? -8.686 3.243 8.424 1.00 91.56 300 ASN A N 1
ATOM 2426 C CA . ASN A 1 300 ? -7.900 2.427 7.508 1.00 91.56 300 ASN A CA 1
ATOM 2427 C C . ASN A 1 300 ? -8.432 1.010 7.366 1.00 91.56 300 ASN A C 1
ATOM 2429 O O . ASN A 1 300 ? -8.412 0.474 6.265 1.00 91.56 300 ASN A O 1
ATOM 2433 N N . ARG A 1 301 ? -8.934 0.395 8.440 1.00 93.88 301 ARG A N 1
ATOM 2434 C CA . ARG A 1 301 ? -9.547 -0.940 8.363 1.00 93.88 301 ARG A CA 1
ATOM 2435 C C . ARG A 1 301 ? -10.808 -0.943 7.519 1.00 93.88 301 ARG A C 1
ATOM 2437 O O . ARG A 1 301 ? -10.990 -1.846 6.709 1.00 93.88 301 ARG A O 1
ATOM 2444 N N . LEU A 1 302 ? -11.663 0.065 7.681 1.00 96.00 302 LEU A N 1
ATOM 2445 C CA . LEU A 1 302 ? -12.880 0.193 6.882 1.00 96.00 302 LEU A CA 1
ATOM 2446 C C . LEU A 1 302 ? -12.544 0.425 5.403 1.00 96.00 302 LEU A C 1
ATOM 2448 O O . LEU A 1 302 ? -13.106 -0.248 4.540 1.00 96.00 302 LEU A O 1
ATOM 2452 N N . VAL A 1 303 ? -11.575 1.299 5.111 1.00 95.06 303 VAL A N 1
ATOM 2453 C CA . VAL A 1 303 ? -11.062 1.519 3.749 1.00 95.06 303 VAL A CA 1
ATOM 2454 C C . VAL A 1 303 ? -10.431 0.248 3.180 1.00 95.06 303 VAL A C 1
ATOM 2456 O O . VAL A 1 303 ? -10.726 -0.127 2.050 1.00 95.06 303 VAL A O 1
ATOM 2459 N N . ALA A 1 304 ? -9.630 -0.471 3.963 1.00 93.94 304 ALA A N 1
ATOM 2460 C CA . ALA A 1 304 ? -9.020 -1.732 3.561 1.00 93.94 304 ALA A CA 1
ATOM 2461 C C . ALA A 1 304 ? -10.079 -2.789 3.232 1.00 93.94 304 ALA A C 1
ATOM 2463 O O . ALA A 1 304 ? -10.039 -3.367 2.149 1.00 93.94 304 ALA A O 1
ATOM 2464 N N . PHE A 1 305 ? -11.077 -2.994 4.099 1.00 95.94 305 PHE A N 1
ATOM 2465 C CA . PHE A 1 305 ? -12.203 -3.879 3.797 1.00 95.94 305 PHE A CA 1
ATOM 2466 C C . PHE A 1 305 ? -12.902 -3.469 2.506 1.00 95.94 305 PHE A C 1
ATOM 2468 O O . PHE A 1 305 ? -13.180 -4.334 1.676 1.00 95.94 305 PHE A O 1
ATOM 2475 N N . LYS A 1 306 ? -13.120 -2.163 2.300 1.00 95.94 306 LYS A N 1
ATOM 2476 C CA . LYS A 1 306 ? -13.743 -1.649 1.082 1.00 95.94 306 LYS A CA 1
ATOM 2477 C C . LYS A 1 306 ? -12.918 -1.953 -0.167 1.00 95.94 306 LYS A C 1
ATOM 2479 O O . LYS A 1 306 ? -13.459 -2.382 -1.184 1.00 95.94 306 LYS A O 1
ATOM 2484 N N . MET A 1 307 ? -11.609 -1.754 -0.103 1.00 92.50 307 MET A N 1
ATOM 2485 C CA . MET A 1 307 ? -10.698 -2.009 -1.218 1.00 92.50 307 MET A CA 1
ATOM 2486 C C . MET A 1 307 ? -10.567 -3.503 -1.530 1.00 92.50 307 MET A C 1
ATOM 2488 O O . MET A 1 307 ? -10.505 -3.870 -2.706 1.00 92.50 307 MET A O 1
ATOM 2492 N N . LEU A 1 308 ? -10.563 -4.356 -0.502 1.00 90.88 308 LEU A N 1
ATOM 2493 C CA . LEU A 1 308 ? -10.487 -5.809 -0.641 1.00 90.88 308 LEU A CA 1
ATOM 2494 C C . LEU A 1 308 ? -11.778 -6.399 -1.223 1.00 90.88 308 LEU A C 1
ATOM 2496 O O . LEU A 1 308 ? -11.709 -7.211 -2.146 1.00 90.88 308 LEU A O 1
ATOM 2500 N N . GLU A 1 309 ? -12.956 -5.969 -0.749 1.00 92.75 309 GLU A N 1
ATOM 2501 C CA . GLU A 1 309 ? -14.237 -6.426 -1.315 1.00 92.75 309 GLU A CA 1
ATOM 2502 C C . GLU A 1 309 ? -14.411 -5.956 -2.767 1.00 92.75 309 GLU A C 1
ATOM 2504 O O . GLU A 1 309 ? -14.878 -6.712 -3.615 1.00 92.75 309 GLU A O 1
ATOM 2509 N N . THR A 1 310 ? -13.960 -4.736 -3.081 1.00 88.50 310 THR A N 1
ATOM 2510 C CA . THR A 1 310 ? -14.047 -4.137 -4.424 1.00 88.50 310 THR A CA 1
ATOM 2511 C C . THR A 1 310 ? -13.201 -4.897 -5.455 1.00 88.50 310 THR A C 1
ATOM 2513 O O . THR A 1 310 ? -13.538 -4.920 -6.639 1.00 88.50 310 THR A O 1
ATOM 2516 N N . ARG A 1 311 ? -12.133 -5.565 -4.998 1.00 83.62 311 ARG A N 1
ATOM 2517 C CA . ARG A 1 311 ? -11.247 -6.422 -5.806 1.00 83.62 311 ARG A CA 1
ATOM 2518 C C . ARG A 1 311 ? -11.624 -7.905 -5.761 1.00 83.62 311 ARG A C 1
ATOM 2520 O O . ARG A 1 311 ? -10.924 -8.725 -6.341 1.00 83.62 311 ARG A O 1
ATOM 2527 N N . GLY A 1 312 ? -12.699 -8.270 -5.058 1.00 86.50 312 GLY A N 1
ATOM 2528 C CA . GLY A 1 312 ? -13.120 -9.666 -4.904 1.00 86.50 312 GLY A CA 1
ATOM 2529 C C . GLY A 1 312 ? -12.186 -10.527 -4.045 1.00 86.50 312 GLY A C 1
ATOM 2530 O O . GLY A 1 312 ? -12.332 -11.745 -4.040 1.00 86.50 312 GLY A O 1
ATOM 2531 N N . LEU A 1 313 ? -11.253 -9.912 -3.310 1.00 86.19 313 LEU A N 1
ATOM 2532 C CA . LEU A 1 313 ? -10.336 -10.595 -2.385 1.00 86.19 313 LEU A CA 1
ATOM 2533 C C . LEU A 1 313 ? -11.013 -10.930 -1.052 1.00 86.19 313 LEU A C 1
ATOM 2535 O O . LEU A 1 313 ? -10.596 -11.835 -0.336 1.00 86.19 313 LEU A O 1
ATOM 2539 N N . LEU A 1 314 ? -12.074 -10.196 -0.724 1.00 88.94 314 LEU A N 1
ATOM 2540 C CA . LEU A 1 314 ? -12.886 -10.387 0.467 1.00 88.94 314 LEU A CA 1
ATOM 2541 C C . LEU A 1 314 ? -14.349 -10.521 0.060 1.00 88.94 314 LEU A C 1
ATOM 2543 O O . LEU A 1 314 ? -14.825 -9.828 -0.842 1.00 88.94 314 LEU A O 1
ATOM 2547 N N . ARG A 1 315 ? -15.099 -11.369 0.764 1.00 88.19 315 ARG A N 1
ATOM 2548 C CA . ARG A 1 315 ? -16.558 -11.342 0.648 1.00 88.19 315 ARG A CA 1
ATOM 2549 C C . ARG A 1 315 ? -17.070 -9.995 1.161 1.00 88.19 315 ARG A C 1
ATOM 2551 O O . ARG A 1 315 ? -16.526 -9.455 2.121 1.00 88.19 315 ARG A O 1
ATOM 2558 N N . GLU A 1 316 ? -18.116 -9.468 0.525 1.00 93.38 316 GLU A N 1
ATOM 2559 C CA . GLU A 1 316 ? -18.700 -8.165 0.868 1.00 93.38 316 GLU A CA 1
ATOM 2560 C C . GLU A 1 316 ? -18.885 -8.034 2.382 1.00 93.38 316 GLU A C 1
ATOM 2562 O O . GLU A 1 316 ? -19.614 -8.821 2.991 1.00 93.38 316 GLU A O 1
ATOM 2567 N N . THR A 1 317 ? -18.193 -7.062 2.967 1.00 95.31 317 THR A N 1
ATOM 2568 C CA . THR A 1 317 ? -18.063 -6.901 4.417 1.00 95.31 317 THR A CA 1
ATOM 2569 C C . THR A 1 317 ? -18.671 -5.577 4.825 1.00 95.31 317 THR A C 1
ATOM 2571 O O . THR A 1 317 ? -19.618 -5.560 5.607 1.00 95.31 317 THR A O 1
ATOM 2574 N N . VAL A 1 318 ? -18.208 -4.481 4.224 1.00 96.81 318 VAL A N 1
ATOM 2575 C CA . VAL A 1 318 ? -18.633 -3.116 4.558 1.00 96.81 318 VAL A CA 1
ATOM 2576 C C . VAL A 1 318 ? -19.592 -2.528 3.523 1.00 96.81 318 VAL A C 1
ATOM 2578 O O . VAL A 1 318 ? -20.320 -1.590 3.846 1.00 96.81 318 VAL A O 1
ATOM 2581 N N . GLY A 1 319 ? -19.654 -3.099 2.315 1.00 93.06 319 GLY A N 1
ATOM 2582 C CA . GLY A 1 319 ? -20.404 -2.558 1.178 1.00 93.06 319 GLY A CA 1
ATOM 2583 C C . GLY A 1 319 ? -21.903 -2.346 1.402 1.00 93.06 319 GLY A C 1
ATOM 2584 O O . GLY A 1 319 ? -22.472 -1.394 0.871 1.00 93.06 319 GLY A O 1
ATOM 2585 N N . ARG A 1 320 ? -22.551 -3.205 2.201 1.00 93.12 320 ARG A N 1
ATOM 2586 C CA . ARG A 1 320 ? -23.993 -3.124 2.507 1.00 93.12 320 ARG A CA 1
ATOM 2587 C C . ARG A 1 320 ? -24.309 -3.179 4.003 1.00 93.12 320 ARG A C 1
ATOM 2589 O O . ARG A 1 320 ? -25.449 -3.439 4.382 1.00 93.12 320 ARG A O 1
ATOM 2596 N N . GLY A 1 321 ? -23.327 -2.925 4.867 1.00 93.19 321 GLY A N 1
ATOM 2597 C CA . GLY A 1 321 ? -23.519 -2.951 6.319 1.00 93.19 321 GLY A CA 1
ATOM 2598 C C . GLY A 1 321 ? -24.173 -4.252 6.806 1.00 93.19 321 GLY A C 1
ATOM 2599 O O . GLY A 1 321 ? -23.710 -5.350 6.511 1.00 93.19 321 GLY A O 1
ATOM 2600 N N . LEU A 1 322 ? -25.310 -4.132 7.497 1.00 93.56 322 LEU A N 1
ATOM 2601 C CA . LEU A 1 322 ? -26.089 -5.274 8.003 1.00 93.56 322 LEU A CA 1
ATOM 2602 C C . LEU A 1 322 ? -26.632 -6.209 6.904 1.00 93.56 322 LEU A C 1
ATOM 2604 O O . LEU A 1 322 ? -27.083 -7.313 7.208 1.00 93.56 322 LEU A O 1
ATOM 2608 N N . ASP A 1 323 ? -26.612 -5.784 5.641 1.00 93.88 323 ASP A N 1
ATOM 2609 C CA . ASP A 1 323 ? -27.049 -6.579 4.496 1.00 93.88 323 ASP A CA 1
ATOM 2610 C C . ASP A 1 323 ? -25.910 -7.231 3.709 1.00 93.88 323 ASP A C 1
ATOM 2612 O O . ASP A 1 323 ? -26.187 -7.988 2.767 1.00 93.88 323 ASP A O 1
ATOM 2616 N N . SER A 1 324 ? -24.663 -6.994 4.119 1.00 95.38 324 SER A N 1
ATOM 2617 C CA . SER A 1 324 ? -23.462 -7.556 3.511 1.00 95.38 324 SER A CA 1
ATOM 2618 C C . SER A 1 324 ? -23.503 -9.087 3.459 1.00 95.38 324 SER A C 1
ATOM 2620 O O . SER A 1 324 ? -23.837 -9.766 4.437 1.00 95.38 324 SER A O 1
ATOM 2622 N N . SER A 1 325 ? -23.140 -9.659 2.309 1.00 94.31 325 SER A N 1
ATOM 2623 C CA . SER A 1 325 ? -23.135 -11.120 2.127 1.00 94.31 325 SER A CA 1
ATOM 2624 C C . SER A 1 325 ? -22.149 -11.847 3.052 1.00 94.31 325 SER A C 1
ATOM 2626 O O . SER A 1 325 ? -22.444 -12.959 3.493 1.00 94.31 325 SER A O 1
ATOM 2628 N N . GLY A 1 326 ? -21.021 -11.219 3.402 1.00 93.56 326 GLY A N 1
ATOM 2629 C CA . GLY A 1 326 ? -20.064 -11.728 4.385 1.00 93.56 326 GLY A CA 1
ATOM 2630 C C . GLY A 1 326 ? -20.676 -11.839 5.777 1.00 93.56 326 GLY A C 1
ATOM 2631 O O . GLY A 1 326 ? -20.562 -12.884 6.410 1.00 93.56 326 GLY A O 1
ATOM 2632 N N . PHE A 1 327 ? -21.439 -10.830 6.204 1.00 96.62 327 PHE A N 1
ATOM 2633 C CA . PHE A 1 327 ? -22.136 -10.871 7.488 1.00 96.62 327 PHE A CA 1
ATOM 2634 C C . PHE A 1 327 ? -23.192 -11.982 7.533 1.00 96.62 327 PHE A C 1
ATOM 2636 O O . PHE A 1 327 ? -23.256 -12.742 8.495 1.00 96.62 327 PHE A O 1
ATOM 2643 N N . LYS A 1 328 ? -23.986 -12.137 6.467 1.00 93.81 328 LYS A N 1
ATOM 2644 C CA . LYS A 1 328 ? -24.980 -13.221 6.360 1.00 93.81 328 LYS A CA 1
ATOM 2645 C C . LYS A 1 328 ? -24.335 -14.607 6.437 1.00 93.81 328 LYS A C 1
ATOM 2647 O O . LYS A 1 328 ? -24.908 -15.506 7.043 1.00 93.81 328 LYS A O 1
ATOM 2652 N N . PHE A 1 329 ? -23.152 -14.768 5.849 1.00 93.00 329 PHE A N 1
ATOM 2653 C CA . PHE A 1 329 ? -22.388 -16.009 5.930 1.00 93.00 329 PHE A CA 1
ATOM 2654 C C . PHE A 1 329 ? -21.849 -16.260 7.342 1.00 93.00 329 PHE A C 1
ATOM 2656 O O . PHE A 1 329 ? -22.053 -17.339 7.883 1.00 93.00 329 PHE A O 1
ATOM 2663 N N . TYR A 1 330 ? -21.268 -15.242 7.978 1.00 94.31 330 TYR A N 1
ATOM 2664 C CA . TYR A 1 330 ? -20.818 -15.321 9.367 1.00 94.31 330 TYR A CA 1
ATOM 2665 C C . TYR A 1 330 ? -21.949 -15.716 10.328 1.00 94.31 330 TYR A C 1
ATOM 2667 O O . TYR A 1 330 ? -21.761 -16.569 11.189 1.00 94.31 330 TYR A O 1
ATOM 2675 N N . LEU A 1 331 ? -23.149 -15.155 10.149 1.00 94.75 331 LEU A N 1
ATOM 2676 C CA . LEU A 1 331 ? -24.328 -15.534 10.932 1.00 94.75 331 LEU A CA 1
ATOM 2677 C C . LEU A 1 331 ? -24.726 -17.004 10.744 1.00 94.75 331 LEU A C 1
ATOM 2679 O O . LEU A 1 331 ? -25.271 -17.595 11.667 1.00 94.75 331 LEU A O 1
ATOM 2683 N N . ALA A 1 332 ? -24.487 -17.593 9.571 1.00 92.00 332 ALA A N 1
ATOM 2684 C CA . ALA A 1 332 ? -24.804 -18.998 9.320 1.00 92.00 332 ALA A CA 1
ATOM 2685 C C . ALA A 1 332 ? -23.820 -19.962 10.005 1.00 92.00 332 ALA A C 1
ATOM 2687 O O . ALA A 1 332 ? -24.183 -21.103 10.273 1.00 92.00 332 ALA A O 1
ATOM 2688 N N . GLU A 1 333 ? -22.597 -19.507 10.289 1.00 92.25 333 GLU A N 1
ATOM 2689 C CA . GLU A 1 333 ? -21.526 -20.314 10.892 1.00 92.25 333 GLU A CA 1
ATOM 2690 C C . GLU A 1 333 ? -21.293 -20.006 12.382 1.00 92.25 333 GLU A C 1
ATOM 2692 O O . GLU A 1 333 ? -20.506 -20.686 13.039 1.00 92.25 333 GLU A O 1
ATOM 2697 N N . ASN A 1 334 ? -21.965 -18.991 12.937 1.00 93.12 334 ASN A N 1
ATOM 2698 C CA . ASN A 1 334 ? -21.794 -18.557 14.321 1.00 93.12 334 ASN A CA 1
ATOM 2699 C C . ASN A 1 334 ? -23.135 -18.488 15.071 1.00 93.12 334 ASN A C 1
ATOM 2701 O O . ASN A 1 334 ? -23.849 -17.482 15.017 1.00 93.12 334 ASN A O 1
ATOM 2705 N N . ASP A 1 335 ? -23.439 -19.541 15.836 1.00 92.12 335 ASP A N 1
ATOM 2706 C CA . ASP A 1 335 ? -24.693 -19.682 16.593 1.00 92.12 335 ASP A CA 1
ATOM 2707 C C . ASP A 1 335 ? -24.946 -18.523 17.569 1.00 92.12 335 ASP A C 1
ATOM 2709 O O . ASP A 1 335 ? -26.082 -18.068 17.734 1.00 92.12 335 ASP A O 1
ATOM 2713 N N . HIS A 1 336 ? -23.892 -18.011 18.212 1.00 90.44 336 HIS A N 1
ATOM 2714 C CA . HIS A 1 336 ? -24.012 -16.907 19.161 1.00 90.44 336 HIS A CA 1
ATOM 2715 C C . HIS A 1 336 ? -24.394 -15.598 18.458 1.00 90.44 336 HIS A C 1
ATOM 2717 O O . HIS A 1 336 ? -25.337 -14.918 18.869 1.00 90.44 336 HIS A O 1
ATOM 2723 N N . ALA A 1 337 ? -23.712 -15.265 17.359 1.00 91.31 337 ALA A N 1
ATOM 2724 C CA . ALA A 1 337 ? -24.037 -14.092 16.556 1.00 91.31 337 ALA A CA 1
ATOM 2725 C C . ALA A 1 337 ? -25.434 -14.204 15.924 1.00 91.31 337 ALA A C 1
ATOM 2727 O O . ALA A 1 337 ? -26.173 -13.217 15.878 1.00 91.31 337 ALA A O 1
ATOM 2728 N N . TYR A 1 338 ? -25.833 -15.407 15.500 1.00 92.75 338 TYR A N 1
ATOM 2729 C CA . TYR A 1 338 ? -27.181 -15.675 15.006 1.00 92.75 338 TYR A CA 1
ATOM 2730 C C . TYR A 1 338 ? -28.251 -15.439 16.079 1.00 92.75 338 TYR A C 1
ATOM 2732 O O . TYR A 1 338 ? -29.272 -14.802 15.808 1.00 92.75 338 TYR A O 1
ATOM 2740 N N . ALA A 1 339 ? -28.008 -15.879 17.317 1.00 93.38 339 ALA A N 1
ATOM 2741 C CA . ALA A 1 339 ? -28.910 -15.631 18.437 1.00 93.38 339 ALA A CA 1
ATOM 2742 C C . ALA A 1 339 ? -29.070 -14.128 18.724 1.00 93.38 339 ALA A C 1
ATOM 2744 O O . ALA A 1 339 ? -30.201 -13.653 18.859 1.00 93.38 339 ALA A O 1
ATOM 2745 N N . LEU A 1 340 ? -27.969 -13.364 18.741 1.00 92.06 340 LEU A N 1
ATOM 2746 C CA . LEU A 1 340 ? -28.007 -11.901 18.879 1.00 92.06 340 LEU A CA 1
ATOM 2747 C C . LEU A 1 340 ? -28.828 -11.253 17.755 1.00 92.06 340 LEU A C 1
ATOM 2749 O O . LEU A 1 340 ? -29.689 -10.407 18.013 1.00 92.06 340 LEU A O 1
ATOM 2753 N N . TYR A 1 341 ? -28.621 -11.691 16.511 1.00 91.50 341 TYR A N 1
ATOM 2754 C CA . TYR A 1 341 ? -29.369 -11.201 15.354 1.00 91.50 341 TYR A CA 1
ATOM 2755 C C . TYR A 1 341 ? -30.883 -11.435 15.499 1.00 91.50 341 TYR A C 1
ATOM 2757 O O . TYR A 1 341 ? -31.673 -10.516 15.259 1.00 91.50 341 TYR A O 1
ATOM 2765 N N . GLN A 1 342 ? -31.291 -12.631 15.937 1.00 93.44 342 GLN A N 1
ATOM 2766 C CA . GLN A 1 342 ? -32.701 -12.991 16.137 1.00 93.44 342 GLN A CA 1
ATOM 2767 C C . GLN A 1 342 ? -33.360 -12.235 17.298 1.00 93.44 342 GLN A C 1
ATOM 2769 O O . GLN A 1 342 ? -34.550 -11.931 17.246 1.00 93.44 342 GLN A O 1
ATOM 2774 N N . GLN A 1 343 ? -32.586 -11.867 18.320 1.00 94.25 343 GLN A N 1
ATOM 2775 C CA . GLN A 1 343 ? -33.045 -11.047 19.446 1.00 94.25 343 GLN A CA 1
ATOM 2776 C C . GLN A 1 343 ? -33.154 -9.549 19.105 1.00 94.25 343 GLN A C 1
ATOM 2778 O O . GLN A 1 343 ? -33.453 -8.737 19.978 1.00 94.25 343 GLN A O 1
ATOM 2783 N N . GLY A 1 344 ? -32.900 -9.158 17.851 1.00 92.38 344 GLY A N 1
ATOM 2784 C CA . GLY A 1 344 ? -32.916 -7.761 17.413 1.00 92.38 344 GLY A CA 1
ATOM 2785 C C . GLY A 1 344 ? -31.617 -7.000 17.693 1.00 92.38 344 GLY A C 1
ATOM 2786 O O . GLY A 1 344 ? -31.510 -5.836 17.316 1.00 92.38 344 GLY A O 1
ATOM 2787 N N . GLN A 1 345 ? -30.594 -7.648 18.258 1.00 93.06 345 GLN A N 1
ATOM 2788 C CA . GLN A 1 345 ? -29.281 -7.062 18.563 1.00 93.06 345 GLN A CA 1
ATOM 2789 C C . GLN A 1 345 ? -28.348 -7.119 17.337 1.00 93.06 345 GLN A C 1
ATOM 2791 O O . GLN A 1 345 ? -27.189 -7.531 17.407 1.00 93.06 345 GLN A O 1
ATOM 2796 N N . ARG A 1 346 ? -28.872 -6.716 16.171 1.00 94.62 346 ARG A N 1
ATOM 2797 C CA . ARG A 1 346 ? -28.195 -6.854 14.867 1.00 94.62 346 ARG A CA 1
ATOM 2798 C C . ARG A 1 346 ? -26.889 -6.070 14.791 1.00 94.62 346 ARG A C 1
ATOM 2800 O O . ARG A 1 346 ? -25.915 -6.574 14.243 1.00 94.62 346 ARG A O 1
ATOM 2807 N N . ASP A 1 347 ? -26.863 -4.868 15.364 1.00 93.88 347 ASP A N 1
ATOM 2808 C CA . ASP A 1 347 ? -25.664 -4.028 15.394 1.00 93.88 347 ASP A CA 1
ATOM 2809 C C . ASP A 1 347 ? -24.534 -4.687 16.206 1.00 93.88 347 ASP A C 1
ATOM 2811 O O . ASP A 1 347 ? -23.371 -4.630 15.810 1.00 93.88 347 ASP A O 1
ATOM 2815 N N . GLN A 1 348 ? -24.861 -5.363 17.314 1.00 91.75 348 GLN A N 1
ATOM 2816 C CA . GLN A 1 348 ? -23.873 -6.088 18.117 1.00 91.75 348 GLN A CA 1
ATOM 2817 C C . GLN A 1 348 ? -23.321 -7.299 17.361 1.00 91.75 348 GLN A C 1
ATOM 2819 O O . GLN A 1 348 ? -22.107 -7.488 17.317 1.00 91.75 348 GLN A O 1
ATOM 2824 N N . ALA A 1 349 ? -24.195 -8.067 16.704 1.00 95.06 349 ALA A N 1
ATOM 2825 C CA . ALA A 1 349 ? -23.779 -9.176 15.850 1.00 95.06 349 ALA A CA 1
ATOM 2826 C C . ALA A 1 349 ? -22.871 -8.705 14.696 1.00 95.06 349 ALA A C 1
ATOM 2828 O O . ALA A 1 349 ? -21.879 -9.360 14.383 1.00 95.06 349 ALA A O 1
ATOM 2829 N N . TYR A 1 350 ? -23.163 -7.550 14.093 1.00 96.38 350 TYR A N 1
ATOM 2830 C CA . TYR A 1 350 ? -22.353 -6.994 13.008 1.00 96.38 350 TYR A CA 1
ATOM 2831 C C . TYR A 1 350 ? -20.996 -6.455 13.480 1.00 96.38 350 TYR A C 1
ATOM 2833 O O . TYR A 1 350 ? -19.986 -6.661 12.811 1.00 96.38 350 TYR A O 1
ATOM 2841 N N . ARG A 1 351 ? -20.924 -5.826 14.661 1.00 93.69 351 ARG A N 1
ATOM 2842 C CA . ARG A 1 351 ? -19.636 -5.443 15.271 1.00 93.69 351 ARG A CA 1
ATOM 2843 C C . ARG A 1 351 ? -18.776 -6.672 15.582 1.00 93.69 351 ARG A C 1
ATOM 2845 O O . ARG A 1 351 ? -17.587 -6.668 15.277 1.00 93.69 351 ARG A O 1
ATOM 2852 N N . ALA A 1 352 ? -19.382 -7.741 16.105 1.00 92.12 352 ALA A N 1
ATOM 2853 C CA . ALA A 1 352 ? -18.693 -9.015 16.319 1.00 92.12 352 ALA A CA 1
ATOM 2854 C C . ALA A 1 352 ? -18.176 -9.621 15.002 1.00 92.12 352 ALA A C 1
ATOM 2856 O O . ALA A 1 352 ? -17.039 -10.087 14.952 1.00 92.12 352 ALA A O 1
ATOM 2857 N N . PHE A 1 353 ? -18.962 -9.541 13.922 1.00 95.69 353 PHE A N 1
ATOM 2858 C CA . PHE A 1 353 ? -18.527 -9.929 12.579 1.00 95.69 353 PHE A CA 1
ATOM 2859 C C . PHE A 1 353 ? -17.313 -9.126 12.101 1.00 95.69 353 PHE A C 1
ATOM 2861 O O . PHE A 1 353 ? -16.351 -9.724 11.631 1.00 95.69 353 PHE A O 1
ATOM 2868 N N . LEU A 1 354 ? -17.317 -7.797 12.240 1.00 95.69 354 LEU A N 1
ATOM 2869 C CA . LEU A 1 354 ? -16.186 -6.971 11.803 1.00 95.69 354 LEU A CA 1
ATOM 2870 C C . LEU A 1 354 ? -14.906 -7.288 12.586 1.00 95.69 354 LEU A C 1
ATOM 2872 O O . LEU A 1 354 ? -13.842 -7.398 11.983 1.00 95.69 354 LEU A O 1
ATOM 2876 N N . LEU A 1 355 ? -15.001 -7.509 13.900 1.00 92.44 355 LEU A N 1
ATOM 2877 C CA . LEU A 1 355 ? -13.860 -7.944 14.716 1.00 92.44 355 LEU A CA 1
ATOM 2878 C C . LEU A 1 355 ? -13.362 -9.340 14.315 1.00 92.44 355 LEU A C 1
ATOM 2880 O O . LEU A 1 355 ? -12.156 -9.554 14.198 1.00 92.44 355 LEU A O 1
ATOM 2884 N N . TRP A 1 356 ? -14.275 -10.278 14.050 1.00 93.38 356 TRP A N 1
ATOM 2885 C CA . TRP A 1 356 ? -13.919 -11.593 13.516 1.00 93.38 356 TRP A CA 1
ATOM 2886 C C . TRP A 1 356 ? -13.220 -11.475 12.156 1.00 93.38 356 TRP A C 1
ATOM 2888 O O . TRP A 1 356 ? -12.193 -12.117 11.937 1.00 93.38 356 TRP A O 1
ATOM 2898 N N . GLN A 1 357 ? -13.722 -10.610 11.272 1.00 94.44 357 GLN A N 1
ATOM 2899 C CA . GLN A 1 357 ? -13.157 -10.375 9.947 1.00 94.44 357 GLN A CA 1
ATOM 2900 C C . GLN A 1 357 ? -11.762 -9.743 10.033 1.00 94.44 357 GLN A C 1
ATOM 2902 O O . GLN A 1 357 ? -10.885 -10.139 9.265 1.00 94.44 357 GLN A O 1
ATOM 2907 N N . CYS A 1 358 ? -11.526 -8.835 10.991 1.00 92.56 358 CYS A N 1
ATOM 2908 C CA . CYS A 1 358 ? -10.182 -8.353 11.320 1.00 92.56 358 CYS A CA 1
ATOM 2909 C C . CYS A 1 358 ? -9.266 -9.528 11.677 1.00 92.56 358 CYS A C 1
ATOM 2911 O O . CYS A 1 358 ? -8.194 -9.647 11.100 1.00 92.56 358 CYS A O 1
ATOM 2913 N N . GLY A 1 359 ? -9.709 -10.437 12.552 1.00 90.56 359 GLY A N 1
ATOM 2914 C CA . GLY A 1 359 ? -8.937 -11.627 12.923 1.00 90.56 359 GLY A CA 1
ATOM 2915 C C . GLY A 1 359 ? -8.612 -12.556 11.745 1.00 90.56 359 GLY A C 1
ATOM 2916 O O . GLY A 1 359 ? -7.540 -13.153 11.725 1.00 90.56 359 GLY A O 1
ATOM 2917 N N . GLN A 1 360 ? -9.493 -12.655 10.742 1.00 90.12 360 GLN A N 1
ATOM 2918 C CA . GLN A 1 360 ? -9.203 -13.412 9.516 1.00 90.12 360 GLN A CA 1
ATOM 2919 C C . GLN A 1 360 ? -8.123 -12.727 8.670 1.00 90.12 360 GLN A C 1
ATOM 2921 O O . GLN A 1 360 ? -7.145 -13.363 8.292 1.00 90.12 360 GLN A O 1
ATOM 2926 N N . VAL A 1 361 ? -8.266 -11.424 8.407 1.00 90.69 361 VAL A N 1
ATOM 2927 C CA . VAL A 1 361 ? -7.307 -10.669 7.578 1.00 90.69 361 VAL A CA 1
ATOM 2928 C C . VAL A 1 361 ? -5.957 -10.500 8.288 1.00 90.69 361 VAL A C 1
ATOM 2930 O O . VAL A 1 361 ? -4.914 -10.469 7.638 1.00 90.69 361 VAL A O 1
ATOM 2933 N N . ALA A 1 362 ? -5.946 -10.462 9.623 1.00 88.81 362 ALA A N 1
ATOM 2934 C CA . ALA A 1 362 ? -4.735 -10.371 10.434 1.00 88.81 362 ALA A CA 1
ATOM 2935 C C . ALA A 1 362 ? -3.764 -11.544 10.228 1.00 88.81 362 ALA A C 1
ATOM 2937 O O . ALA A 1 362 ? -2.577 -11.378 10.488 1.00 88.81 362 ALA A O 1
ATOM 2938 N N . GLN A 1 363 ? -4.228 -12.695 9.725 1.00 85.38 363 GLN A N 1
ATOM 2939 C CA . GLN A 1 363 ? -3.357 -13.837 9.417 1.00 85.38 363 GLN A CA 1
ATOM 2940 C C . GLN A 1 363 ? -2.305 -13.500 8.353 1.00 85.38 363 GLN A C 1
ATOM 2942 O O . GLN A 1 363 ? -1.198 -14.026 8.413 1.00 85.38 363 GLN A O 1
ATOM 2947 N N . GLU A 1 364 ? -2.632 -12.601 7.421 1.00 85.38 364 GLU A N 1
ATOM 2948 C CA . GLU A 1 364 ? -1.703 -12.133 6.385 1.00 85.38 364 GLU A CA 1
ATOM 2949 C C . GLU A 1 364 ? -1.279 -10.664 6.580 1.00 85.38 364 GLU A C 1
ATOM 2951 O O . GLU A 1 364 ? -0.194 -10.262 6.167 1.00 85.38 364 GLU A O 1
ATOM 2956 N N . LEU A 1 365 ? -2.120 -9.843 7.224 1.00 86.38 365 LEU A N 1
ATOM 2957 C CA . LEU A 1 365 ? -1.916 -8.398 7.383 1.00 86.38 365 LEU A CA 1
ATOM 2958 C C . LEU A 1 365 ? -2.067 -7.950 8.850 1.00 86.38 365 LEU A C 1
ATOM 2960 O O . LEU A 1 365 ? -2.835 -7.041 9.184 1.00 86.38 365 LEU A O 1
ATOM 2964 N N . ASN A 1 366 ? -1.319 -8.594 9.752 1.00 84.19 366 ASN A N 1
ATOM 2965 C CA . ASN A 1 366 ? -1.439 -8.370 11.197 1.00 84.19 366 ASN A CA 1
ATOM 2966 C C . ASN A 1 366 ? -1.185 -6.913 11.617 1.00 84.19 366 ASN A C 1
ATOM 2968 O O . ASN A 1 366 ? -1.880 -6.400 12.481 1.00 84.19 366 ASN A O 1
ATOM 2972 N N . VAL A 1 367 ? -0.229 -6.206 11.004 1.00 82.38 367 VAL A N 1
ATOM 2973 C CA . VAL A 1 367 ? 0.156 -4.848 11.449 1.00 82.38 367 VAL A CA 1
ATOM 2974 C C . VAL A 1 367 ? -1.011 -3.847 11.443 1.00 82.38 367 VAL A C 1
ATOM 2976 O O . VAL A 1 367 ? -1.086 -2.981 12.316 1.00 82.38 367 VAL A O 1
ATOM 2979 N N . LEU A 1 368 ? -1.948 -3.986 10.497 1.00 86.12 368 LEU A N 1
ATOM 2980 C CA . LEU A 1 368 ? -3.154 -3.160 10.409 1.00 86.12 368 LEU A CA 1
ATOM 2981 C C . LEU A 1 368 ? -4.332 -3.789 11.167 1.00 86.12 368 LEU A C 1
ATOM 2983 O O . LEU A 1 368 ? -5.108 -3.075 11.803 1.00 86.12 368 LEU A O 1
ATOM 2987 N N . PHE A 1 369 ? -4.479 -5.114 11.123 1.00 88.50 369 PHE A N 1
ATOM 2988 C CA . PHE A 1 369 ? -5.659 -5.823 11.628 1.00 88.50 369 PHE A CA 1
ATOM 2989 C C . PHE A 1 369 ? -5.475 -6.522 12.980 1.00 88.50 369 PHE A C 1
ATOM 2991 O O . PHE A 1 369 ? -6.378 -7.247 13.389 1.00 88.50 369 PHE A O 1
ATOM 2998 N N . ASP A 1 370 ? -4.368 -6.266 13.686 1.00 82.75 370 ASP A N 1
ATOM 2999 C CA . ASP A 1 370 ? -4.026 -6.887 14.973 1.00 82.75 370 ASP A CA 1
ATOM 3000 C C . ASP A 1 370 ? -5.228 -6.886 15.931 1.00 82.75 370 ASP A C 1
ATOM 3002 O O . ASP A 1 370 ? -5.614 -5.818 16.422 1.00 82.75 370 ASP A O 1
ATOM 3006 N N . PRO A 1 371 ? -5.838 -8.050 16.212 1.00 77.81 371 PRO A N 1
ATOM 3007 C CA . PRO A 1 371 ? -7.040 -8.127 17.032 1.00 77.81 371 PRO A CA 1
ATOM 3008 C C . PRO A 1 371 ? -6.770 -7.815 18.510 1.00 77.81 371 PRO A C 1
ATOM 3010 O O . PRO A 1 371 ? -7.713 -7.528 19.247 1.00 77.81 371 PRO A O 1
ATOM 3013 N N . ASN A 1 372 ? -5.506 -7.842 18.940 1.00 74.38 372 ASN A N 1
ATOM 3014 C CA . ASN A 1 372 ? -5.114 -7.698 20.340 1.00 74.38 372 ASN A CA 1
ATOM 3015 C C . ASN A 1 372 ? -4.705 -6.269 20.714 1.00 74.38 372 ASN A C 1
ATOM 3017 O O . ASN A 1 372 ? -4.456 -5.997 21.889 1.00 74.38 372 ASN A O 1
ATOM 3021 N N . SER A 1 373 ? -4.636 -5.350 19.749 1.00 78.88 373 SER A N 1
ATOM 3022 C CA . SER A 1 373 ? -4.274 -3.962 20.025 1.00 78.88 373 SER A CA 1
ATOM 3023 C C . SER A 1 373 ? -5.405 -3.208 20.736 1.00 78.88 373 SER A C 1
ATOM 3025 O O . SER A 1 373 ? -6.590 -3.437 20.485 1.00 78.88 373 SER A O 1
ATOM 3027 N N . LEU A 1 374 ? -5.047 -2.258 21.604 1.00 86.12 374 LEU A N 1
ATOM 3028 C CA . LEU A 1 374 ? -6.020 -1.402 22.290 1.00 86.12 374 LEU A CA 1
ATOM 3029 C C . LEU A 1 374 ? -6.948 -0.649 21.303 1.00 86.12 374 LEU A C 1
ATOM 3031 O O . LEU A 1 374 ? -8.164 -0.702 21.500 1.00 86.12 374 LEU A O 1
ATOM 3035 N N . PRO A 1 375 ? -6.454 -0.060 20.189 1.00 89.31 375 PRO A N 1
ATOM 3036 C CA . PRO A 1 375 ? -7.308 0.488 19.129 1.00 89.31 375 PRO A CA 1
ATOM 3037 C C . PRO A 1 375 ? -8.375 -0.479 18.592 1.00 89.31 375 PRO A C 1
ATOM 3039 O O . PRO A 1 375 ? -9.503 -0.065 18.318 1.00 89.31 375 PRO A O 1
ATOM 3042 N N . SER A 1 376 ? -8.072 -1.780 18.478 1.00 86.50 376 SER A N 1
ATOM 3043 C CA . SER A 1 376 ? -9.043 -2.798 18.040 1.00 86.50 376 SER A CA 1
ATOM 3044 C C . SER A 1 376 ? -10.205 -2.981 18.994 1.00 86.50 376 SER A C 1
ATOM 3046 O O . SER A 1 376 ? -11.266 -3.442 18.575 1.00 86.50 376 SER A O 1
ATOM 3048 N N . ARG A 1 377 ? -10.017 -2.628 20.266 1.00 89.00 377 ARG A N 1
ATOM 3049 C CA . ARG A 1 377 ? -11.055 -2.763 21.283 1.00 89.00 377 ARG A CA 1
ATOM 3050 C C . ARG A 1 377 ? -12.011 -1.578 21.330 1.00 89.00 377 ARG A C 1
ATOM 3052 O O . ARG A 1 377 ? -13.149 -1.709 21.773 1.00 89.00 377 ARG A O 1
ATOM 3059 N N . LEU A 1 378 ? -11.565 -0.438 20.818 1.00 93.75 378 LEU A N 1
ATOM 3060 C CA . LEU A 1 378 ? -12.277 0.834 20.832 1.00 93.75 378 LEU A CA 1
ATOM 3061 C C . LEU A 1 378 ? -13.024 1.051 19.505 1.00 93.75 378 LEU A C 1
ATOM 3063 O O . LEU A 1 378 ? -12.777 2.001 18.769 1.00 93.75 378 LEU A O 1
ATOM 3067 N N . MET A 1 379 ? -13.916 0.117 19.161 1.00 93.44 379 MET A N 1
ATOM 3068 C CA . MET A 1 379 ? -14.691 0.169 17.917 1.00 93.44 379 MET A CA 1
ATOM 3069 C C . MET A 1 379 ? -15.829 1.202 17.984 1.00 93.44 379 MET A C 1
ATOM 3071 O O . MET A 1 379 ? -16.617 1.117 18.934 1.00 93.44 379 MET A O 1
ATOM 3075 N N . PRO A 1 380 ? -16.029 2.046 16.943 1.00 95.81 380 PRO A N 1
ATOM 3076 C CA . PRO A 1 380 ? -17.144 2.994 16.869 1.00 95.81 380 PRO A CA 1
ATOM 3077 C C . PRO A 1 380 ? -18.504 2.368 17.205 1.00 95.81 380 PRO A C 1
ATOM 3079 O O . PRO A 1 380 ? -18.811 1.237 16.795 1.00 95.81 380 PRO A O 1
ATOM 3082 N N . ARG A 1 381 ? -19.345 3.105 17.940 1.00 95.12 381 ARG A N 1
ATOM 3083 C CA . ARG A 1 381 ? -20.694 2.655 18.312 1.00 95.12 381 ARG A CA 1
ATOM 3084 C C . ARG A 1 381 ? -21.609 2.599 17.083 1.00 95.12 381 ARG A C 1
ATOM 3086 O O . ARG A 1 381 ? -21.337 3.242 16.067 1.00 95.12 381 ARG A O 1
ATOM 3093 N N . PRO A 1 382 ? -22.735 1.858 17.151 1.00 95.25 382 PRO A N 1
ATOM 3094 C CA . PRO A 1 382 ? -23.546 1.538 15.976 1.00 95.25 382 PRO A CA 1
ATOM 3095 C C . PRO A 1 382 ? -23.983 2.725 15.117 1.00 95.25 382 PRO A C 1
ATOM 3097 O O . PRO A 1 382 ? -24.031 2.607 13.897 1.00 95.25 382 PRO A O 1
ATOM 3100 N N . ARG A 1 383 ? -24.303 3.872 15.730 1.00 95.38 383 ARG A N 1
ATOM 3101 C CA . ARG A 1 383 ? -24.704 5.069 14.983 1.00 95.38 383 ARG A CA 1
ATOM 3102 C C . ARG A 1 383 ? -23.549 5.610 14.140 1.00 95.38 383 ARG A C 1
ATOM 3104 O O . ARG A 1 383 ? -23.687 5.654 12.925 1.00 95.38 383 ARG A O 1
ATOM 3111 N N . ALA A 1 384 ? -22.422 5.929 14.776 1.00 96.50 384 ALA A N 1
ATOM 3112 C CA . ALA A 1 384 ? -21.235 6.427 14.088 1.00 96.50 384 ALA A CA 1
ATOM 3113 C C . ALA A 1 384 ? -20.734 5.430 13.035 1.00 96.50 384 ALA A C 1
ATOM 3115 O O . ALA A 1 384 ? -20.422 5.819 11.918 1.00 96.50 384 ALA A O 1
ATOM 3116 N N . LEU A 1 385 ? -20.743 4.126 13.338 1.00 96.94 385 LEU A N 1
ATOM 3117 C CA . LEU A 1 385 ? -20.376 3.096 12.366 1.00 96.94 385 LEU A CA 1
ATOM 3118 C C . LEU A 1 385 ? -21.278 3.118 11.123 1.00 96.94 385 LEU A C 1
ATOM 3120 O O . LEU A 1 385 ? -20.775 3.022 10.009 1.00 96.94 385 LEU A O 1
ATOM 3124 N N . ARG A 1 386 ? -22.602 3.236 11.286 1.00 96.19 386 ARG A N 1
ATOM 3125 C CA . ARG A 1 386 ? -23.524 3.329 10.141 1.00 96.19 386 ARG A CA 1
ATOM 3126 C C . ARG A 1 386 ? -23.270 4.579 9.306 1.00 96.19 386 ARG A C 1
ATOM 3128 O O . ARG A 1 386 ? -23.257 4.475 8.083 1.00 96.19 386 ARG A O 1
ATOM 3135 N N . ASP A 1 387 ? -23.049 5.714 9.958 1.00 96.94 387 ASP A N 1
ATOM 3136 C CA . ASP A 1 387 ? -22.804 6.990 9.285 1.00 96.94 387 ASP A CA 1
ATOM 3137 C C . ASP A 1 387 ? -21.469 6.944 8.509 1.00 96.94 387 ASP A C 1
ATOM 3139 O O . ASP A 1 387 ? -21.425 7.275 7.324 1.00 96.94 387 ASP A O 1
ATOM 3143 N N . LEU A 1 388 ? -20.411 6.379 9.105 1.00 97.06 388 LEU A N 1
ATOM 3144 C CA . LEU A 1 388 ? -19.130 6.111 8.436 1.00 97.06 388 LEU A CA 1
ATOM 3145 C C . LEU A 1 388 ? -19.274 5.183 7.228 1.00 97.06 388 LEU A C 1
ATOM 3147 O O . LEU A 1 388 ? -18.679 5.429 6.180 1.00 97.06 388 LEU A O 1
ATOM 3151 N N . LEU A 1 389 ? -20.059 4.110 7.354 1.00 97.25 389 LEU A N 1
ATOM 3152 C CA . LEU A 1 389 ? -20.309 3.191 6.244 1.00 97.25 389 LEU A CA 1
ATOM 3153 C C . LEU A 1 389 ? -21.105 3.856 5.119 1.00 97.25 389 LEU A C 1
ATOM 3155 O O . LEU A 1 389 ? -20.885 3.523 3.957 1.00 97.25 389 LEU A O 1
ATOM 3159 N N . ALA A 1 390 ? -22.008 4.787 5.431 1.00 96.62 390 ALA A N 1
ATOM 3160 C CA . ALA A 1 390 ? -22.717 5.556 4.414 1.00 96.62 390 ALA A CA 1
ATOM 3161 C C . ALA A 1 390 ? -21.754 6.460 3.628 1.00 96.62 390 ALA A C 1
ATOM 3163 O O . ALA A 1 390 ? -21.810 6.469 2.399 1.00 96.62 390 ALA A O 1
ATOM 3164 N N . LEU A 1 391 ? -20.829 7.138 4.319 1.00 96.69 391 LEU A N 1
ATOM 3165 C CA . LEU A 1 391 ? -19.779 7.944 3.688 1.00 96.69 391 LEU A CA 1
ATOM 3166 C C . LEU A 1 391 ? -18.859 7.087 2.809 1.00 96.69 391 LEU A C 1
ATOM 3168 O O . LEU A 1 391 ? -18.668 7.387 1.634 1.00 96.69 391 LEU A O 1
ATOM 3172 N N . LEU A 1 392 ? -18.350 5.976 3.345 1.00 96.75 392 LEU A N 1
ATOM 3173 C CA . LEU A 1 392 ? -17.446 5.058 2.640 1.00 96.75 392 LEU A CA 1
ATOM 3174 C C . LEU A 1 392 ? -18.062 4.479 1.354 1.00 96.75 392 LEU A C 1
ATOM 3176 O O . LEU A 1 392 ? -17.361 4.228 0.370 1.00 96.75 392 LEU A O 1
ATOM 3180 N N . ASN A 1 393 ? -19.377 4.249 1.367 1.00 96.00 393 ASN A N 1
ATOM 3181 C CA . ASN A 1 393 ? -20.125 3.656 0.261 1.00 96.00 393 ASN A CA 1
ATOM 3182 C C . ASN A 1 393 ? -20.830 4.690 -0.632 1.00 96.00 393 ASN A C 1
ATOM 3184 O O . ASN A 1 393 ? -21.690 4.310 -1.431 1.00 96.00 393 ASN A O 1
ATOM 3188 N N . ALA A 1 394 ? -20.479 5.976 -0.528 1.00 94.81 394 ALA A N 1
ATOM 3189 C CA . ALA A 1 394 ? -21.018 7.000 -1.414 1.00 94.81 394 ALA A CA 1
ATOM 3190 C C . ALA A 1 394 ? -20.733 6.652 -2.896 1.00 94.81 394 ALA A C 1
ATOM 3192 O O . ALA A 1 394 ? -19.613 6.243 -3.220 1.00 94.81 394 ALA A O 1
ATOM 3193 N N . PRO A 1 395 ? -21.704 6.816 -3.820 1.00 90.81 395 PRO A N 1
ATOM 3194 C CA . PRO A 1 395 ? -21.534 6.435 -5.227 1.00 90.81 395 PRO A CA 1
ATOM 3195 C C . PRO A 1 395 ? -20.319 7.073 -5.910 1.00 90.81 395 PRO A C 1
ATOM 3197 O O . PRO A 1 395 ? -19.643 6.411 -6.697 1.00 90.81 395 PRO A O 1
ATOM 3200 N N . ASP A 1 396 ? -20.005 8.322 -5.562 1.00 89.00 396 ASP A N 1
ATOM 3201 C CA . ASP A 1 396 ? -18.894 9.083 -6.146 1.00 89.00 396 ASP A CA 1
ATOM 3202 C C . ASP A 1 396 ? -17.515 8.511 -5.769 1.00 89.00 396 ASP A C 1
ATOM 3204 O O . ASP A 1 396 ? -16.543 8.692 -6.501 1.00 89.00 396 ASP A O 1
ATOM 3208 N N . LEU A 1 397 ? -17.430 7.762 -4.662 1.00 90.81 397 LEU A N 1
ATOM 3209 C CA . LEU A 1 397 ? -16.210 7.085 -4.218 1.00 90.81 397 LEU A CA 1
ATOM 3210 C C . LEU A 1 397 ? -16.008 5.712 -4.867 1.00 90.81 397 LEU A C 1
ATOM 3212 O O . LEU A 1 397 ? -14.894 5.191 -4.852 1.00 90.81 397 LEU A O 1
ATOM 3216 N N . ALA A 1 398 ? -17.049 5.106 -5.447 1.00 87.44 398 ALA A N 1
ATOM 3217 C CA . ALA A 1 398 ? -16.966 3.742 -5.972 1.00 87.44 398 ALA A CA 1
ATOM 3218 C C . ALA A 1 398 ? -15.820 3.533 -6.988 1.00 87.44 398 ALA A C 1
ATOM 3220 O O . ALA A 1 398 ? -15.114 2.528 -6.868 1.00 87.44 398 ALA A O 1
ATOM 3221 N N . PRO A 1 399 ? -15.556 4.458 -7.936 1.00 84.31 399 PRO A N 1
ATOM 3222 C CA . PRO A 1 399 ? -14.417 4.338 -8.847 1.00 84.31 399 PRO A CA 1
ATOM 3223 C C . PRO A 1 399 ? -13.059 4.459 -8.143 1.00 84.31 399 PRO A C 1
ATOM 3225 O O . PRO A 1 399 ? -12.092 3.828 -8.563 1.00 84.31 399 PRO A O 1
ATOM 3228 N N . ALA A 1 400 ? -12.985 5.247 -7.066 1.00 86.88 400 ALA A N 1
ATOM 3229 C CA . ALA A 1 400 ? -11.744 5.513 -6.350 1.00 86.88 400 ALA A CA 1
ATOM 3230 C C . ALA A 1 400 ? -11.209 4.262 -5.640 1.00 86.88 400 ALA A C 1
ATOM 3232 O O . ALA A 1 400 ? -10.002 4.038 -5.602 1.00 86.88 400 ALA A O 1
ATOM 3233 N N . TRP A 1 401 ? -12.098 3.393 -5.147 1.00 88.75 401 TRP A N 1
ATOM 3234 C CA . TRP A 1 401 ? -11.705 2.173 -4.437 1.00 88.75 401 TRP A CA 1
ATOM 3235 C C . TRP A 1 401 ? -11.002 1.127 -5.310 1.00 88.75 401 TRP A C 1
ATOM 3237 O O . TRP A 1 401 ? -10.387 0.215 -4.758 1.00 88.75 401 TRP A O 1
ATOM 3247 N N . GLN A 1 402 ? -11.039 1.262 -6.641 1.00 82.12 402 GLN A N 1
ATOM 3248 C CA . GLN A 1 402 ? -10.276 0.423 -7.577 1.00 82.12 402 GLN A CA 1
ATOM 3249 C C . GLN A 1 402 ? -8.816 0.875 -7.743 1.00 82.12 402 GLN A C 1
ATOM 3251 O O . GLN A 1 402 ? -7.973 0.068 -8.131 1.00 82.12 402 GLN A O 1
ATOM 3256 N N . ALA A 1 403 ? -8.492 2.131 -7.422 1.00 77.50 403 ALA A N 1
ATOM 3257 C CA . ALA A 1 403 ? -7.129 2.648 -7.527 1.00 77.50 403 ALA A CA 1
ATOM 3258 C C . ALA A 1 403 ? -6.239 2.090 -6.402 1.00 77.50 403 ALA A C 1
ATOM 3260 O O . ALA A 1 403 ? -6.691 1.951 -5.261 1.00 77.50 403 ALA A O 1
ATOM 3261 N N . GLU A 1 404 ? -4.988 1.737 -6.711 1.00 71.12 404 GLU A N 1
ATOM 3262 C CA . GLU A 1 404 ? -4.028 1.216 -5.720 1.00 71.12 404 GLU A CA 1
ATOM 3263 C C . GLU A 1 404 ? -3.625 2.317 -4.725 1.00 71.12 404 GLU A C 1
ATOM 3265 O O . GLU A 1 404 ? -3.549 2.084 -3.519 1.00 71.12 404 GLU A O 1
ATOM 3270 N N . GLU A 1 405 ? -3.464 3.551 -5.204 1.00 72.44 405 GLU A N 1
ATOM 3271 C CA . GLU A 1 405 ? -2.998 4.688 -4.413 1.00 72.44 405 GLU A CA 1
ATOM 3272 C C . GLU A 1 405 ? -4.075 5.342 -3.530 1.00 72.44 405 GLU A C 1
ATOM 3274 O O . GLU A 1 405 ? -3.749 6.218 -2.726 1.00 72.44 405 GLU A O 1
ATOM 3279 N N . ALA A 1 406 ? -5.346 4.927 -3.628 1.00 83.56 406 ALA A N 1
ATOM 3280 C CA . ALA A 1 406 ? -6.448 5.509 -2.850 1.00 83.56 406 ALA A CA 1
ATOM 3281 C C . ALA A 1 406 ? -6.188 5.490 -1.342 1.00 83.56 406 ALA A C 1
ATOM 3283 O O . ALA A 1 406 ? -6.452 6.477 -0.655 1.00 83.56 406 ALA A O 1
ATOM 3284 N N . VAL A 1 407 ? -5.587 4.410 -0.839 1.00 82.62 407 VAL A N 1
ATOM 3285 C CA . VAL A 1 407 ? -5.214 4.291 0.573 1.00 82.62 407 VAL A CA 1
ATOM 3286 C C . VAL A 1 407 ? -4.175 5.341 0.993 1.00 82.62 407 VAL A C 1
ATOM 3288 O O . VAL A 1 407 ? -4.256 5.906 2.083 1.00 82.62 407 VAL A O 1
ATOM 3291 N N . GLY A 1 408 ? -3.236 5.665 0.098 1.00 75.12 408 GLY A N 1
ATOM 3292 C CA . GLY A 1 408 ? -2.234 6.702 0.317 1.00 75.12 408 GLY A CA 1
ATOM 3293 C C . GLY A 1 408 ? -2.852 8.097 0.380 1.00 75.12 408 GLY A C 1
ATOM 3294 O O . GLY A 1 408 ? -2.439 8.903 1.211 1.00 75.12 408 GLY A O 1
ATOM 3295 N N . TRP A 1 409 ? -3.869 8.376 -0.440 1.00 80.06 409 TRP A N 1
ATOM 3296 C CA . TRP A 1 409 ? -4.583 9.656 -0.415 1.00 80.06 409 TRP A CA 1
ATOM 3297 C C . TRP A 1 409 ? -5.437 9.833 0.838 1.00 80.06 409 TRP A C 1
ATOM 3299 O O . TRP A 1 409 ? -5.340 10.877 1.477 1.00 80.06 409 TRP A O 1
ATOM 3309 N N . VAL A 1 410 ? -6.203 8.812 1.247 1.00 86.31 410 VAL A N 1
ATOM 3310 C CA . VAL A 1 410 ? -6.989 8.873 2.496 1.00 86.31 410 VAL A CA 1
ATOM 3311 C C . VAL A 1 410 ? -6.089 9.216 3.685 1.00 86.31 410 VAL A C 1
ATOM 3313 O O . VAL A 1 410 ? -6.438 10.071 4.497 1.00 86.31 410 VAL A O 1
ATOM 3316 N N . TYR A 1 411 ? -4.901 8.612 3.754 1.00 79.50 411 TYR A N 1
ATOM 3317 C CA . TYR A 1 411 ? -3.909 8.931 4.779 1.00 79.50 411 TYR A CA 1
ATOM 3318 C C . TYR A 1 411 ? -3.428 10.378 4.730 1.00 79.50 411 TYR A C 1
ATOM 3320 O O . TYR A 1 411 ? -3.412 11.056 5.756 1.00 79.50 411 TYR A O 1
ATOM 3328 N N . GLN A 1 412 ? -3.042 10.854 3.543 1.00 74.12 412 GLN A N 1
ATOM 3329 C CA . GLN A 1 412 ? -2.559 12.223 3.368 1.00 74.12 412 GLN A CA 1
ATOM 3330 C C . GLN A 1 412 ? -3.595 13.240 3.847 1.00 74.12 412 GLN A C 1
ATOM 3332 O O . GLN A 1 412 ? -3.254 14.164 4.584 1.00 74.12 412 GLN A O 1
ATOM 3337 N N . TYR A 1 413 ? -4.854 13.031 3.475 1.00 83.81 413 TYR A N 1
ATOM 3338 C CA . TYR A 1 413 ? -5.957 13.916 3.829 1.00 83.81 413 TYR A CA 1
ATOM 3339 C C . TYR A 1 413 ? -6.310 13.834 5.316 1.00 83.81 413 TYR A C 1
ATOM 3341 O O . TYR A 1 413 ? -6.558 14.857 5.949 1.00 83.81 413 TYR A O 1
ATOM 3349 N N . PHE A 1 414 ? -6.225 12.649 5.928 1.00 82.94 414 PHE A N 1
ATOM 3350 C CA . PHE A 1 414 ? -6.405 12.504 7.375 1.00 82.94 414 PHE A CA 1
ATOM 3351 C C . PHE A 1 414 ? -5.376 13.321 8.184 1.00 82.94 414 PHE A C 1
ATOM 3353 O O . PHE A 1 414 ? -5.688 13.855 9.251 1.00 82.94 414 PHE A O 1
ATOM 3360 N N . SER A 1 415 ? -4.140 13.434 7.694 1.00 74.69 415 SER A N 1
ATOM 3361 C CA . SER A 1 415 ? -3.061 14.169 8.371 1.00 74.69 415 SER A CA 1
ATOM 3362 C C . SER A 1 415 ? -2.963 15.654 7.985 1.00 74.69 415 SER A C 1
ATOM 3364 O O . SER A 1 415 ? -2.129 16.369 8.543 1.00 74.69 415 SER A O 1
ATOM 3366 N N . GLU A 1 416 ? -3.800 16.145 7.066 1.00 75.19 416 GLU A N 1
ATOM 3367 C CA . GLU A 1 416 ? -3.705 17.496 6.494 1.00 75.19 416 GLU A CA 1
ATOM 3368 C C . GLU A 1 416 ? -3.907 18.610 7.531 1.00 75.19 416 GLU A C 1
ATOM 3370 O O . GLU A 1 416 ? -3.058 19.494 7.652 1.00 75.19 416 GLU A O 1
ATOM 3375 N N . GLU A 1 417 ? -4.963 18.543 8.347 1.00 71.56 417 GLU A N 1
ATOM 3376 C CA . GLU A 1 417 ? -5.243 19.579 9.355 1.00 71.56 417 GLU A CA 1
ATOM 3377 C C . GLU A 1 417 ? -4.091 19.758 10.355 1.00 71.56 417 GLU A C 1
ATOM 3379 O O . GLU A 1 417 ? -3.733 20.877 10.727 1.00 71.56 417 GLU A O 1
ATOM 3384 N N . GLU A 1 418 ? -3.466 18.657 10.787 1.00 67.81 418 GLU A N 1
ATOM 3385 C CA . GLU A 1 418 ? -2.325 18.728 11.703 1.00 67.81 418 GLU A CA 1
ATOM 3386 C C . GLU A 1 418 ? -1.109 19.368 11.021 1.00 67.81 418 GLU A C 1
ATOM 3388 O O . GLU A 1 418 ? -0.405 20.176 11.635 1.00 67.81 418 GLU A O 1
ATOM 3393 N N . ARG A 1 419 ? -0.885 19.066 9.736 1.00 65.81 419 ARG A N 1
ATOM 3394 C CA . ARG A 1 419 ? 0.181 19.694 8.945 1.00 65.81 419 ARG A CA 1
ATOM 3395 C C . ARG A 1 419 ? -0.021 21.193 8.806 1.00 65.81 419 ARG A C 1
ATOM 3397 O O . ARG A 1 419 ? 0.958 21.926 8.927 1.00 65.81 419 ARG A O 1
ATOM 3404 N N . GLU A 1 420 ? -1.243 21.663 8.575 1.00 65.75 420 GLU A N 1
ATOM 3405 C CA . GLU A 1 420 ? -1.518 23.097 8.453 1.00 65.75 420 GLU A CA 1
ATOM 3406 C C . GLU A 1 420 ? -1.269 23.842 9.769 1.00 65.75 420 GLU A C 1
ATOM 3408 O O . GLU A 1 420 ? -0.559 24.855 9.786 1.00 65.75 420 GLU A O 1
ATOM 3413 N N . VAL A 1 421 ? -1.776 23.308 10.887 1.00 65.56 421 VAL A N 1
ATOM 3414 C CA . VAL A 1 421 ? -1.616 23.909 12.223 1.00 65.56 421 VAL A CA 1
ATOM 3415 C C . VAL A 1 421 ? -0.139 24.044 12.606 1.00 65.56 421 VAL A C 1
ATOM 3417 O O . VAL A 1 421 ? 0.278 25.073 13.146 1.00 65.56 421 VAL A O 1
ATOM 3420 N N . TRP A 1 422 ? 0.678 23.028 12.316 1.00 58.88 422 TRP A N 1
ATOM 3421 C CA . TRP A 1 422 ? 2.101 23.014 12.675 1.00 58.88 422 TRP A CA 1
ATOM 3422 C C . TRP A 1 422 ? 3.029 23.599 11.606 1.00 58.88 422 TRP A C 1
ATOM 3424 O O . TRP A 1 422 ? 4.123 24.066 11.937 1.00 58.88 422 TRP A O 1
ATOM 3434 N N . GLY A 1 423 ? 2.605 23.631 10.343 1.00 56.69 423 GLY A N 1
ATOM 3435 C CA . GLY A 1 423 ? 3.337 24.241 9.233 1.00 56.69 423 GLY A CA 1
ATOM 3436 C C . GLY A 1 423 ? 3.460 25.760 9.362 1.00 56.69 423 GLY A C 1
ATOM 3437 O O . GLY A 1 423 ? 4.452 26.338 8.922 1.00 56.69 423 GLY A O 1
ATOM 3438 N N . GLN A 1 424 ? 2.500 26.406 10.032 1.00 55.84 424 GLN A N 1
ATOM 3439 C CA . GLN A 1 424 ? 2.505 27.852 10.279 1.00 55.84 424 GLN A CA 1
ATOM 3440 C C . GLN A 1 424 ? 3.331 28.270 11.511 1.00 55.84 424 GLN A C 1
ATOM 3442 O O . GLN A 1 424 ? 3.667 29.448 11.661 1.00 55.84 424 GLN A O 1
ATOM 3447 N N . ARG A 1 425 ? 3.695 27.328 12.395 1.00 56.97 425 ARG A N 1
ATOM 3448 C CA . ARG A 1 425 ? 4.467 27.620 13.612 1.00 56.97 425 ARG A CA 1
ATOM 3449 C C . ARG A 1 425 ? 5.971 27.658 13.318 1.00 56.97 425 ARG A C 1
ATOM 3451 O O . ARG A 1 425 ? 6.546 26.698 12.804 1.00 56.97 425 ARG A O 1
ATOM 3458 N N . LYS A 1 426 ? 6.619 28.773 13.684 1.00 53.72 426 LYS A N 1
ATOM 3459 C CA . LYS A 1 426 ? 8.084 28.973 13.598 1.00 53.72 426 LYS A CA 1
ATOM 3460 C C . LYS A 1 426 ? 8.845 28.470 14.832 1.00 53.72 426 LYS A C 1
ATOM 3462 O O . LYS A 1 426 ? 10.069 28.565 14.867 1.00 53.72 426 LYS A O 1
ATOM 3467 N N . ASP A 1 427 ? 8.126 27.968 15.830 1.00 59.97 427 ASP A N 1
ATOM 3468 C CA . ASP A 1 427 ? 8.700 27.483 17.080 1.00 59.97 427 ASP A CA 1
ATOM 3469 C C . ASP A 1 427 ? 9.459 26.163 16.890 1.00 59.97 427 ASP A C 1
ATOM 3471 O O . ASP A 1 427 ? 9.328 25.471 15.873 1.00 59.97 42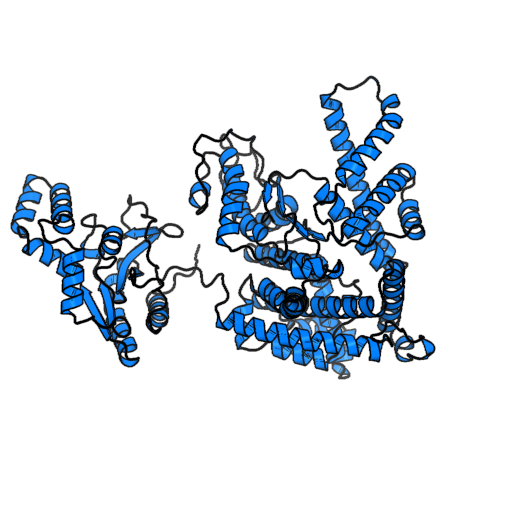7 ASP A O 1
ATOM 3475 N N . LYS A 1 428 ? 10.256 25.801 17.901 1.00 55.69 428 LYS A N 1
ATOM 3476 C CA . LYS A 1 428 ? 10.920 24.497 17.967 1.00 55.69 428 LYS A CA 1
ATOM 3477 C C . LYS A 1 428 ? 9.847 23.403 17.906 1.00 55.69 428 LYS A C 1
ATOM 3479 O O . LYS A 1 428 ? 8.929 23.398 18.720 1.00 55.69 428 LYS A O 1
ATOM 3484 N N . VAL A 1 429 ? 9.953 22.518 16.918 1.00 58.66 429 VAL A N 1
ATOM 3485 C CA . VAL A 1 429 ? 8.965 21.461 16.660 1.00 58.66 429 VAL A CA 1
ATOM 3486 C C . VAL A 1 429 ? 9.034 20.443 17.807 1.00 58.66 429 VAL A C 1
ATOM 3488 O O . VAL A 1 429 ? 10.124 19.914 18.042 1.00 58.66 429 VAL A O 1
ATOM 3491 N N . PRO A 1 430 ? 7.932 20.197 18.542 1.00 62.38 430 PRO A N 1
ATOM 3492 C CA . PRO A 1 430 ? 7.870 19.124 19.534 1.00 62.38 430 PRO A CA 1
ATOM 3493 C C . PRO A 1 430 ? 8.137 17.763 18.883 1.00 62.38 430 PRO A C 1
ATOM 3495 O O . PRO A 1 430 ? 7.859 17.587 17.692 1.00 62.38 430 PRO A O 1
ATOM 3498 N N . LYS A 1 431 ? 8.695 16.810 19.637 1.00 64.25 431 LYS A N 1
ATOM 3499 C CA . LYS A 1 431 ? 9.146 15.517 19.091 1.00 64.25 431 LYS A CA 1
ATOM 3500 C C . LYS A 1 431 ? 7.997 14.751 18.429 1.00 64.25 431 LYS A C 1
ATOM 3502 O O . LYS A 1 431 ? 8.166 14.172 17.363 1.00 64.25 431 LYS A O 1
ATOM 3507 N N . GLU A 1 432 ? 6.814 14.867 19.010 1.00 61.47 432 GLU A N 1
ATOM 3508 C CA . GLU A 1 432 ? 5.572 14.184 18.653 1.00 61.47 432 GLU A CA 1
ATOM 3509 C C . GLU A 1 432 ? 5.017 14.658 17.294 1.00 61.47 432 GLU A C 1
ATOM 3511 O O . GLU A 1 432 ? 4.186 13.998 16.676 1.00 61.47 432 GLU A O 1
ATOM 3516 N N . ILE A 1 433 ? 5.484 15.813 16.805 1.00 62.56 433 ILE A N 1
ATOM 3517 C CA . ILE A 1 433 ? 5.008 16.466 15.576 1.00 62.56 433 ILE A CA 1
ATOM 3518 C C . ILE A 1 433 ? 5.941 16.212 14.384 1.00 62.56 433 ILE A C 1
ATOM 3520 O O . ILE A 1 433 ? 5.569 16.478 13.237 1.00 62.56 433 ILE A O 1
ATOM 3524 N N . ILE A 1 434 ? 7.145 15.682 14.625 1.00 64.19 434 ILE A N 1
ATOM 3525 C CA . ILE A 1 434 ? 8.139 15.423 13.575 1.00 64.19 434 ILE A CA 1
ATOM 3526 C C . ILE A 1 434 ? 7.549 14.577 12.430 1.00 64.19 434 ILE A C 1
ATOM 3528 O O . ILE A 1 434 ? 7.609 15.072 11.302 1.00 64.19 434 ILE A O 1
ATOM 3532 N N . PRO A 1 435 ? 6.890 13.417 12.670 1.00 60.41 435 PRO A N 1
ATOM 3533 C CA . PRO A 1 435 ? 6.371 12.570 11.589 1.00 60.41 435 PRO A CA 1
ATOM 3534 C C . PRO A 1 435 ? 5.381 13.297 10.671 1.00 60.41 435 PRO A C 1
ATOM 3536 O O . PRO A 1 435 ? 5.427 13.165 9.450 1.00 60.41 435 PRO A O 1
ATOM 3539 N N . VAL A 1 436 ? 4.515 14.127 11.258 1.00 59.91 436 VAL A N 1
ATOM 3540 C CA . VAL A 1 436 ? 3.504 14.902 10.528 1.00 59.91 436 VAL A CA 1
ATOM 3541 C C . VAL A 1 436 ? 4.162 15.997 9.683 1.00 59.91 436 VAL A C 1
ATOM 3543 O O . VAL A 1 436 ? 3.782 16.220 8.534 1.00 59.91 436 VAL A O 1
ATOM 3546 N N . LYS A 1 437 ? 5.174 16.687 10.222 1.00 61.47 437 LYS A N 1
ATOM 3547 C CA . LYS A 1 437 ? 5.812 17.829 9.550 1.00 61.47 437 LYS A CA 1
ATOM 3548 C C . LYS A 1 437 ? 6.758 17.416 8.420 1.00 61.47 437 LYS A C 1
ATOM 3550 O O . LYS A 1 437 ? 6.878 18.154 7.443 1.00 61.47 437 LYS A O 1
ATOM 3555 N N . THR A 1 438 ? 7.434 16.274 8.542 1.00 60.00 438 THR A N 1
ATOM 3556 C CA . THR A 1 438 ? 8.441 15.807 7.569 1.00 60.00 438 THR A CA 1
ATOM 3557 C C . THR A 1 438 ? 7.866 14.944 6.449 1.00 60.00 438 THR A C 1
ATOM 3559 O O . THR A 1 438 ? 8.617 14.412 5.638 1.00 60.00 438 THR A O 1
ATOM 3562 N N . GLN A 1 439 ? 6.541 14.822 6.359 1.00 62.75 439 GLN A N 1
ATOM 3563 C CA . GLN A 1 439 ? 5.872 14.019 5.343 1.00 62.75 439 GLN A CA 1
ATOM 3564 C C . GLN A 1 439 ? 5.921 14.699 3.957 1.00 62.75 439 GLN A C 1
ATOM 3566 O O . GLN A 1 439 ? 5.003 15.417 3.536 1.00 62.75 439 GLN A O 1
ATOM 3571 N N . LEU A 1 440 ? 7.024 14.494 3.239 1.00 61.59 440 LEU A N 1
ATOM 3572 C CA . LEU A 1 440 ? 7.258 15.013 1.892 1.00 61.59 440 LEU A CA 1
ATOM 3573 C C . LEU A 1 440 ? 6.996 13.919 0.854 1.00 61.59 440 LEU A C 1
ATOM 3575 O O . LEU A 1 440 ? 7.558 12.832 0.929 1.00 61.59 440 LEU A O 1
ATOM 3579 N N . PHE A 1 441 ? 6.139 14.211 -0.125 1.00 63.34 441 PHE A N 1
ATOM 3580 C CA . PHE A 1 441 ? 5.818 13.263 -1.187 1.00 63.34 441 PHE A CA 1
ATOM 3581 C C . PHE A 1 441 ? 6.883 13.285 -2.284 1.00 63.34 441 PHE A C 1
ATOM 3583 O O . PHE A 1 441 ? 7.252 14.351 -2.783 1.00 63.34 441 PHE A O 1
ATOM 3590 N N . THR A 1 442 ? 7.333 12.103 -2.697 1.00 66.75 442 THR A N 1
ATOM 3591 C CA . THR A 1 442 ? 8.258 11.941 -3.818 1.00 66.75 442 THR A CA 1
ATOM 3592 C C . THR A 1 442 ? 7.460 11.744 -5.110 1.00 66.75 442 THR A C 1
ATOM 3594 O O . THR A 1 442 ? 6.713 10.773 -5.212 1.00 66.75 442 THR A O 1
ATOM 3597 N N . PRO A 1 443 ? 7.581 12.633 -6.116 1.00 71.44 443 PRO A N 1
ATOM 3598 C CA . PRO A 1 443 ? 6.887 12.462 -7.389 1.00 71.44 443 PRO A CA 1
ATOM 3599 C C . PRO A 1 443 ? 7.230 11.129 -8.068 1.00 71.44 443 PRO A C 1
ATOM 3601 O O . PRO A 1 443 ? 8.381 10.696 -8.033 1.00 71.44 443 PRO A O 1
ATOM 3604 N N . GLU A 1 444 ? 6.263 10.526 -8.765 1.00 74.12 444 GLU A N 1
ATOM 3605 C CA . GLU A 1 444 ? 6.405 9.205 -9.404 1.00 74.12 444 GLU A CA 1
ATOM 3606 C C . GLU A 1 444 ? 7.651 9.092 -10.295 1.00 74.12 444 GLU A C 1
ATOM 3608 O O . GLU A 1 444 ? 8.399 8.119 -10.217 1.00 74.12 444 GLU A O 1
ATOM 3613 N N . TRP A 1 445 ? 7.936 10.115 -11.105 1.00 79.12 445 TRP A N 1
ATOM 3614 C CA . TRP A 1 445 ? 9.110 10.103 -11.980 1.00 79.12 445 TRP A CA 1
ATOM 3615 C C . TRP A 1 445 ? 10.431 10.029 -11.198 1.00 79.12 445 TRP A C 1
ATOM 3617 O O . TRP A 1 445 ? 11.371 9.402 -11.677 1.00 79.12 445 TRP A O 1
ATOM 3627 N N . VAL A 1 446 ? 10.508 10.634 -10.002 1.00 85.00 446 VAL A N 1
ATOM 3628 C CA . VAL A 1 446 ? 11.694 10.573 -9.129 1.00 85.00 446 VAL A CA 1
ATOM 3629 C C . VAL A 1 446 ? 11.847 9.162 -8.577 1.00 85.00 446 VAL A C 1
ATOM 3631 O O . VAL A 1 446 ? 12.951 8.625 -8.583 1.00 85.00 446 VAL A O 1
ATOM 3634 N N . ILE A 1 447 ? 10.742 8.543 -8.155 1.00 86.25 447 ILE A N 1
ATOM 3635 C CA . ILE A 1 447 ? 10.734 7.161 -7.666 1.00 86.25 447 ILE A CA 1
ATOM 3636 C C . ILE A 1 447 ? 11.241 6.218 -8.759 1.00 86.25 447 ILE A C 1
ATOM 3638 O O . ILE A 1 447 ? 12.219 5.502 -8.545 1.00 86.25 447 ILE A O 1
ATOM 3642 N N . ARG A 1 448 ? 10.641 6.270 -9.958 1.00 87.44 448 ARG A N 1
ATOM 3643 C CA . ARG A 1 448 ? 11.057 5.444 -11.104 1.00 87.44 448 ARG A CA 1
ATOM 3644 C C . ARG A 1 448 ? 12.511 5.703 -11.480 1.00 87.44 448 ARG A C 1
ATOM 3646 O O . ARG A 1 448 ? 13.258 4.761 -11.724 1.00 87.44 448 ARG A O 1
ATOM 3653 N N . PHE A 1 449 ? 12.935 6.965 -11.485 1.00 91.12 449 PHE A N 1
ATOM 3654 C CA . PHE A 1 449 ? 14.325 7.328 -11.732 1.00 91.12 449 PHE A CA 1
ATOM 3655 C C . PHE A 1 449 ? 15.280 6.674 -10.732 1.00 91.12 449 PHE A C 1
ATOM 3657 O O . PHE A 1 449 ? 16.247 6.040 -11.153 1.00 91.12 449 PHE A O 1
ATOM 3664 N N . LEU A 1 450 ? 15.011 6.789 -9.431 1.00 93.50 450 LEU A N 1
ATOM 3665 C CA . LEU A 1 450 ? 15.868 6.217 -8.398 1.00 93.50 450 LEU A CA 1
ATOM 3666 C C . LEU A 1 450 ? 15.876 4.687 -8.475 1.00 93.50 450 LEU A C 1
ATOM 3668 O O . LEU A 1 450 ? 16.955 4.119 -8.590 1.00 93.50 450 LEU A O 1
ATOM 3672 N N . VAL A 1 451 ? 14.715 4.026 -8.535 1.00 94.75 451 VAL A N 1
ATOM 3673 C CA . VAL A 1 451 ? 14.619 2.553 -8.617 1.00 94.75 451 VAL A CA 1
ATOM 3674 C C . VAL A 1 451 ? 15.313 2.000 -9.866 1.00 94.75 451 VAL A C 1
ATOM 3676 O O . VAL A 1 451 ? 16.080 1.040 -9.777 1.00 94.75 451 VAL A O 1
ATOM 3679 N N . HIS A 1 452 ? 15.109 2.610 -11.037 1.00 93.94 452 HIS A N 1
ATOM 3680 C CA . HIS A 1 452 ? 15.759 2.150 -12.267 1.00 93.94 452 HIS A CA 1
ATOM 3681 C C . HIS A 1 452 ? 17.284 2.299 -12.206 1.00 93.94 452 HIS A C 1
ATOM 3683 O O . HIS A 1 452 ? 18.006 1.447 -12.720 1.00 93.94 452 HIS A O 1
ATOM 3689 N N . ASN A 1 453 ? 17.787 3.371 -11.586 1.00 93.25 453 ASN A N 1
ATOM 3690 C CA . ASN A 1 453 ? 19.223 3.645 -11.504 1.00 93.25 453 ASN A CA 1
ATOM 3691 C C . ASN A 1 453 ? 19.915 3.012 -10.286 1.00 93.25 453 ASN A C 1
ATOM 3693 O O . ASN A 1 453 ? 21.143 3.079 -10.209 1.00 93.25 453 ASN A O 1
ATOM 3697 N N . THR A 1 454 ? 19.169 2.375 -9.380 1.00 94.25 454 THR A N 1
ATOM 3698 C CA . THR A 1 454 ? 19.701 1.574 -8.270 1.00 94.25 454 THR A CA 1
ATOM 3699 C C . THR A 1 454 ? 19.476 0.082 -8.515 1.00 94.25 454 THR A C 1
ATOM 3701 O O . THR A 1 454 ? 20.405 -0.602 -8.939 1.00 94.25 454 THR A O 1
ATOM 3704 N N . LEU A 1 455 ? 18.252 -0.418 -8.334 1.00 97.00 455 LEU A N 1
ATOM 3705 C CA . LEU A 1 455 ? 17.894 -1.829 -8.499 1.00 97.00 455 LEU A CA 1
ATOM 3706 C C . LEU A 1 455 ? 18.038 -2.287 -9.953 1.00 97.00 455 LEU A C 1
ATOM 3708 O O . LEU A 1 455 ? 18.698 -3.287 -10.225 1.00 97.00 455 LEU A O 1
ATOM 3712 N N . GLY A 1 456 ? 17.501 -1.516 -10.904 1.00 95.69 456 GLY A N 1
ATOM 3713 C CA . GLY A 1 456 ? 17.628 -1.846 -12.329 1.00 95.69 456 GLY A CA 1
ATOM 3714 C C . GLY A 1 456 ? 19.084 -1.847 -12.798 1.00 95.69 456 GLY A C 1
ATOM 3715 O O . GLY A 1 456 ? 19.499 -2.695 -13.584 1.00 95.69 456 GLY A O 1
ATOM 3716 N N . ARG A 1 457 ? 19.900 -0.936 -12.259 1.00 94.19 457 ARG A N 1
ATOM 3717 C CA . ARG A 1 457 ? 21.341 -0.900 -12.519 1.00 94.19 457 ARG A CA 1
ATOM 3718 C C . ARG A 1 457 ? 22.066 -2.103 -11.938 1.00 94.19 457 ARG A C 1
ATOM 3720 O O . ARG A 1 457 ? 22.891 -2.672 -12.644 1.00 94.19 457 ARG A O 1
ATOM 3727 N N . LEU A 1 458 ? 21.761 -2.486 -10.700 1.00 95.81 458 LEU A N 1
ATOM 3728 C CA . LEU A 1 458 ? 22.324 -3.681 -10.080 1.00 95.81 458 LEU A CA 1
ATOM 3729 C C . LEU A 1 458 ? 22.052 -4.918 -10.944 1.00 95.81 458 LEU A C 1
ATOM 3731 O O . LEU A 1 458 ? 22.985 -5.659 -11.244 1.00 95.81 458 LEU A O 1
ATOM 3735 N N . TRP A 1 459 ? 20.809 -5.086 -11.405 1.00 96.06 459 TRP A N 1
ATOM 3736 C CA . TRP A 1 459 ? 20.428 -6.191 -12.284 1.00 96.06 459 TRP A CA 1
ATOM 3737 C C . TRP A 1 459 ? 21.255 -6.228 -13.571 1.00 96.06 459 TRP A C 1
ATOM 3739 O O . TRP A 1 459 ? 21.850 -7.250 -13.885 1.00 96.06 459 TRP A O 1
ATOM 3749 N N . LEU A 1 460 ? 21.399 -5.092 -14.262 1.00 93.94 460 LEU A N 1
ATOM 3750 C CA . LEU A 1 460 ? 22.195 -5.004 -15.494 1.00 93.94 460 LEU A CA 1
ATOM 3751 C C . LEU A 1 460 ? 23.705 -5.204 -15.280 1.00 93.94 460 LEU A C 1
ATOM 3753 O O . LEU A 1 460 ? 24.413 -5.541 -16.225 1.00 93.94 460 LEU A O 1
ATOM 3757 N N . GLN A 1 461 ? 24.222 -4.980 -14.068 1.00 93.75 461 GLN A N 1
ATOM 3758 C CA . GLN A 1 461 ? 25.616 -5.300 -13.737 1.00 93.75 461 GLN A CA 1
ATOM 3759 C C . GLN A 1 461 ? 25.840 -6.799 -13.503 1.00 93.75 461 GLN A C 1
ATOM 3761 O O . GLN A 1 461 ? 26.965 -7.263 -13.689 1.00 93.75 461 GLN A O 1
ATOM 3766 N N . MET A 1 462 ? 24.808 -7.528 -13.069 1.00 94.94 462 MET A N 1
ATOM 3767 C CA . MET A 1 462 ? 24.840 -8.988 -12.911 1.00 94.94 462 MET A CA 1
ATOM 3768 C C . MET A 1 462 ? 24.522 -9.697 -14.233 1.00 94.94 462 MET A C 1
ATOM 3770 O O . MET A 1 462 ? 25.201 -10.657 -14.583 1.00 94.94 462 MET A O 1
ATOM 3774 N N . HIS A 1 463 ? 23.572 -9.158 -15.005 1.00 94.06 463 HIS A N 1
ATOM 3775 C CA . HIS A 1 463 ? 23.085 -9.697 -16.277 1.00 94.06 463 HIS A CA 1
ATOM 3776 C C . HIS A 1 463 ? 23.153 -8.632 -17.388 1.00 94.06 463 HIS A C 1
ATOM 3778 O O . HIS A 1 463 ? 22.145 -7.993 -17.715 1.00 94.06 463 HIS A O 1
ATOM 3784 N N . PRO A 1 464 ? 24.339 -8.389 -17.983 1.00 91.69 464 PRO A N 1
ATOM 3785 C CA . PRO A 1 464 ? 24.507 -7.388 -19.044 1.00 91.69 464 PRO A CA 1
ATOM 3786 C C . PRO A 1 464 ? 23.662 -7.638 -20.303 1.00 91.69 464 PRO A C 1
ATOM 3788 O O . PRO A 1 464 ? 23.462 -6.727 -21.103 1.00 91.69 464 PRO A O 1
ATOM 3791 N N . ASP A 1 465 ? 23.189 -8.868 -20.485 1.00 91.25 465 ASP A N 1
ATOM 3792 C CA . ASP A 1 465 ? 22.361 -9.354 -21.586 1.00 91.25 465 ASP A CA 1
ATOM 3793 C C . ASP A 1 465 ? 20.849 -9.354 -21.274 1.00 91.25 465 ASP A C 1
ATOM 3795 O O . ASP A 1 465 ? 20.055 -9.844 -22.081 1.00 91.25 465 ASP A O 1
ATOM 3799 N N . SER A 1 466 ? 20.442 -8.800 -20.126 1.00 93.38 466 SER A N 1
ATOM 3800 C CA . SER A 1 466 ? 19.038 -8.685 -19.721 1.00 93.38 466 SER A CA 1
ATOM 3801 C C . SER A 1 466 ? 18.230 -7.776 -20.658 1.00 93.38 466 SER A C 1
ATOM 3803 O O . SER A 1 466 ? 18.600 -6.630 -20.946 1.00 93.38 466 SER A O 1
ATOM 3805 N N . ARG A 1 467 ? 17.043 -8.251 -21.054 1.00 92.62 467 ARG A N 1
ATOM 3806 C CA . ARG A 1 467 ? 16.042 -7.476 -21.812 1.00 92.62 467 ARG A CA 1
ATOM 3807 C C . ARG A 1 467 ? 15.316 -6.453 -20.940 1.00 92.62 467 ARG A C 1
ATOM 3809 O O . ARG A 1 467 ? 14.687 -5.536 -21.468 1.00 92.62 467 ARG A O 1
ATOM 3816 N N . LEU A 1 468 ? 15.423 -6.532 -19.606 1.00 89.44 468 LEU A N 1
ATOM 3817 C CA . LEU A 1 468 ? 14.812 -5.535 -18.717 1.00 89.44 468 LEU A CA 1
ATOM 3818 C C . LEU A 1 468 ? 15.364 -4.132 -18.947 1.00 89.44 468 LEU A C 1
ATOM 3820 O O . LEU A 1 468 ? 14.675 -3.167 -18.628 1.00 89.44 468 LEU A O 1
ATOM 3824 N N . ARG A 1 469 ? 16.535 -3.998 -19.587 1.00 89.00 469 ARG A N 1
ATOM 3825 C CA . ARG A 1 469 ? 17.069 -2.721 -20.078 1.00 89.00 469 ARG A CA 1
ATOM 3826 C C . ARG A 1 469 ? 16.017 -1.871 -20.797 1.00 89.00 469 ARG A C 1
ATOM 3828 O O . ARG A 1 469 ? 16.007 -0.656 -20.604 1.00 89.00 469 ARG A O 1
ATOM 3835 N N . GLU A 1 470 ? 15.151 -2.505 -21.585 1.00 86.56 470 GLU A N 1
ATOM 3836 C CA . GLU A 1 470 ? 14.098 -1.872 -22.390 1.00 86.56 470 GLU A CA 1
ATOM 3837 C C . GLU A 1 470 ? 12.913 -1.373 -21.551 1.00 86.56 470 GLU A C 1
ATOM 3839 O O . GLU A 1 470 ? 12.174 -0.498 -21.990 1.00 86.56 470 GLU A O 1
ATOM 3844 N N . ARG A 1 471 ? 12.737 -1.904 -20.333 1.00 81.00 471 ARG A N 1
ATOM 3845 C CA . ARG A 1 471 ? 11.669 -1.525 -19.390 1.00 81.00 471 ARG A CA 1
ATOM 3846 C C . ARG A 1 471 ? 12.087 -0.406 -18.429 1.00 81.00 471 ARG A C 1
ATOM 3848 O O . ARG A 1 471 ? 11.244 0.142 -17.719 1.00 81.00 471 ARG A O 1
ATOM 3855 N N . LEU A 1 472 ? 13.375 -0.056 -18.385 1.00 86.75 472 LEU A N 1
ATOM 3856 C CA . LEU A 1 472 ? 13.911 0.966 -17.484 1.00 86.75 472 LEU A CA 1
ATOM 3857 C C . LEU A 1 472 ? 13.875 2.371 -18.119 1.00 86.75 472 LEU A C 1
ATOM 3859 O O . LEU A 1 472 ? 14.918 2.974 -18.371 1.00 86.75 472 LEU A O 1
ATOM 3863 N N . ASP A 1 473 ? 12.677 2.930 -18.322 1.00 84.44 473 ASP A N 1
ATOM 3864 C CA . ASP A 1 473 ? 12.439 4.207 -19.038 1.00 84.44 473 ASP A CA 1
ATOM 3865 C C . ASP A 1 473 ? 13.235 5.425 -18.518 1.00 84.44 473 ASP A C 1
ATOM 3867 O O . ASP A 1 473 ? 13.451 6.400 -19.233 1.00 84.44 473 ASP A O 1
ATOM 3871 N N . TYR A 1 474 ? 13.661 5.380 -17.254 1.00 86.12 474 TYR A N 1
ATOM 3872 C CA . TYR A 1 474 ? 14.419 6.448 -16.582 1.00 86.12 474 TYR A CA 1
ATOM 3873 C C . TYR A 1 474 ? 15.885 6.082 -16.316 1.00 86.12 474 TYR A C 1
ATOM 3875 O O . TYR A 1 474 ? 16.589 6.810 -15.613 1.00 86.12 474 TYR A O 1
ATOM 3883 N N . PHE A 1 475 ? 16.363 4.953 -16.836 1.00 90.50 475 PHE A N 1
ATOM 3884 C CA . PHE A 1 475 ? 17.748 4.550 -16.642 1.00 90.50 475 PHE A CA 1
ATOM 3885 C C . PHE A 1 475 ? 18.702 5.480 -17.381 1.00 90.50 475 PHE A C 1
ATOM 3887 O O . PHE A 1 475 ? 18.594 5.681 -18.591 1.00 90.50 475 PHE A O 1
ATOM 3894 N N . VAL A 1 476 ? 19.700 5.972 -16.658 1.00 90.69 476 VAL A N 1
ATOM 3895 C CA . VAL A 1 476 ? 20.785 6.782 -17.196 1.00 90.69 476 VAL A CA 1
ATOM 3896 C C . VAL A 1 476 ? 21.948 5.855 -17.549 1.00 90.69 476 VAL A C 1
ATOM 3898 O O . VAL A 1 476 ? 22.545 5.274 -16.633 1.00 90.69 476 VAL A O 1
ATOM 3901 N N . PRO A 1 477 ? 22.288 5.700 -18.846 1.00 84.88 477 PRO A N 1
ATOM 3902 C CA . PRO A 1 477 ? 23.468 4.952 -19.253 1.00 84.88 477 PRO A CA 1
ATOM 3903 C C . PRO A 1 477 ? 24.723 5.534 -18.593 1.00 84.88 477 PRO A C 1
ATOM 3905 O O . PRO A 1 477 ? 24.907 6.754 -18.615 1.00 84.88 477 PRO A O 1
ATOM 3908 N N . PRO A 1 478 ? 25.580 4.697 -17.992 1.00 81.06 478 PRO A N 1
ATOM 3909 C CA . PRO A 1 478 ? 26.842 5.166 -17.446 1.00 81.06 478 PRO A CA 1
ATOM 3910 C C . PRO A 1 478 ? 27.766 5.610 -18.594 1.00 81.06 478 PRO A C 1
ATOM 3912 O O . PRO A 1 478 ? 27.707 5.065 -19.696 1.00 81.06 478 PRO A O 1
ATOM 3915 N N . VAL A 1 479 ? 28.608 6.618 -18.343 1.00 81.94 479 VAL A N 1
ATOM 3916 C CA . VAL A 1 479 ? 29.573 7.129 -19.340 1.00 81.94 479 VAL A CA 1
ATOM 3917 C C . VAL A 1 479 ? 30.654 6.084 -19.647 1.00 81.94 479 VAL A C 1
ATOM 3919 O O . VAL A 1 479 ? 31.132 6.000 -20.774 1.00 81.94 479 VAL A O 1
ATOM 3922 N N . GLU A 1 480 ? 30.992 5.260 -18.656 1.00 77.62 480 GLU A N 1
ATOM 3923 C CA . GLU A 1 480 ? 31.927 4.139 -18.760 1.00 77.62 480 GLU A CA 1
ATOM 3924 C C . GLU A 1 480 ? 31.210 2.820 -18.418 1.00 77.62 480 GLU A C 1
ATOM 3926 O O . GLU A 1 480 ? 30.235 2.842 -17.658 1.00 77.62 480 GLU A O 1
ATOM 3931 N N . PRO A 1 481 ? 31.662 1.663 -18.942 1.00 76.31 481 PRO A N 1
ATOM 3932 C CA . PRO A 1 481 ? 31.117 0.366 -18.555 1.00 76.31 481 PRO A CA 1
ATOM 3933 C C . PRO A 1 481 ? 31.218 0.173 -17.041 1.00 76.31 481 PRO A C 1
ATOM 3935 O O . PRO A 1 481 ? 32.292 0.308 -16.454 1.00 76.31 481 PRO A O 1
ATOM 3938 N N . LEU A 1 482 ? 30.092 -0.137 -16.402 1.00 71.88 482 LEU A N 1
ATOM 3939 C CA . LEU A 1 482 ? 30.083 -0.423 -14.972 1.00 71.88 482 LEU A CA 1
ATOM 3940 C C . LEU A 1 482 ? 30.812 -1.745 -14.697 1.00 71.88 482 LEU A C 1
ATOM 3942 O O . LEU A 1 482 ? 30.712 -2.670 -15.508 1.00 71.88 482 LEU A O 1
ATOM 3946 N N . PRO A 1 483 ? 31.513 -1.870 -13.555 1.00 82.25 483 PRO A N 1
ATOM 3947 C CA . PRO A 1 483 ? 32.139 -3.130 -13.189 1.00 82.25 483 PRO A CA 1
ATOM 3948 C C . PRO A 1 483 ? 31.062 -4.217 -13.033 1.00 82.25 483 PRO A C 1
ATOM 3950 O O . PRO A 1 483 ? 30.005 -3.930 -12.450 1.00 82.25 483 PRO A O 1
ATOM 3953 N N . PRO A 1 484 ? 31.306 -5.441 -13.539 1.00 85.88 484 PRO A N 1
ATOM 3954 C CA . PRO A 1 484 ? 30.374 -6.547 -13.377 1.00 85.88 484 PRO A CA 1
ATOM 3955 C C . PRO A 1 484 ? 30.231 -6.897 -11.896 1.00 85.88 484 PRO A C 1
ATOM 3957 O O . PRO A 1 484 ? 31.184 -6.771 -11.120 1.00 85.88 484 PRO A O 1
ATOM 3960 N N . ARG A 1 485 ? 29.034 -7.331 -11.502 1.00 91.31 485 ARG A N 1
ATOM 3961 C CA . ARG A 1 485 ? 28.769 -7.838 -10.152 1.00 91.31 485 ARG A CA 1
ATOM 3962 C C . ARG A 1 485 ? 28.599 -9.358 -10.173 1.00 91.31 485 ARG A C 1
ATOM 3964 O O . ARG A 1 485 ? 28.158 -9.888 -11.190 1.00 91.31 485 ARG A O 1
ATOM 3971 N N . PRO A 1 486 ? 28.940 -10.062 -9.077 1.00 91.81 486 PRO A N 1
ATOM 3972 C CA . PRO A 1 486 ? 28.620 -11.478 -8.942 1.00 91.81 486 PRO A CA 1
ATOM 3973 C C . PRO A 1 486 ? 27.117 -11.703 -9.116 1.00 91.81 486 PRO A C 1
ATOM 3975 O O . PRO A 1 486 ? 26.323 -10.973 -8.524 1.00 91.81 486 PRO A O 1
ATOM 3978 N N . VAL A 1 487 ? 26.752 -12.700 -9.920 1.00 93.69 487 VAL A N 1
ATOM 3979 C CA . VAL A 1 487 ? 25.358 -13.105 -10.120 1.00 93.69 487 VAL A CA 1
ATOM 3980 C C . VAL A 1 487 ? 24.806 -13.676 -8.819 1.00 93.69 487 VAL A C 1
ATOM 3982 O O . VAL A 1 487 ? 25.459 -14.497 -8.172 1.00 93.69 487 VAL A O 1
ATOM 3985 N N . LYS A 1 488 ? 23.597 -13.246 -8.464 1.00 94.06 488 LYS A N 1
ATOM 3986 C CA . LYS A 1 488 ? 22.810 -13.773 -7.351 1.00 94.06 488 LYS A CA 1
ATOM 3987 C C . LYS A 1 488 ? 21.435 -14.205 -7.865 1.00 94.06 488 LYS A C 1
ATOM 3989 O O . LYS A 1 488 ? 20.917 -13.529 -8.756 1.00 94.06 488 LYS A O 1
ATOM 3994 N N . PRO A 1 489 ? 20.836 -15.264 -7.298 1.00 96.25 489 PRO A N 1
ATOM 3995 C CA . PRO A 1 489 ? 19.408 -15.508 -7.438 1.00 96.25 489 PRO A CA 1
ATOM 3996 C C . PRO A 1 489 ? 18.599 -14.265 -7.051 1.00 96.25 489 PRO A C 1
ATOM 3998 O O . PRO A 1 489 ? 18.962 -13.557 -6.109 1.00 96.25 489 PRO A O 1
ATOM 4001 N N . VAL A 1 490 ? 17.494 -13.998 -7.746 1.00 97.75 490 VAL A N 1
ATOM 4002 C CA . VAL A 1 490 ? 16.640 -12.831 -7.493 1.00 97.75 490 VAL A CA 1
ATOM 4003 C C . VAL A 1 490 ? 16.129 -12.822 -6.055 1.00 97.75 490 VAL A C 1
ATOM 4005 O O . VAL A 1 490 ? 16.098 -11.753 -5.448 1.00 97.75 490 VAL A O 1
ATOM 4008 N N . GLN A 1 491 ? 15.801 -13.980 -5.473 1.00 96.31 491 GLN A N 1
ATOM 4009 C CA . GLN A 1 491 ? 15.413 -14.087 -4.055 1.00 96.31 491 GLN A CA 1
ATOM 4010 C C . GLN A 1 491 ? 16.465 -13.556 -3.074 1.00 96.31 491 GLN A C 1
ATOM 4012 O O . GLN A 1 491 ? 16.100 -13.086 -2.004 1.00 96.31 491 GLN A O 1
ATOM 4017 N N . ASP A 1 492 ? 17.746 -13.568 -3.444 1.00 96.12 492 ASP A N 1
ATOM 4018 C CA . ASP A 1 492 ? 18.840 -13.148 -2.564 1.00 96.12 492 ASP A CA 1
ATOM 4019 C C . ASP A 1 492 ? 19.164 -11.649 -2.711 1.00 96.12 492 ASP A C 1
ATOM 4021 O O . ASP A 1 492 ? 20.071 -11.141 -2.050 1.00 96.12 492 ASP A O 1
ATOM 4025 N N . ILE A 1 493 ? 18.458 -10.928 -3.594 1.00 97.62 493 ILE A N 1
ATOM 4026 C CA . ILE A 1 493 ? 18.645 -9.490 -3.814 1.00 97.62 493 ILE A CA 1
ATOM 4027 C C . ILE A 1 493 ? 17.746 -8.705 -2.862 1.00 97.62 493 ILE A C 1
ATOM 4029 O O . ILE A 1 493 ? 16.526 -8.660 -3.032 1.00 97.62 493 ILE A O 1
ATOM 4033 N N . THR A 1 494 ? 18.339 -7.990 -1.913 1.00 96.94 494 THR A N 1
ATOM 4034 C CA . THR A 1 494 ? 17.573 -7.253 -0.899 1.00 96.94 494 THR A CA 1
ATOM 4035 C C . THR A 1 494 ? 17.539 -5.743 -1.163 1.00 96.94 494 THR A C 1
ATOM 4037 O O . THR A 1 494 ? 18.540 -5.111 -1.514 1.00 96.94 494 THR A O 1
ATOM 4040 N N . LEU A 1 495 ? 16.362 -5.138 -0.981 1.00 97.31 495 LEU A N 1
ATOM 4041 C CA . LEU A 1 495 ? 16.130 -3.699 -1.080 1.00 97.31 495 LEU A CA 1
ATOM 4042 C C . LEU A 1 495 ? 15.537 -3.165 0.224 1.00 97.31 495 LEU A C 1
ATOM 4044 O O . LEU A 1 495 ? 14.499 -3.648 0.670 1.00 97.31 495 LEU A O 1
ATOM 4048 N N . LEU A 1 496 ? 16.163 -2.126 0.780 1.00 95.75 496 LEU A N 1
ATOM 4049 C CA . LEU A 1 496 ? 15.666 -1.384 1.938 1.00 95.75 496 LEU A CA 1
ATOM 4050 C C . LEU A 1 496 ? 15.200 0.019 1.539 1.00 95.75 496 LEU A C 1
ATOM 4052 O O . LEU A 1 496 ? 15.954 0.787 0.935 1.00 95.75 496 LEU A O 1
ATOM 4056 N N . ASP A 1 497 ? 13.989 0.373 1.964 1.00 94.06 497 ASP A N 1
ATOM 4057 C CA . ASP A 1 497 ? 13.544 1.759 2.099 1.00 94.06 497 ASP A CA 1
ATOM 4058 C C . ASP A 1 497 ? 13.557 2.177 3.590 1.00 94.06 497 ASP A C 1
ATOM 4060 O O . ASP A 1 497 ? 12.690 1.764 4.364 1.00 94.06 497 ASP A O 1
ATOM 4064 N N . PRO A 1 498 ? 14.557 2.956 4.040 1.00 91.44 498 PRO A N 1
ATOM 4065 C CA . PRO A 1 498 ? 14.793 3.263 5.452 1.00 91.44 498 PRO A CA 1
ATOM 4066 C C . PRO A 1 498 ? 13.889 4.377 6.016 1.00 91.44 498 PRO A C 1
ATOM 4068 O O . PRO A 1 498 ? 14.040 4.742 7.185 1.00 91.44 498 PRO A O 1
ATOM 4071 N N . ALA A 1 499 ? 13.019 4.956 5.186 1.00 87.94 499 ALA A N 1
ATOM 4072 C CA . ALA A 1 499 ? 12.016 5.955 5.557 1.00 87.94 499 ALA A CA 1
ATOM 4073 C C . ALA A 1 499 ? 10.807 5.794 4.623 1.00 87.94 499 ALA A C 1
ATOM 4075 O O . ALA A 1 499 ? 10.509 6.661 3.796 1.00 87.94 499 ALA A O 1
ATOM 4076 N N . CYS A 1 500 ? 10.187 4.616 4.692 1.00 86.81 500 CYS A N 1
ATOM 4077 C CA . CYS A 1 500 ? 9.392 4.099 3.589 1.00 86.81 500 CYS A CA 1
ATOM 4078 C C . CYS A 1 500 ? 8.047 4.788 3.385 1.00 86.81 500 CYS A C 1
ATOM 4080 O O . CYS A 1 500 ? 7.466 4.692 2.298 1.00 86.81 500 CYS A O 1
ATOM 4082 N N . GLY A 1 501 ? 7.529 5.491 4.390 1.00 85.69 501 GLY A N 1
ATOM 4083 C CA . GLY A 1 501 ? 6.190 6.046 4.363 1.00 85.69 501 GLY A CA 1
ATOM 4084 C C . GLY A 1 501 ? 5.175 4.964 3.989 1.00 85.69 501 GLY A C 1
ATOM 4085 O O . GLY A 1 501 ? 5.062 3.928 4.632 1.00 85.69 501 GLY A O 1
ATOM 4086 N N . THR A 1 502 ? 4.450 5.190 2.896 1.00 82.94 502 THR A N 1
ATOM 4087 C CA . THR A 1 502 ? 3.479 4.241 2.324 1.00 82.94 502 THR A CA 1
ATOM 4088 C C . THR A 1 502 ? 4.083 3.295 1.272 1.00 82.94 502 THR A C 1
ATOM 4090 O O . THR A 1 502 ? 3.350 2.673 0.510 1.00 82.94 502 THR A O 1
ATOM 4093 N N . MET A 1 503 ? 5.414 3.171 1.235 1.00 88.00 503 MET A N 1
ATOM 4094 C CA . MET A 1 503 ? 6.193 2.224 0.426 1.00 88.00 503 MET A CA 1
ATOM 4095 C C . MET A 1 503 ? 6.126 2.449 -1.093 1.00 88.00 503 MET A C 1
ATOM 4097 O O . MET A 1 503 ? 6.156 1.505 -1.877 1.00 88.00 503 MET A O 1
ATOM 4101 N N . HIS A 1 504 ? 6.086 3.705 -1.547 1.00 85.00 504 HIS A N 1
ATOM 4102 C CA . HIS A 1 504 ? 6.031 4.027 -2.983 1.00 85.00 504 HIS A CA 1
ATOM 4103 C C . HIS A 1 504 ? 7.257 3.523 -3.770 1.00 85.00 504 HIS A C 1
ATOM 4105 O O . HIS A 1 504 ? 7.112 3.027 -4.893 1.00 85.00 504 HIS A O 1
ATOM 4111 N N . PHE A 1 505 ? 8.458 3.607 -3.182 1.00 90.12 505 PHE A N 1
ATOM 4112 C CA . PHE A 1 505 ? 9.658 2.997 -3.761 1.00 90.12 505 PHE A CA 1
ATOM 4113 C C . PHE A 1 505 ? 9.516 1.482 -3.851 1.00 90.12 505 PHE A C 1
ATOM 4115 O O . PHE A 1 505 ? 9.777 0.913 -4.909 1.00 90.12 505 PHE A O 1
ATOM 4122 N N . GLY A 1 506 ? 9.045 0.844 -2.777 1.00 92.38 506 GLY A N 1
ATOM 4123 C CA . GLY A 1 506 ? 8.814 -0.595 -2.746 1.00 92.38 506 GLY A CA 1
ATOM 4124 C C . GLY A 1 506 ? 7.765 -1.065 -3.754 1.00 92.38 506 GLY A C 1
ATOM 4125 O O . GLY A 1 506 ? 7.995 -2.076 -4.396 1.00 92.38 506 GLY A O 1
ATOM 4126 N N . LEU A 1 507 ? 6.677 -0.321 -3.986 1.00 90.25 507 LEU A N 1
ATOM 4127 C CA . LEU A 1 507 ? 5.675 -0.652 -5.014 1.00 90.25 507 LEU A CA 1
ATOM 4128 C C . LEU A 1 507 ? 6.263 -0.617 -6.432 1.00 90.25 507 LEU A C 1
ATOM 4130 O O . LEU A 1 507 ? 5.997 -1.508 -7.233 1.00 90.25 507 LEU A O 1
ATOM 4134 N N . THR A 1 508 ? 7.104 0.379 -6.729 1.00 90.00 508 THR A N 1
ATOM 4135 C CA . THR A 1 508 ? 7.803 0.462 -8.025 1.00 90.00 508 THR A CA 1
ATOM 4136 C C . THR A 1 508 ? 8.861 -0.636 -8.154 1.00 90.00 508 THR A C 1
ATOM 4138 O O . THR A 1 508 ? 9.017 -1.241 -9.213 1.00 90.00 508 THR A O 1
ATOM 4141 N N . ALA A 1 509 ? 9.591 -0.912 -7.071 1.00 96.06 509 ALA A N 1
ATOM 4142 C CA . ALA A 1 509 ? 10.567 -1.990 -7.021 1.00 96.06 509 ALA A CA 1
ATOM 4143 C C . ALA A 1 509 ? 9.905 -3.368 -7.135 1.00 96.06 509 ALA A C 1
ATOM 4145 O O . ALA A 1 509 ? 10.485 -4.241 -7.766 1.00 96.06 509 ALA A O 1
ATOM 4146 N N . PHE A 1 510 ? 8.694 -3.555 -6.604 1.00 95.94 510 PHE A N 1
ATOM 4147 C CA . PHE A 1 510 ? 7.921 -4.792 -6.711 1.00 95.94 510 PHE A CA 1
ATOM 4148 C C . PHE A 1 510 ? 7.721 -5.190 -8.176 1.00 95.94 510 PHE A C 1
ATOM 4150 O O . PHE A 1 510 ? 8.020 -6.318 -8.554 1.00 95.94 510 PHE A O 1
ATOM 4157 N N . ASP A 1 511 ? 7.274 -4.252 -9.018 1.00 93.12 511 ASP A N 1
ATOM 4158 C CA . ASP A 1 511 ? 7.052 -4.505 -10.448 1.00 93.12 511 ASP A CA 1
ATOM 4159 C C . ASP A 1 511 ? 8.354 -4.865 -11.182 1.00 93.12 511 ASP A C 1
ATOM 4161 O O . ASP A 1 511 ? 8.352 -5.674 -12.116 1.00 93.12 511 ASP A O 1
ATOM 4165 N N . LEU A 1 512 ? 9.478 -4.282 -10.753 1.00 96.50 512 LEU A N 1
ATOM 4166 C CA . LEU A 1 512 ? 10.793 -4.602 -11.297 1.00 96.50 512 LEU A CA 1
ATOM 4167 C C . LEU A 1 512 ? 11.296 -5.966 -10.809 1.00 96.50 512 LEU A C 1
ATOM 4169 O O . LEU A 1 512 ? 11.744 -6.755 -11.633 1.00 96.50 512 LEU A O 1
ATOM 4173 N N . PHE A 1 513 ? 11.166 -6.283 -9.519 1.00 98.44 513 PHE A N 1
ATOM 4174 C CA . PHE A 1 513 ? 11.495 -7.603 -8.984 1.00 98.44 513 PHE A CA 1
ATOM 4175 C C . PHE A 1 513 ? 10.673 -8.690 -9.666 1.00 98.44 513 PHE A C 1
ATOM 4177 O O . PHE A 1 513 ? 11.245 -9.677 -10.111 1.00 98.44 513 PHE A O 1
ATOM 4184 N N . HIS A 1 514 ? 9.364 -8.493 -9.844 1.00 97.50 514 HIS A N 1
ATOM 4185 C CA . HIS A 1 514 ? 8.523 -9.454 -10.557 1.00 97.50 514 HIS A CA 1
ATOM 4186 C C . HIS A 1 514 ? 9.060 -9.731 -11.967 1.00 97.50 514 HIS A C 1
ATOM 4188 O O . HIS A 1 514 ? 9.143 -10.879 -12.398 1.00 97.50 514 HIS A O 1
ATOM 4194 N N . ALA A 1 515 ? 9.481 -8.682 -12.677 1.00 96.75 515 ALA A N 1
ATOM 4195 C CA . ALA A 1 515 ? 10.102 -8.814 -13.987 1.00 96.75 515 ALA A CA 1
ATOM 4196 C C . ALA A 1 515 ? 11.457 -9.545 -13.948 1.00 96.75 515 ALA A C 1
ATOM 4198 O O . ALA A 1 515 ? 11.758 -10.297 -14.873 1.00 96.75 515 ALA A O 1
ATOM 4199 N N . MET A 1 516 ? 12.256 -9.327 -12.898 1.00 97.94 516 MET A N 1
ATOM 4200 C CA . MET A 1 516 ? 13.531 -10.019 -12.674 1.00 97.94 516 MET A CA 1
ATOM 4201 C C . MET A 1 516 ? 13.310 -11.511 -12.416 1.00 97.94 516 MET A C 1
ATOM 4203 O O . MET A 1 516 ? 13.958 -12.321 -13.067 1.00 97.94 516 MET A O 1
ATOM 4207 N N . TYR A 1 517 ? 12.356 -11.883 -11.555 1.00 98.25 517 TYR A N 1
ATOM 4208 C CA . TYR A 1 517 ? 11.996 -13.287 -11.325 1.00 98.25 517 TYR A CA 1
ATOM 4209 C C . TYR A 1 517 ? 11.552 -13.978 -12.619 1.00 98.25 517 TYR A C 1
ATOM 4211 O O . TYR A 1 517 ? 12.028 -15.067 -12.920 1.00 98.25 517 TYR A O 1
ATOM 4219 N N . GLN A 1 518 ? 10.687 -13.342 -13.419 1.00 97.00 518 GLN A N 1
ATOM 4220 C CA . GLN A 1 518 ? 10.256 -13.899 -14.708 1.00 97.00 518 GLN A CA 1
ATOM 4221 C C . GLN A 1 518 ? 11.438 -14.121 -15.663 1.00 97.00 518 GLN A C 1
ATOM 4223 O O . GLN A 1 518 ? 11.538 -15.167 -16.296 1.00 97.00 518 GLN A O 1
ATOM 4228 N N . GLU A 1 519 ? 12.341 -13.143 -15.770 1.00 96.94 519 GLU A N 1
ATOM 4229 C CA . GLU A 1 519 ? 13.517 -13.264 -16.634 1.00 96.94 519 GLU A CA 1
ATOM 4230 C C . GLU A 1 519 ? 14.492 -14.342 -16.142 1.00 96.94 519 GLU A C 1
ATOM 4232 O O . GLU A 1 519 ? 14.985 -15.119 -16.955 1.00 96.94 519 GLU A O 1
ATOM 4237 N N . GLU A 1 520 ? 14.720 -14.436 -14.829 1.00 97.19 520 GLU A N 1
ATOM 4238 C CA . GLU A 1 520 ? 15.526 -15.501 -14.229 1.00 97.19 520 GLU A CA 1
ATOM 4239 C C . GLU A 1 520 ? 14.942 -16.883 -14.529 1.00 97.19 520 GLU A C 1
ATOM 4241 O O . GLU A 1 520 ? 15.670 -17.756 -14.996 1.00 97.19 520 GLU A O 1
ATOM 4246 N N . MET A 1 521 ? 13.635 -17.073 -14.317 1.00 95.81 521 MET A N 1
ATOM 4247 C CA . MET A 1 521 ? 12.945 -18.341 -14.577 1.00 95.81 521 MET A CA 1
ATOM 4248 C C . MET A 1 521 ? 13.057 -18.784 -16.040 1.00 95.81 521 MET A C 1
ATOM 4250 O O . MET A 1 521 ? 13.178 -19.976 -16.316 1.00 95.81 521 MET A O 1
ATOM 4254 N N . GLU A 1 522 ? 13.026 -17.843 -16.983 1.00 96.25 522 GLU A N 1
ATOM 4255 C CA . GLU A 1 522 ? 13.150 -18.141 -18.412 1.00 96.25 522 GLU A CA 1
ATOM 4256 C C . GLU A 1 522 ? 14.571 -18.535 -18.833 1.00 96.25 522 GLU A C 1
ATOM 4258 O O . GLU A 1 522 ? 14.728 -19.216 -19.846 1.00 96.25 522 GLU A O 1
ATOM 4263 N N . ARG A 1 523 ? 15.590 -18.112 -18.077 1.00 95.94 523 ARG A N 1
ATOM 4264 C CA . ARG A 1 523 ? 17.008 -18.221 -18.455 1.00 95.94 523 ARG A CA 1
ATOM 4265 C C . ARG A 1 523 ? 17.831 -19.147 -17.567 1.00 95.94 523 ARG A C 1
ATOM 4267 O O . ARG A 1 523 ? 19.059 -19.158 -17.642 1.00 95.94 523 ARG A O 1
ATOM 4274 N N . VAL A 1 524 ? 17.166 -19.938 -16.731 1.00 94.88 524 VAL A N 1
ATOM 4275 C CA . VAL A 1 524 ? 17.806 -20.927 -15.859 1.00 94.88 524 VAL A CA 1
ATOM 4276 C C . VAL A 1 524 ? 18.781 -21.810 -16.649 1.00 94.88 524 VAL A C 1
ATOM 4278 O O . VAL A 1 524 ? 18.416 -22.418 -17.655 1.00 94.88 524 VAL A O 1
ATOM 4281 N N . GLY A 1 525 ? 20.023 -21.900 -16.167 1.00 90.94 525 GLY A N 1
ATOM 4282 C CA . GLY A 1 525 ? 21.088 -22.713 -16.765 1.00 90.94 525 GLY A CA 1
ATOM 4283 C C . GLY A 1 525 ? 21.786 -22.094 -17.985 1.00 90.94 525 GLY A C 1
ATOM 4284 O O . GLY A 1 525 ? 22.691 -22.714 -18.549 1.00 90.94 525 GLY A O 1
ATOM 4285 N N . GLU A 1 526 ? 21.410 -20.884 -18.410 1.00 95.19 526 GLU A N 1
ATOM 4286 C CA . GLU A 1 526 ? 22.172 -20.135 -19.413 1.00 95.19 526 GLU A CA 1
ATOM 4287 C C . GLU A 1 526 ? 23.470 -19.551 -18.810 1.00 95.19 526 GLU A C 1
ATOM 4289 O O . GLU A 1 526 ? 23.525 -19.221 -17.622 1.00 95.19 526 GLU A O 1
ATOM 4294 N N . PRO A 1 527 ? 24.551 -19.375 -19.598 1.00 91.50 527 PRO A N 1
ATOM 4295 C CA . PRO A 1 527 ? 25.766 -18.729 -19.107 1.00 91.50 527 PRO A CA 1
ATOM 4296 C C . PRO A 1 527 ? 25.488 -17.322 -18.559 1.00 91.50 527 PRO A C 1
ATOM 4298 O O . PRO A 1 527 ? 24.989 -16.463 -19.280 1.00 91.50 527 PRO A O 1
ATOM 4301 N N . GLY A 1 528 ? 25.860 -17.071 -17.300 1.00 89.19 528 GLY A N 1
ATOM 4302 C CA . GLY A 1 528 ? 25.580 -15.797 -16.624 1.00 89.19 528 GLY A CA 1
ATOM 4303 C C . GLY A 1 528 ? 24.233 -15.749 -15.895 1.00 89.19 528 GLY A C 1
ATOM 4304 O O . GLY A 1 528 ? 23.856 -14.684 -15.414 1.00 89.19 528 GLY A O 1
ATOM 4305 N N . TRP A 1 529 ? 23.538 -16.884 -15.779 1.00 95.06 529 TRP A N 1
ATOM 4306 C CA . TRP A 1 529 ? 22.257 -17.023 -15.087 1.00 95.06 529 TRP A CA 1
ATOM 4307 C C . TRP A 1 529 ? 22.307 -18.136 -14.025 1.00 95.06 529 TRP A C 1
ATOM 4309 O O . TRP A 1 529 ? 23.162 -19.023 -14.105 1.00 95.06 529 TRP A O 1
ATOM 4319 N N . PRO A 1 530 ? 21.438 -18.098 -12.999 1.00 92.81 530 PRO A N 1
ATOM 4320 C CA . PRO A 1 530 ? 21.377 -19.147 -11.980 1.00 92.81 530 PRO A CA 1
ATOM 4321 C C . PRO A 1 530 ? 21.020 -20.534 -12.546 1.00 92.81 530 PRO A C 1
ATOM 4323 O O . PRO A 1 530 ? 20.245 -20.665 -13.490 1.00 92.81 530 PRO A O 1
ATOM 4326 N N . GLU A 1 531 ? 21.546 -21.594 -11.923 1.00 93.81 531 GLU A N 1
ATOM 4327 C CA . GLU A 1 531 ? 21.273 -23.003 -12.286 1.00 93.81 531 GLU A CA 1
ATOM 4328 C C . GLU A 1 531 ? 19.861 -23.473 -11.907 1.00 93.81 531 GLU A C 1
ATOM 4330 O O . GLU A 1 531 ? 19.386 -24.510 -12.371 1.00 93.81 531 GLU A O 1
ATOM 4335 N N . ARG A 1 532 ? 19.195 -22.745 -11.010 1.00 94.19 532 ARG A N 1
ATOM 4336 C CA . ARG A 1 532 ? 17.832 -23.016 -10.548 1.00 94.19 532 ARG A CA 1
ATOM 4337 C C . ARG A 1 532 ? 17.087 -21.697 -10.400 1.00 94.19 532 ARG A C 1
ATOM 4339 O O . ARG A 1 532 ? 17.727 -20.710 -10.035 1.00 94.19 532 ARG A O 1
ATOM 4346 N N . PRO A 1 533 ? 15.770 -21.676 -10.649 1.00 95.31 533 PRO A N 1
ATOM 4347 C CA . PRO A 1 533 ? 14.988 -20.481 -10.405 1.00 95.31 533 PRO A CA 1
ATOM 4348 C C . PRO A 1 533 ? 14.858 -20.237 -8.897 1.00 95.31 533 PRO A C 1
ATOM 4350 O O . PRO A 1 533 ? 14.859 -21.177 -8.100 1.00 95.31 533 PRO A O 1
ATOM 4353 N N . SER A 1 534 ? 14.697 -18.975 -8.518 1.00 96.38 534 SER A N 1
ATOM 4354 C CA . SER A 1 534 ? 14.413 -18.566 -7.141 1.00 96.38 534 SER A CA 1
ATOM 4355 C C . SER A 1 534 ? 13.058 -19.092 -6.648 1.00 96.38 534 SER A C 1
ATOM 4357 O O . SER A 1 534 ? 12.892 -19.402 -5.475 1.00 96.38 534 SER A O 1
ATOM 4359 N N . VAL A 1 535 ? 12.077 -19.222 -7.547 1.00 95.19 535 VAL A N 1
ATOM 4360 C CA . VAL A 1 535 ? 10.779 -19.847 -7.259 1.00 95.19 535 VAL A CA 1
ATOM 4361 C C . VAL A 1 535 ? 10.398 -20.843 -8.348 1.00 95.19 535 VAL A C 1
ATOM 4363 O O . VAL A 1 535 ? 10.697 -20.650 -9.522 1.00 95.19 535 VAL A O 1
ATOM 4366 N N . GLU A 1 536 ? 9.691 -21.905 -7.967 1.00 92.44 536 GLU A N 1
ATOM 4367 C CA . GLU A 1 536 ? 9.287 -22.970 -8.896 1.00 92.44 536 GLU A CA 1
ATOM 4368 C C . GLU A 1 536 ? 8.132 -22.548 -9.820 1.00 92.4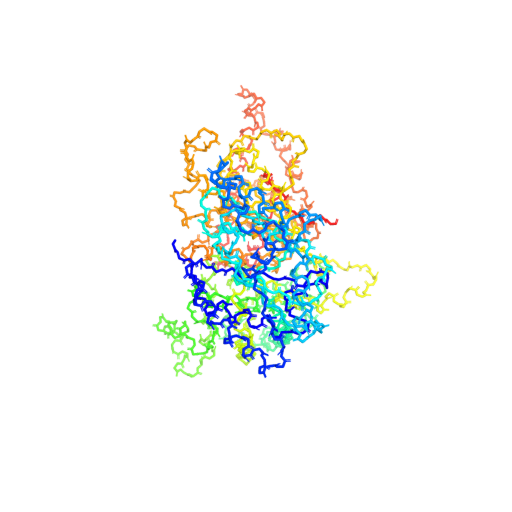4 536 GLU A C 1
ATOM 4370 O O . GLU A 1 536 ? 7.996 -23.058 -10.934 1.00 92.44 536 GLU A O 1
ATOM 4375 N N . ARG A 1 537 ? 7.267 -21.632 -9.365 1.00 92.12 537 ARG A N 1
ATOM 4376 C CA . ARG A 1 537 ? 6.072 -21.198 -10.101 1.00 92.12 537 ARG A CA 1
ATOM 4377 C C . ARG A 1 537 ? 5.973 -19.683 -10.111 1.00 92.12 537 ARG A C 1
ATOM 4379 O O . ARG A 1 537 ? 6.191 -19.031 -9.096 1.00 92.12 537 ARG A O 1
ATOM 4386 N N . GLU A 1 538 ? 5.536 -19.136 -11.243 1.00 90.69 538 GLU A N 1
ATOM 4387 C CA . GLU A 1 538 ? 5.321 -17.693 -11.409 1.00 90.69 538 GLU A CA 1
ATOM 4388 C C . GLU A 1 538 ? 4.304 -17.145 -10.388 1.00 90.69 538 GLU A C 1
ATOM 4390 O O . GLU A 1 538 ? 4.445 -16.040 -9.876 1.00 90.69 538 GLU A O 1
ATOM 4395 N N . GLU A 1 539 ? 3.320 -17.967 -10.011 1.00 89.69 539 GLU A N 1
ATOM 4396 C CA . GLU A 1 539 ? 2.325 -17.674 -8.971 1.00 89.69 539 GLU A CA 1
ATOM 4397 C C . GLU A 1 539 ? 2.938 -17.392 -7.587 1.00 89.69 539 GLU A C 1
ATOM 4399 O O . GLU A 1 539 ? 2.306 -16.711 -6.777 1.00 89.69 539 GLU A O 1
ATOM 4404 N N . ASP A 1 540 ? 4.139 -17.908 -7.309 1.00 93.69 540 ASP A N 1
ATOM 4405 C CA . ASP A 1 540 ? 4.819 -17.774 -6.017 1.00 93.69 540 ASP A CA 1
ATOM 4406 C C . ASP A 1 540 ? 5.683 -16.495 -5.947 1.00 93.69 540 ASP A C 1
ATOM 4408 O O . ASP A 1 540 ? 6.050 -16.057 -4.854 1.00 93.69 540 ASP A O 1
ATOM 4412 N N . ILE A 1 541 ? 5.941 -15.840 -7.091 1.00 96.00 541 ILE A N 1
ATOM 4413 C CA . ILE A 1 541 ? 6.739 -14.604 -7.188 1.00 96.00 541 ILE A CA 1
ATOM 4414 C C . ILE A 1 541 ? 6.226 -13.508 -6.237 1.00 96.00 541 ILE A C 1
ATOM 4416 O O . ILE A 1 541 ? 7.037 -12.954 -5.494 1.00 96.00 541 ILE A O 1
ATOM 4420 N N . PRO A 1 542 ? 4.917 -13.172 -6.187 1.00 95.12 542 PRO A N 1
ATOM 4421 C CA . PRO A 1 542 ? 4.443 -12.073 -5.349 1.00 95.12 542 PRO A CA 1
ATOM 4422 C C . PRO A 1 542 ? 4.735 -12.278 -3.859 1.00 95.12 542 PRO A C 1
ATOM 4424 O O . PRO A 1 542 ? 5.117 -11.333 -3.171 1.00 95.12 542 PRO A O 1
ATOM 4427 N N . ALA A 1 543 ? 4.581 -13.511 -3.368 1.00 93.56 543 ALA A N 1
ATOM 4428 C CA . ALA A 1 543 ? 4.872 -13.854 -1.981 1.00 93.56 543 ALA A CA 1
ATOM 4429 C C . ALA A 1 543 ? 6.384 -13.823 -1.706 1.00 93.56 543 ALA A C 1
ATOM 4431 O O . ALA A 1 543 ? 6.800 -13.278 -0.684 1.00 93.56 543 ALA A O 1
ATOM 4432 N N . ALA A 1 544 ? 7.200 -14.327 -2.639 1.00 95.81 544 ALA A N 1
ATOM 4433 C CA . ALA A 1 544 ? 8.657 -14.295 -2.533 1.00 95.81 544 ALA A CA 1
ATOM 4434 C C . ALA A 1 544 ? 9.207 -12.860 -2.473 1.00 95.81 544 ALA A C 1
ATOM 4436 O O . ALA A 1 544 ? 10.058 -12.565 -1.636 1.00 95.81 544 ALA A O 1
ATOM 4437 N N . ILE A 1 545 ? 8.659 -11.933 -3.271 1.00 97.44 545 ILE A N 1
ATOM 4438 C CA . ILE A 1 545 ? 9.061 -10.516 -3.244 1.00 97.44 545 ILE A CA 1
ATOM 4439 C C . ILE A 1 545 ? 8.864 -9.897 -1.857 1.00 97.44 545 ILE A C 1
ATOM 4441 O O . ILE A 1 545 ? 9.744 -9.189 -1.361 1.00 97.44 545 ILE A O 1
ATOM 4445 N N . LEU A 1 546 ? 7.717 -10.153 -1.222 1.00 94.88 546 LEU A N 1
ATOM 4446 C CA . LEU A 1 546 ? 7.413 -9.607 0.104 1.00 94.88 546 LEU A CA 1
ATOM 4447 C C . LEU A 1 546 ? 8.210 -10.277 1.228 1.00 94.88 546 LEU A C 1
ATOM 4449 O O . LEU A 1 546 ? 8.502 -9.620 2.227 1.00 94.88 546 LEU A O 1
ATOM 4453 N N . ALA A 1 547 ? 8.544 -11.558 1.066 1.00 92.38 547 ALA A N 1
ATOM 4454 C CA . ALA A 1 547 ? 9.286 -12.332 2.054 1.00 92.38 547 ALA A CA 1
ATOM 4455 C C . ALA A 1 547 ? 10.800 -12.072 2.010 1.00 92.38 547 ALA A C 1
ATOM 4457 O O . ALA A 1 547 ? 11.446 -12.102 3.056 1.00 92.38 547 ALA A O 1
ATOM 4458 N N . HIS A 1 548 ? 11.366 -11.821 0.825 1.00 94.06 548 HIS A N 1
ATOM 4459 C CA . HIS A 1 548 ? 12.820 -11.829 0.631 1.00 94.06 548 HIS A CA 1
ATOM 4460 C C . HIS A 1 548 ? 13.396 -10.522 0.097 1.00 94.06 548 HIS A C 1
ATOM 4462 O O . HIS A 1 548 ? 14.519 -10.170 0.435 1.00 94.06 548 HIS A O 1
ATOM 4468 N N . ASN A 1 549 ? 12.661 -9.782 -0.734 1.00 97.12 549 ASN A N 1
ATOM 4469 C CA . ASN A 1 549 ? 13.254 -8.670 -1.473 1.00 97.12 549 ASN A CA 1
ATOM 4470 C C . ASN A 1 549 ? 13.000 -7.313 -0.810 1.00 97.12 549 ASN A C 1
ATOM 4472 O O . ASN A 1 549 ? 13.926 -6.513 -0.668 1.00 97.12 549 ASN A O 1
ATOM 4476 N N . LEU A 1 550 ? 11.755 -7.026 -0.420 1.00 96.69 550 LEU A N 1
ATOM 4477 C CA . LEU A 1 550 ? 11.345 -5.685 0.009 1.00 96.69 550 LEU A CA 1
ATOM 4478 C C . LEU A 1 550 ? 11.364 -5.512 1.526 1.00 96.69 550 LEU A C 1
ATOM 4480 O O . LEU A 1 550 ? 10.585 -6.138 2.237 1.00 96.69 550 LEU A O 1
ATOM 4484 N N . HIS A 1 551 ? 12.176 -4.564 1.990 1.00 94.88 551 HIS A N 1
ATOM 4485 C CA . HIS A 1 551 ? 12.324 -4.202 3.396 1.00 94.88 551 HIS A CA 1
ATOM 4486 C C . HIS A 1 551 ? 12.034 -2.717 3.590 1.00 94.88 551 HIS A C 1
ATOM 4488 O O . HIS A 1 551 ? 12.403 -1.889 2.754 1.00 94.88 551 HIS A O 1
ATOM 4494 N N . GLY A 1 552 ? 11.374 -2.361 4.689 1.00 93.12 552 GLY A N 1
ATOM 4495 C CA . GLY A 1 552 ? 10.960 -0.984 4.938 1.00 93.12 552 GLY A CA 1
ATOM 4496 C C . GLY A 1 552 ? 10.964 -0.610 6.412 1.00 93.12 552 GLY A C 1
ATOM 4497 O O . GLY A 1 552 ? 10.551 -1.395 7.265 1.00 93.12 552 GLY A O 1
ATOM 4498 N N . ILE A 1 553 ? 11.405 0.608 6.708 1.00 91.38 553 ILE A N 1
ATOM 4499 C CA . ILE A 1 553 ? 11.387 1.182 8.054 1.00 91.38 553 ILE A CA 1
ATOM 4500 C C . ILE A 1 553 ? 10.702 2.542 7.984 1.00 91.38 553 ILE A C 1
ATOM 4502 O O . ILE A 1 553 ? 11.056 3.363 7.143 1.00 91.38 553 ILE A O 1
ATOM 4506 N N . ASP A 1 554 ? 9.766 2.804 8.893 1.00 87.62 554 ASP A N 1
ATOM 4507 C CA . ASP A 1 554 ? 9.242 4.153 9.111 1.00 87.62 554 ASP A CA 1
ATOM 4508 C C . ASP A 1 554 ? 9.048 4.429 10.606 1.00 87.62 554 ASP A C 1
ATOM 4510 O O . ASP A 1 554 ? 8.844 3.516 11.408 1.00 87.62 554 ASP A O 1
ATOM 4514 N N . ILE A 1 555 ? 9.137 5.697 10.998 1.00 81.94 555 ILE A N 1
ATOM 4515 C CA . ILE A 1 555 ? 8.903 6.127 12.381 1.00 81.94 555 ILE A CA 1
ATOM 4516 C C . ILE A 1 555 ? 7.411 6.109 12.732 1.00 81.94 555 ILE A C 1
ATOM 4518 O O . ILE A 1 555 ? 7.061 5.915 13.895 1.00 81.94 555 ILE A O 1
ATOM 4522 N N . ASP A 1 556 ? 6.533 6.279 11.742 1.00 79.69 556 ASP A N 1
ATOM 4523 C CA . ASP A 1 556 ? 5.091 6.330 11.929 1.00 79.69 556 ASP A CA 1
ATOM 4524 C C . ASP A 1 556 ? 4.456 4.947 11.709 1.00 79.69 556 ASP A C 1
ATOM 4526 O O . ASP A 1 556 ? 4.371 4.451 10.582 1.00 79.69 556 ASP A O 1
ATOM 4530 N N . LEU A 1 557 ? 3.924 4.342 12.783 1.00 79.94 557 LEU A N 1
ATOM 4531 C CA . LEU A 1 557 ? 3.144 3.092 12.722 1.00 79.94 557 LEU A CA 1
ATOM 4532 C C . LEU A 1 557 ? 2.051 3.159 11.651 1.00 79.94 557 LEU A C 1
ATOM 4534 O O . LEU A 1 557 ? 1.784 2.180 10.955 1.00 79.94 557 LEU A O 1
ATOM 4538 N N . ARG A 1 558 ? 1.441 4.333 11.499 1.00 79.50 558 ARG A N 1
ATOM 4539 C CA . ARG A 1 558 ? 0.360 4.580 10.554 1.00 79.50 558 ARG A CA 1
ATOM 4540 C C . ARG A 1 558 ? 0.818 4.421 9.110 1.00 79.50 558 ARG A C 1
ATOM 4542 O O . ARG A 1 558 ? 0.109 3.822 8.305 1.00 79.50 558 ARG A O 1
ATOM 4549 N N . ALA A 1 559 ? 2.013 4.915 8.796 1.00 82.25 559 ALA A N 1
ATOM 4550 C CA . ALA A 1 559 ? 2.612 4.784 7.478 1.00 82.25 559 ALA A CA 1
ATOM 4551 C C . ALA A 1 559 ? 2.950 3.315 7.179 1.00 82.25 559 ALA A C 1
ATOM 4553 O O . ALA A 1 559 ? 2.572 2.803 6.126 1.00 82.25 559 ALA A O 1
ATOM 4554 N N . VAL A 1 560 ? 3.525 2.600 8.153 1.00 86.81 560 VAL A N 1
ATOM 4555 C CA . VAL A 1 560 ? 3.846 1.167 8.026 1.00 86.81 560 VAL A CA 1
ATOM 4556 C C . VAL A 1 560 ? 2.601 0.300 7.816 1.00 86.81 560 VAL A C 1
ATOM 4558 O O . VAL A 1 560 ? 2.615 -0.613 6.991 1.00 86.81 560 VAL A O 1
ATOM 4561 N N . GLN A 1 561 ? 1.500 0.587 8.515 1.00 86.12 561 GLN A N 1
ATOM 4562 C CA . GLN A 1 561 ? 0.224 -0.107 8.306 1.00 86.12 561 GLN A CA 1
ATOM 4563 C C . GLN A 1 561 ? -0.277 0.019 6.861 1.00 86.12 561 GLN A C 1
ATOM 4565 O O . GLN A 1 561 ? -0.771 -0.948 6.278 1.00 86.12 561 GLN A O 1
ATOM 4570 N N . LEU A 1 562 ? -0.129 1.207 6.279 1.00 86.06 562 LEU A N 1
ATOM 4571 C CA . LEU A 1 562 ? -0.537 1.498 4.908 1.00 86.06 562 LEU A CA 1
ATOM 4572 C C . LEU A 1 562 ? 0.420 0.905 3.881 1.00 86.06 562 LEU A C 1
ATOM 4574 O O . LEU A 1 562 ? -0.040 0.367 2.881 1.00 86.06 562 LEU A O 1
ATOM 4578 N N . ALA A 1 563 ? 1.727 0.964 4.140 1.00 89.12 563 ALA A N 1
ATOM 4579 C CA . ALA A 1 563 ? 2.741 0.277 3.352 1.00 89.12 563 ALA A CA 1
ATOM 4580 C C . ALA A 1 563 ? 2.430 -1.220 3.251 1.00 89.12 563 ALA A C 1
ATOM 4582 O O . ALA A 1 563 ? 2.415 -1.779 2.155 1.00 89.12 563 ALA A O 1
ATOM 4583 N N . ALA A 1 564 ? 2.108 -1.854 4.381 1.00 90.62 564 ALA A N 1
ATOM 4584 C CA . ALA A 1 564 ? 1.753 -3.265 4.419 1.00 90.62 564 ALA A CA 1
ATOM 4585 C C . ALA A 1 564 ? 0.486 -3.560 3.603 1.00 90.62 564 ALA A C 1
ATOM 4587 O O . ALA A 1 564 ? 0.470 -4.510 2.825 1.00 90.62 564 ALA A O 1
ATOM 4588 N N . LEU A 1 565 ? -0.557 -2.730 3.723 1.00 90.19 565 LEU A N 1
ATOM 4589 C CA . LEU A 1 565 ? -1.780 -2.886 2.932 1.00 90.19 565 LEU A CA 1
ATOM 4590 C C . LEU A 1 565 ? -1.535 -2.667 1.433 1.00 90.19 565 LEU A C 1
ATOM 4592 O O . LEU A 1 565 ? -2.054 -3.425 0.619 1.00 90.19 565 LEU A O 1
ATOM 4596 N N . ALA A 1 566 ? -0.752 -1.657 1.058 1.00 89.12 566 ALA A N 1
ATOM 4597 C CA . ALA A 1 566 ? -0.439 -1.367 -0.336 1.00 89.12 566 ALA A CA 1
ATOM 4598 C C . ALA A 1 566 ? 0.349 -2.518 -0.976 1.00 89.12 566 ALA A C 1
ATOM 4600 O O . ALA A 1 566 ? -0.017 -2.983 -2.053 1.00 89.12 566 ALA A O 1
ATOM 4601 N N . LEU A 1 567 ? 1.369 -3.036 -0.284 1.00 92.00 567 LEU A N 1
ATOM 4602 C CA . LEU A 1 567 ? 2.117 -4.219 -0.714 1.00 92.00 567 LEU A CA 1
ATOM 4603 C C . LEU A 1 567 ? 1.233 -5.471 -0.781 1.00 92.00 567 LEU A C 1
ATOM 4605 O O . LEU A 1 567 ? 1.337 -6.235 -1.737 1.00 92.00 567 LEU A O 1
ATOM 4609 N N . TYR A 1 568 ? 0.335 -5.665 0.189 1.00 91.81 568 TYR A N 1
ATOM 4610 C CA . TYR A 1 568 ? -0.624 -6.772 0.183 1.00 91.81 568 TYR A CA 1
ATOM 4611 C C . TYR A 1 568 ? -1.536 -6.713 -1.047 1.00 91.81 568 TYR A C 1
ATOM 4613 O O . TYR A 1 568 ? -1.650 -7.687 -1.788 1.00 91.81 568 TYR A O 1
ATOM 4621 N N . LEU A 1 569 ? -2.147 -5.553 -1.309 1.00 88.56 569 LEU A N 1
ATOM 4622 C CA . LEU A 1 569 ? -2.998 -5.338 -2.481 1.00 88.56 569 LEU A CA 1
ATOM 4623 C C . LEU A 1 569 ? -2.219 -5.522 -3.787 1.00 88.56 569 LEU A C 1
ATOM 4625 O O . LEU A 1 569 ? -2.747 -6.126 -4.719 1.00 88.56 569 LEU A O 1
ATOM 4629 N N . LYS A 1 570 ? -0.968 -5.050 -3.833 1.00 88.69 570 LYS A N 1
ATOM 4630 C CA . LYS A 1 570 ? -0.071 -5.217 -4.978 1.00 88.69 570 LYS A CA 1
ATOM 4631 C C . LYS A 1 570 ? 0.233 -6.688 -5.242 1.00 88.69 570 LYS A C 1
ATOM 4633 O O . LYS A 1 570 ? 0.060 -7.154 -6.357 1.00 88.69 570 LYS A O 1
ATOM 4638 N N . ALA A 1 571 ? 0.616 -7.455 -4.227 1.00 91.56 571 ALA A N 1
ATOM 4639 C CA . ALA A 1 571 ? 0.884 -8.879 -4.398 1.00 91.56 571 ALA A CA 1
ATOM 4640 C C . ALA A 1 571 ? -0.372 -9.657 -4.831 1.00 91.56 571 ALA A C 1
ATOM 4642 O O . ALA A 1 571 ? -0.312 -10.475 -5.751 1.00 91.56 571 ALA A O 1
ATOM 4643 N N . LYS A 1 572 ? -1.531 -9.347 -4.237 1.00 86.38 572 LYS A N 1
ATOM 4644 C CA . LYS A 1 572 ? -2.813 -9.971 -4.598 1.00 86.38 572 LYS A CA 1
ATOM 4645 C C . LYS A 1 572 ? -3.315 -9.573 -5.991 1.00 86.38 572 LYS A C 1
ATOM 4647 O O . LYS A 1 572 ? -4.105 -10.322 -6.562 1.00 86.38 572 LYS A O 1
ATOM 4652 N N . SER A 1 573 ? -2.881 -8.440 -6.557 1.00 84.88 573 SER A N 1
ATOM 4653 C CA . SER A 1 573 ? -3.233 -8.061 -7.935 1.00 84.88 573 SER A CA 1
ATOM 4654 C C . SER A 1 573 ? -2.507 -8.912 -8.982 1.00 84.88 573 SER A C 1
ATOM 4656 O O . SER A 1 573 ? -3.068 -9.161 -10.048 1.00 84.88 573 SER A O 1
ATOM 4658 N N . TYR A 1 574 ? -1.318 -9.427 -8.651 1.00 84.38 574 TYR A N 1
ATOM 4659 C CA . TYR A 1 574 ? -0.607 -10.423 -9.457 1.00 84.38 574 TYR A CA 1
ATOM 4660 C C . TYR A 1 574 ? -1.141 -11.841 -9.233 1.00 84.38 574 TYR A C 1
ATOM 4662 O O . TYR A 1 574 ? -1.390 -12.566 -10.195 1.00 84.38 574 TYR A O 1
ATOM 4670 N N . ASN A 1 575 ? -1.354 -12.236 -7.975 1.00 86.75 575 ASN A N 1
ATOM 4671 C CA . ASN A 1 575 ? -1.935 -13.532 -7.631 1.00 86.75 575 ASN A CA 1
ATOM 4672 C C . ASN A 1 575 ? -2.908 -13.404 -6.441 1.00 86.75 575 ASN A C 1
ATOM 4674 O O . ASN A 1 575 ? -2.465 -13.358 -5.290 1.00 86.75 575 ASN A O 1
ATOM 4678 N N . PRO A 1 576 ? -4.236 -13.429 -6.677 1.00 82.38 576 PRO A N 1
ATOM 4679 C CA . PRO A 1 576 ? -5.240 -13.353 -5.613 1.00 82.38 576 PRO A CA 1
ATOM 4680 C C . PRO A 1 576 ? -5.135 -14.461 -4.556 1.00 82.38 576 PRO A C 1
ATOM 4682 O O . PRO A 1 576 ? -5.573 -14.271 -3.421 1.00 82.38 576 PRO A O 1
ATOM 4685 N N . ALA A 1 577 ? -4.560 -15.612 -4.917 1.00 83.75 577 ALA A N 1
ATOM 4686 C CA . ALA A 1 577 ? -4.385 -16.764 -4.039 1.00 83.75 577 ALA A CA 1
ATOM 4687 C C . ALA A 1 577 ? -3.022 -16.794 -3.324 1.00 83.75 577 ALA A C 1
ATOM 4689 O O . ALA A 1 577 ? -2.784 -17.713 -2.545 1.00 83.75 577 ALA A O 1
ATOM 4690 N N . ALA A 1 578 ? -2.130 -15.824 -3.565 1.00 87.19 578 ALA A N 1
ATOM 4691 C CA . ALA A 1 578 ? -0.824 -15.779 -2.909 1.00 87.19 578 ALA A CA 1
ATOM 4692 C C . ALA A 1 578 ? -0.990 -15.694 -1.388 1.00 87.19 578 ALA A C 1
ATOM 4694 O O . ALA A 1 578 ? -1.657 -14.785 -0.905 1.00 87.19 578 ALA A O 1
ATOM 4695 N N . GLU A 1 579 ? -0.386 -16.609 -0.634 1.00 85.88 579 GLU A N 1
ATOM 4696 C CA . GLU A 1 579 ? -0.389 -16.559 0.831 1.00 85.88 579 GLU A CA 1
ATOM 4697 C C . GLU A 1 579 ? 0.750 -15.665 1.327 1.00 85.88 579 GLU A C 1
ATOM 4699 O O . GLU A 1 579 ? 1.928 -16.003 1.196 1.00 85.88 579 GLU A O 1
ATOM 4704 N N . ILE A 1 580 ? 0.409 -14.525 1.921 1.00 86.19 580 ILE A N 1
ATOM 4705 C CA . ILE A 1 580 ? 1.386 -13.552 2.412 1.00 86.19 580 ILE A CA 1
ATOM 4706 C C . ILE A 1 580 ? 1.567 -13.782 3.908 1.00 86.19 580 ILE A C 1
ATOM 4708 O O . ILE A 1 580 ? 0.707 -13.434 4.707 1.00 86.19 580 ILE A O 1
ATOM 4712 N N . ARG A 1 581 ? 2.684 -14.402 4.298 1.00 71.69 581 ARG A N 1
ATOM 4713 C CA . ARG A 1 581 ? 2.945 -14.768 5.705 1.00 71.69 581 ARG A CA 1
ATOM 4714 C C . ARG A 1 581 ? 3.836 -13.777 6.442 1.00 71.69 581 ARG A C 1
ATOM 4716 O O . ARG A 1 581 ? 3.778 -13.689 7.665 1.00 71.69 581 ARG A O 1
ATOM 4723 N N . GLN A 1 582 ? 4.684 -13.061 5.712 1.00 66.56 582 GLN A N 1
ATOM 4724 C CA . GLN A 1 582 ? 5.660 -12.139 6.277 1.00 66.56 582 GLN A CA 1
ATOM 4725 C C . GLN A 1 582 ? 5.780 -10.899 5.398 1.00 66.56 582 GLN A C 1
ATOM 4727 O O . GLN A 1 582 ? 5.741 -10.973 4.173 1.00 66.56 582 GLN A O 1
ATOM 4732 N N . THR A 1 583 ? 5.924 -9.756 6.060 1.00 74.06 583 THR A N 1
ATOM 4733 C CA . THR A 1 583 ? 6.309 -8.489 5.442 1.00 74.06 583 THR A CA 1
ATOM 4734 C C . THR A 1 583 ? 7.483 -7.942 6.236 1.00 74.06 583 THR A C 1
ATOM 4736 O O . THR A 1 583 ? 7.351 -7.762 7.456 1.00 74.06 583 THR A O 1
ATOM 4739 N N . ASN A 1 584 ? 8.592 -7.632 5.568 1.00 87.25 584 ASN A N 1
ATOM 4740 C CA . ASN A 1 584 ? 9.805 -7.122 6.212 1.00 87.25 584 ASN A CA 1
ATOM 4741 C C . ASN A 1 584 ? 9.705 -5.610 6.484 1.00 87.25 584 ASN A C 1
ATOM 4743 O O . ASN A 1 584 ? 10.548 -4.811 6.084 1.00 87.25 584 ASN A O 1
ATOM 4747 N N . LEU A 1 585 ? 8.620 -5.211 7.151 1.00 88.69 585 LEU A N 1
ATOM 4748 C CA . LEU A 1 585 ? 8.344 -3.836 7.548 1.00 88.69 585 LEU A CA 1
ATOM 4749 C C . LEU A 1 585 ? 8.472 -3.683 9.065 1.00 88.69 585 LEU A C 1
ATOM 4751 O O . LEU A 1 585 ? 7.913 -4.490 9.818 1.00 88.69 585 LEU A O 1
ATOM 4755 N N . ALA A 1 586 ? 9.153 -2.629 9.511 1.00 85.88 586 ALA A N 1
ATOM 4756 C CA . ALA A 1 586 ? 9.282 -2.287 10.922 1.00 85.88 586 ALA A CA 1
ATOM 4757 C C . ALA A 1 586 ? 8.886 -0.837 11.207 1.00 85.88 586 ALA A C 1
ATOM 4759 O O . ALA A 1 586 ? 9.140 0.074 10.421 1.00 85.88 586 ALA A O 1
ATOM 4760 N N . VAL A 1 587 ? 8.295 -0.644 12.384 1.00 82.31 587 VAL A N 1
ATOM 4761 C CA . VAL A 1 587 ? 8.044 0.677 12.959 1.00 82.31 587 VAL A CA 1
ATOM 4762 C C . VAL A 1 587 ? 9.197 1.006 13.887 1.00 82.31 587 VAL A C 1
ATOM 4764 O O . VAL A 1 587 ? 9.547 0.183 14.732 1.00 82.31 587 VAL A O 1
ATOM 4767 N N . ALA A 1 588 ? 9.778 2.193 13.744 1.00 72.00 588 ALA A N 1
ATOM 4768 C CA . ALA A 1 588 ? 10.884 2.594 14.599 1.00 72.00 588 ALA A CA 1
ATOM 4769 C C . ALA A 1 588 ? 10.432 3.003 16.010 1.00 72.00 588 ALA A C 1
ATOM 4771 O O . ALA A 1 588 ? 11.147 2.760 16.975 1.00 72.00 588 ALA A O 1
ATOM 4772 N N . GLY A 1 589 ? 9.232 3.572 16.156 1.00 65.06 589 GLY A N 1
ATOM 4773 C CA . GLY A 1 589 ? 8.631 3.846 17.461 1.00 65.06 589 GLY A CA 1
ATOM 4774 C C . GLY A 1 589 ? 8.270 2.553 18.192 1.00 65.06 589 GLY A C 1
ATOM 4775 O O . GLY A 1 589 ? 7.239 1.948 17.904 1.00 65.06 589 GLY A O 1
ATOM 4776 N N . VAL A 1 590 ? 9.114 2.137 19.137 1.00 63.56 590 VAL A N 1
ATOM 4777 C CA . VAL A 1 590 ? 8.912 0.920 19.930 1.00 63.56 590 VAL A CA 1
ATOM 4778 C C . VAL A 1 590 ? 8.975 1.236 21.416 1.00 63.56 590 VAL A C 1
ATOM 4780 O O . VAL A 1 590 ? 9.872 1.936 21.880 1.00 63.56 590 VAL A O 1
ATOM 4783 N N . ARG A 1 591 ? 8.032 0.694 22.192 1.00 61.50 591 ARG A N 1
ATOM 4784 C CA . ARG A 1 591 ? 8.046 0.782 23.655 1.00 61.50 591 ARG A CA 1
ATOM 4785 C C . ARG A 1 591 ? 9.031 -0.235 24.249 1.00 61.50 591 ARG A C 1
ATOM 4787 O O . ARG A 1 591 ? 8.868 -1.440 24.038 1.00 61.50 591 ARG A O 1
ATOM 4794 N N . PRO A 1 592 ? 10.013 0.209 25.051 1.00 55.69 592 PRO A N 1
ATOM 4795 C CA . PRO A 1 592 ? 10.879 -0.702 25.783 1.00 55.69 592 PRO A CA 1
ATOM 4796 C C . PRO A 1 592 ? 10.079 -1.548 26.788 1.00 55.69 592 PRO A C 1
ATOM 4798 O O . PRO A 1 592 ? 9.121 -1.074 27.398 1.00 55.69 592 PRO A O 1
ATOM 4801 N N . LEU A 1 593 ? 10.505 -2.794 27.009 1.00 57.41 593 LEU A N 1
ATOM 4802 C CA . LEU A 1 593 ? 10.070 -3.602 28.146 1.00 57.41 593 LEU A CA 1
ATOM 4803 C C . LEU A 1 593 ? 10.698 -3.030 29.422 1.00 57.41 593 LEU A C 1
ATOM 4805 O O . LEU A 1 593 ? 11.907 -2.804 29.472 1.00 57.41 593 LEU A O 1
ATOM 4809 N N . ASP A 1 594 ? 9.895 -2.836 30.468 1.00 57.56 594 ASP A N 1
ATOM 4810 C CA . ASP A 1 594 ? 10.404 -2.431 31.779 1.00 57.56 594 ASP A CA 1
ATOM 4811 C C . ASP A 1 594 ? 11.261 -3.532 32.443 1.00 57.56 594 ASP A C 1
ATOM 4813 O O . ASP A 1 594 ? 11.195 -4.715 32.101 1.00 57.56 594 ASP A O 1
ATOM 4817 N N . GLY A 1 595 ? 12.088 -3.150 33.423 1.00 59.84 595 GLY A N 1
ATOM 4818 C CA . GLY A 1 595 ? 13.027 -4.061 34.089 1.00 59.84 595 GLY A CA 1
ATOM 4819 C C . GLY A 1 595 ? 12.397 -5.342 34.673 1.00 59.84 595 GLY A C 1
ATOM 4820 O O . GLY A 1 595 ? 12.957 -6.422 34.478 1.00 59.84 595 GLY A O 1
ATOM 4821 N N . PRO A 1 596 ? 11.267 -5.288 35.406 1.00 61.53 596 PRO A N 1
ATOM 4822 C CA . PRO A 1 596 ? 10.577 -6.486 35.890 1.00 61.53 596 PRO A CA 1
ATOM 4823 C C . PRO A 1 596 ? 10.098 -7.424 34.775 1.00 61.53 596 PRO A C 1
ATOM 4825 O O . PRO A 1 596 ? 10.276 -8.638 34.897 1.00 61.53 596 PRO A O 1
ATOM 4828 N N . ARG A 1 597 ? 9.534 -6.888 33.687 1.00 62.62 597 ARG A N 1
ATOM 4829 C CA . ARG A 1 597 ? 8.991 -7.691 32.581 1.00 62.62 597 ARG A CA 1
ATOM 4830 C C . ARG A 1 597 ? 10.074 -8.227 31.660 1.00 62.62 597 ARG A C 1
ATOM 4832 O O . ARG A 1 597 ? 9.999 -9.387 31.265 1.00 62.62 597 ARG A O 1
ATOM 4839 N N . LEU A 1 598 ? 11.130 -7.453 31.411 1.00 64.12 598 LEU A N 1
ATOM 4840 C CA . LEU A 1 598 ? 12.331 -7.943 30.738 1.00 64.12 598 LEU A CA 1
ATOM 4841 C C . LEU A 1 598 ? 12.936 -9.118 31.522 1.00 64.12 598 LEU A C 1
ATOM 4843 O O . LEU A 1 598 ? 13.243 -10.150 30.937 1.00 64.12 598 LEU A O 1
ATOM 4847 N N . ARG A 1 599 ? 13.007 -9.039 32.859 1.00 65.00 599 ARG A N 1
ATOM 4848 C CA . ARG A 1 599 ? 13.452 -10.170 33.697 1.00 65.00 599 ARG A CA 1
ATOM 4849 C C . ARG A 1 599 ? 12.535 -11.392 33.594 1.00 65.00 599 ARG A C 1
ATOM 4851 O O . ARG A 1 599 ? 13.043 -12.514 33.592 1.00 65.00 599 ARG A O 1
ATOM 4858 N N . ALA A 1 600 ? 11.219 -11.199 33.505 1.00 65.81 600 ALA A N 1
ATOM 4859 C CA . ALA A 1 600 ? 10.266 -12.290 33.294 1.00 65.81 600 ALA A CA 1
ATOM 4860 C C . ALA A 1 600 ? 10.473 -12.960 31.924 1.00 65.81 600 ALA A C 1
ATOM 4862 O O . ALA A 1 600 ? 10.563 -14.185 31.856 1.00 65.81 600 ALA A O 1
ATOM 4863 N N . PHE A 1 601 ? 10.653 -12.174 30.860 1.00 66.38 601 PHE A N 1
ATOM 4864 C CA . PHE A 1 601 ? 11.012 -12.669 29.529 1.00 66.38 601 PHE A CA 1
ATOM 4865 C C . PHE A 1 601 ? 12.333 -13.458 29.549 1.00 66.38 601 PHE A C 1
ATOM 4867 O O . PHE A 1 601 ? 12.380 -14.626 29.164 1.00 66.38 601 PHE A O 1
ATOM 4874 N N . LEU A 1 602 ? 13.387 -12.863 30.109 1.00 63.09 602 LEU A N 1
ATOM 4875 C CA . LEU A 1 602 ? 14.726 -13.452 30.190 1.00 63.09 602 LEU A CA 1
ATOM 4876 C C . LEU A 1 602 ? 14.784 -14.724 31.041 1.00 63.09 602 LEU A C 1
ATOM 4878 O O . LEU A 1 602 ? 15.631 -15.585 30.812 1.00 63.09 602 LEU A O 1
ATOM 4882 N N . SER A 1 603 ? 13.877 -14.882 32.009 1.00 66.06 603 SER A N 1
ATOM 4883 C CA . SER A 1 603 ? 13.833 -16.064 32.876 1.00 66.06 603 SER A CA 1
ATOM 4884 C C . SER A 1 603 ? 13.569 -17.381 32.133 1.00 66.06 603 SER A C 1
ATOM 4886 O O . SER A 1 603 ? 13.878 -18.443 32.675 1.00 66.06 603 SER A O 1
ATOM 4888 N N . ARG A 1 604 ? 13.067 -17.317 30.890 1.00 63.75 604 ARG A N 1
ATOM 4889 C CA . ARG A 1 604 ? 12.778 -18.481 30.039 1.00 63.75 604 ARG A CA 1
ATOM 4890 C C . ARG A 1 604 ? 14.013 -19.051 29.330 1.00 63.75 604 ARG A C 1
ATOM 4892 O O . ARG A 1 604 ? 14.006 -20.220 28.954 1.00 63.75 604 ARG A O 1
ATOM 4899 N N . PHE A 1 605 ? 15.096 -18.285 29.203 1.00 62.09 605 PHE A N 1
ATOM 4900 C CA . PHE A 1 605 ? 16.338 -18.755 28.584 1.00 62.09 605 PHE A CA 1
ATOM 4901 C C . PHE A 1 605 ? 17.250 -19.334 29.666 1.00 62.09 605 PHE A C 1
ATOM 4903 O O . PHE A 1 605 ? 17.912 -18.586 30.371 1.00 62.09 605 PHE A O 1
ATOM 4910 N N . GLN A 1 606 ? 17.268 -20.657 29.856 1.00 62.00 606 GLN A N 1
ATOM 4911 C CA . GLN A 1 606 ? 18.044 -21.264 30.952 1.00 62.00 606 GLN A CA 1
ATOM 4912 C C . GLN A 1 606 ? 19.563 -21.298 30.693 1.00 62.00 606 GLN A C 1
ATOM 4914 O O . GLN A 1 606 ? 20.326 -21.037 31.619 1.00 62.00 606 GLN A O 1
ATOM 4919 N N . GLN A 1 607 ? 20.010 -21.596 29.465 1.00 56.34 607 GLN A N 1
ATOM 4920 C CA . GLN A 1 607 ? 21.442 -21.741 29.135 1.00 56.34 607 GLN A CA 1
ATOM 4921 C C . GLN A 1 607 ? 22.091 -20.454 28.589 1.00 56.34 607 GLN A C 1
ATOM 4923 O O . GLN A 1 607 ? 23.223 -20.153 28.953 1.00 56.34 607 GLN A O 1
ATOM 4928 N N . ASP A 1 608 ? 21.353 -19.648 27.816 1.00 58.31 608 ASP A N 1
ATOM 4929 C CA . ASP A 1 608 ? 21.867 -18.437 27.142 1.00 58.31 608 ASP A CA 1
ATOM 4930 C C . ASP A 1 608 ? 21.563 -17.128 27.923 1.00 58.31 608 ASP A C 1
ATOM 4932 O O . ASP A 1 608 ? 21.830 -16.019 27.448 1.00 58.31 608 ASP A O 1
ATOM 4936 N N . ARG A 1 609 ? 21.014 -17.242 29.149 1.00 62.72 609 ARG A N 1
ATOM 4937 C CA . ARG A 1 609 ? 20.473 -16.133 29.965 1.00 62.72 609 ARG A CA 1
ATOM 4938 C C . ARG A 1 609 ? 21.390 -14.918 30.106 1.00 62.72 609 ARG A C 1
ATOM 4940 O O . ARG A 1 609 ? 20.910 -13.816 29.865 1.00 62.72 609 ARG A O 1
ATOM 4947 N N . PRO A 1 610 ? 22.672 -15.058 30.500 1.00 65.94 610 PRO A N 1
ATOM 4948 C CA . PRO A 1 610 ? 23.496 -13.895 30.827 1.00 65.94 610 PRO A CA 1
ATOM 4949 C C . PRO A 1 610 ? 23.851 -13.081 29.580 1.00 65.94 610 PRO A C 1
ATOM 4951 O O . PRO A 1 610 ? 23.907 -11.853 29.620 1.00 65.94 610 PRO A O 1
ATOM 4954 N N . LEU A 1 611 ? 24.081 -13.762 28.454 1.00 65.38 611 LEU A N 1
ATOM 4955 C CA . LEU A 1 611 ? 24.356 -13.127 27.170 1.00 65.38 611 LEU A CA 1
ATOM 4956 C C . LEU A 1 611 ? 23.119 -12.408 26.644 1.00 65.38 611 LEU A C 1
ATOM 4958 O O . LEU A 1 611 ? 23.189 -11.211 26.379 1.00 65.38 611 LEU A O 1
ATOM 4962 N N . LEU A 1 612 ? 21.991 -13.112 26.576 1.00 63.00 612 LEU A N 1
ATOM 4963 C CA . LEU A 1 612 ? 20.728 -12.551 26.110 1.00 63.00 612 LEU A CA 1
ATOM 4964 C C . LEU A 1 612 ? 20.258 -11.389 26.985 1.00 63.00 612 LEU A C 1
ATOM 4966 O O . LEU A 1 612 ? 19.835 -10.370 26.459 1.00 63.00 612 LEU A O 1
ATOM 4970 N N . GLU A 1 613 ? 20.403 -11.485 28.306 1.00 70.19 613 GLU A N 1
ATOM 4971 C CA . GLU A 1 613 ? 20.067 -10.400 29.230 1.00 70.19 613 GLU A CA 1
ATOM 4972 C C . GLU A 1 613 ? 20.875 -9.136 28.942 1.00 70.19 613 GLU A C 1
ATOM 4974 O O . GLU A 1 613 ? 20.295 -8.058 28.825 1.00 70.19 613 GLU A O 1
ATOM 4979 N N . ARG A 1 614 ? 22.194 -9.248 28.750 1.00 69.69 614 ARG A N 1
ATOM 4980 C CA . ARG A 1 614 ? 23.043 -8.089 28.430 1.00 69.69 614 ARG A CA 1
ATOM 4981 C C . ARG A 1 614 ? 22.734 -7.514 27.051 1.00 69.69 614 ARG A C 1
ATOM 4983 O O . ARG A 1 614 ? 22.603 -6.298 26.930 1.00 69.69 614 ARG A O 1
ATOM 4990 N N . VAL A 1 615 ? 22.606 -8.372 26.036 1.00 67.50 615 VAL A N 1
ATOM 4991 C CA . VAL A 1 615 ? 22.341 -7.948 24.655 1.00 67.50 615 VAL A CA 1
ATOM 4992 C C . VAL A 1 615 ? 20.976 -7.279 24.553 1.00 67.50 615 VAL A C 1
ATOM 4994 O O . VAL A 1 615 ? 20.897 -6.144 24.096 1.00 67.50 615 VAL A O 1
ATOM 4997 N N . LEU A 1 616 ? 19.915 -7.919 25.045 1.00 69.00 616 LEU A N 1
ATOM 4998 C CA . LEU A 1 616 ? 18.562 -7.373 24.977 1.00 69.00 616 LEU A CA 1
ATOM 4999 C C . LEU A 1 616 ? 18.430 -6.105 25.826 1.00 69.00 616 LEU A C 1
ATOM 5001 O O . LEU A 1 616 ? 17.873 -5.129 25.348 1.00 69.00 616 LEU A O 1
ATOM 5005 N N . THR A 1 617 ? 19.013 -6.042 27.028 1.00 72.25 617 THR A N 1
ATOM 5006 C CA . THR A 1 617 ? 18.974 -4.806 27.837 1.00 72.25 617 THR A CA 1
ATOM 5007 C C . THR A 1 617 ? 19.653 -3.635 27.119 1.00 72.25 617 THR A C 1
ATOM 5009 O O . THR A 1 617 ? 19.115 -2.529 27.081 1.00 72.25 617 THR A O 1
ATOM 5012 N N . ALA A 1 618 ? 20.825 -3.865 26.521 1.00 71.44 618 ALA A N 1
ATOM 5013 C CA . ALA A 1 618 ? 21.556 -2.824 25.805 1.00 71.44 618 ALA A CA 1
ATOM 5014 C C . ALA A 1 618 ? 20.863 -2.406 24.498 1.00 71.44 618 ALA A C 1
ATOM 5016 O O . ALA A 1 618 ? 20.829 -1.218 24.178 1.00 71.44 618 ALA A O 1
ATOM 5017 N N . LEU A 1 619 ? 20.286 -3.363 23.765 1.00 70.38 619 LEU A N 1
ATOM 5018 C CA . LEU A 1 619 ? 19.468 -3.091 22.585 1.00 70.38 619 LEU A CA 1
ATOM 5019 C C . LEU A 1 619 ? 18.236 -2.263 22.943 1.00 70.38 619 LEU A C 1
ATOM 5021 O O . LEU A 1 619 ? 17.984 -1.250 22.301 1.00 70.38 619 LEU A O 1
ATOM 5025 N N . TRP A 1 620 ? 17.519 -2.636 24.002 1.00 70.88 620 TRP A N 1
ATOM 5026 C CA . TRP A 1 620 ? 16.317 -1.930 24.442 1.00 70.88 620 TRP A CA 1
ATOM 5027 C C . TRP A 1 620 ? 16.589 -0.479 24.818 1.00 70.88 620 TRP A C 1
ATOM 5029 O O . TRP A 1 620 ? 15.852 0.401 24.386 1.00 70.88 620 TRP A O 1
ATOM 5039 N N . HIS A 1 621 ? 17.673 -0.211 25.548 1.00 73.31 621 HIS A N 1
ATOM 5040 C CA . HIS A 1 621 ? 18.039 1.164 25.889 1.00 73.31 621 HIS A CA 1
ATOM 5041 C C . HIS A 1 621 ? 18.389 2.003 24.650 1.00 73.31 621 HIS A C 1
ATOM 5043 O O . HIS A 1 621 ? 18.157 3.202 24.625 1.00 73.31 621 HIS A O 1
ATOM 5049 N N . ARG A 1 622 ? 18.924 1.390 23.585 1.00 73.19 622 ARG A N 1
ATOM 5050 C CA . ARG A 1 622 ? 19.154 2.093 22.312 1.00 73.19 622 ARG A CA 1
ATOM 5051 C C . ARG A 1 622 ? 17.873 2.310 21.520 1.00 73.19 622 ARG A C 1
ATOM 5053 O O . ARG A 1 622 ? 17.736 3.345 20.879 1.00 73.19 622 ARG A O 1
ATOM 5060 N N . LEU A 1 623 ? 16.957 1.348 21.557 1.00 73.75 623 LEU A N 1
ATOM 5061 C CA . LEU A 1 623 ? 15.665 1.445 20.883 1.00 73.75 623 LEU A CA 1
ATOM 5062 C C . LEU A 1 623 ? 14.771 2.546 21.483 1.00 73.75 623 LEU A C 1
ATOM 5064 O O . LEU A 1 623 ? 13.885 3.019 20.784 1.00 73.75 623 LEU A O 1
ATOM 5068 N N . GLU A 1 624 ? 15.037 3.027 22.705 1.00 71.12 624 GLU A N 1
ATOM 5069 C CA . GLU A 1 624 ? 14.378 4.225 23.266 1.00 71.12 624 GLU A CA 1
ATOM 5070 C C . GLU A 1 624 ? 14.506 5.449 22.350 1.00 71.12 624 GLU A C 1
ATOM 5072 O O . GLU A 1 624 ? 13.556 6.218 22.213 1.00 71.12 624 GLU A O 1
ATOM 5077 N N . ASP A 1 625 ? 15.647 5.601 21.673 1.00 74.62 625 ASP A N 1
ATOM 5078 C CA . ASP A 1 625 ? 15.889 6.727 20.771 1.00 74.62 625 ASP A CA 1
ATOM 5079 C C . ASP A 1 625 ? 15.291 6.510 19.362 1.00 74.62 625 ASP A C 1
ATOM 5081 O O . ASP A 1 625 ? 15.318 7.417 18.521 1.00 74.62 625 ASP A O 1
ATOM 5085 N N . ALA A 1 626 ? 14.769 5.313 19.066 1.00 75.00 626 ALA A N 1
ATOM 5086 C CA . ALA A 1 626 ? 14.300 4.936 17.731 1.00 75.00 626 ALA A CA 1
ATOM 5087 C C . ALA A 1 626 ? 13.070 5.739 17.278 1.00 75.00 626 ALA A C 1
ATOM 5089 O O . ALA A 1 626 ? 12.913 5.996 16.085 1.00 75.00 626 ALA A O 1
ATOM 5090 N N . GLU A 1 627 ? 12.253 6.208 18.225 1.00 70.06 627 GLU A N 1
ATOM 5091 C CA . GLU A 1 627 ? 11.053 7.016 17.971 1.00 70.06 627 GLU A CA 1
ATOM 5092 C C . GLU A 1 627 ? 11.360 8.322 17.212 1.00 70.06 627 GLU A C 1
ATOM 5094 O O . GLU A 1 627 ? 10.521 8.808 16.457 1.00 70.06 627 GLU A O 1
ATOM 5099 N N . TRP A 1 628 ? 12.575 8.870 17.343 1.00 70.94 628 TRP A N 1
ATOM 5100 C CA . TRP A 1 628 ? 12.994 10.080 16.621 1.00 70.94 628 TRP A CA 1
ATOM 5101 C C . TRP A 1 628 ? 14.217 9.898 15.722 1.00 70.94 628 TRP A C 1
ATOM 5103 O O . TRP A 1 628 ? 14.392 10.682 14.790 1.00 70.94 628 TRP A O 1
ATOM 5113 N N . LEU A 1 629 ? 15.084 8.914 15.986 1.00 75.94 629 LEU A N 1
ATOM 5114 C CA . LEU A 1 629 ? 16.217 8.619 15.102 1.00 75.94 629 LEU A CA 1
ATOM 5115 C C . LEU A 1 629 ? 15.808 7.758 13.905 1.00 75.94 629 LEU A C 1
ATOM 5117 O O . LEU A 1 629 ? 16.478 7.814 12.873 1.00 75.94 629 LEU A O 1
ATOM 5121 N N . GLY A 1 630 ? 14.734 6.973 14.017 1.00 81.06 630 GLY A N 1
ATOM 5122 C CA . GLY A 1 630 ? 14.325 6.053 12.966 1.00 81.06 630 GLY A CA 1
ATOM 5123 C C . GLY A 1 630 ? 15.462 5.110 12.574 1.00 81.06 630 GLY A C 1
ATOM 5124 O O . GLY A 1 630 ? 16.150 4.530 13.416 1.00 81.06 630 GLY A O 1
ATOM 5125 N N . SER A 1 631 ? 15.712 5.033 11.271 1.00 82.69 631 SER A N 1
ATOM 5126 C CA . SER A 1 631 ? 16.783 4.237 10.668 1.00 82.69 631 SER A CA 1
ATOM 5127 C C . SER A 1 631 ? 18.203 4.772 10.894 1.00 82.69 631 SER A C 1
ATOM 5129 O O . SER A 1 631 ? 19.176 4.086 10.589 1.00 82.69 631 SER A O 1
ATOM 5131 N N . LEU A 1 632 ? 18.361 5.969 11.474 1.00 83.06 632 LEU A N 1
ATOM 5132 C CA . LEU A 1 632 ? 19.673 6.515 11.851 1.00 83.06 632 LEU A CA 1
ATOM 5133 C C . LEU A 1 632 ? 20.234 5.882 13.130 1.00 83.06 632 LEU A C 1
ATOM 5135 O O . LEU A 1 632 ? 21.387 6.149 13.495 1.00 83.06 632 LEU A O 1
ATOM 5139 N N . LEU A 1 633 ? 19.436 5.072 13.830 1.00 81.12 633 LEU A N 1
ATOM 5140 C CA . LEU A 1 633 ? 19.866 4.395 15.040 1.00 81.12 633 LEU A CA 1
ATOM 5141 C C . LEU A 1 633 ? 21.011 3.418 14.733 1.00 81.12 633 LEU A C 1
ATOM 5143 O O . LEU A 1 633 ? 20.882 2.494 13.938 1.00 81.12 633 LEU A O 1
ATOM 5147 N N . ARG A 1 634 ? 22.147 3.609 15.410 1.00 77.44 634 ARG A N 1
ATOM 5148 C CA . ARG A 1 634 ? 23.369 2.812 15.210 1.00 77.44 634 ARG A CA 1
ATOM 5149 C C . ARG A 1 634 ? 23.388 1.566 16.104 1.00 77.44 634 ARG A C 1
ATOM 5151 O O . ARG A 1 634 ? 24.262 1.420 16.969 1.00 77.44 634 ARG A O 1
ATOM 5158 N N . VAL A 1 635 ? 22.385 0.702 15.944 1.00 71.25 635 VAL A N 1
ATOM 5159 C CA . VAL A 1 635 ? 22.203 -0.528 16.741 1.00 71.25 635 VAL A CA 1
ATOM 5160 C C . VAL A 1 635 ? 23.392 -1.476 16.573 1.00 71.25 635 VAL A C 1
ATOM 5162 O O . VAL A 1 635 ? 23.902 -2.034 17.547 1.00 71.25 635 VAL A O 1
ATOM 5165 N N . GLU A 1 636 ? 23.921 -1.559 15.356 1.00 67.62 636 GLU A N 1
ATOM 5166 C CA . GLU A 1 636 ? 25.040 -2.414 14.984 1.00 67.62 636 GLU A CA 1
ATOM 5167 C C . GLU A 1 636 ? 26.336 -2.049 15.717 1.00 67.62 636 GLU A C 1
ATOM 5169 O O . GLU A 1 636 ? 27.176 -2.911 15.968 1.00 67.62 636 GLU A O 1
ATOM 5174 N N . LYS A 1 637 ? 26.515 -0.773 16.083 1.00 68.94 637 LYS A N 1
ATOM 5175 C CA . LYS A 1 637 ? 27.684 -0.329 16.852 1.00 68.94 637 LYS A CA 1
ATOM 5176 C C . LYS A 1 637 ? 27.613 -0.830 18.293 1.00 68.94 637 LYS A C 1
ATOM 5178 O O . LYS A 1 637 ? 28.604 -1.336 18.808 1.00 68.94 637 LYS A O 1
ATOM 5183 N N . THR A 1 638 ? 26.439 -0.715 18.911 1.00 67.31 638 THR A N 1
ATOM 5184 C CA . THR A 1 638 ? 26.205 -1.185 20.286 1.00 67.31 638 THR A CA 1
ATOM 5185 C C . THR A 1 638 ? 26.382 -2.697 20.366 1.00 67.31 638 THR A C 1
ATOM 5187 O O . THR A 1 638 ? 27.058 -3.192 21.264 1.00 67.31 638 THR A O 1
ATOM 5190 N N . LEU A 1 639 ? 25.854 -3.428 19.381 1.00 63.72 639 LEU A N 1
ATOM 5191 C CA . LEU A 1 639 ? 26.083 -4.863 19.256 1.00 63.72 639 LEU A CA 1
ATOM 5192 C C . LEU A 1 639 ? 27.563 -5.187 19.060 1.00 63.72 639 LEU A C 1
ATOM 5194 O O . LEU A 1 639 ? 28.095 -5.953 19.849 1.00 63.72 639 LEU A O 1
ATOM 5198 N N . ARG A 1 640 ? 28.274 -4.557 18.116 1.00 62.84 640 ARG A N 1
ATOM 5199 C CA . ARG A 1 640 ? 29.723 -4.787 17.937 1.00 62.84 640 ARG A CA 1
ATOM 5200 C C . ARG A 1 640 ? 30.538 -4.549 19.208 1.00 62.84 640 ARG A C 1
ATOM 5202 O O . ARG A 1 640 ? 31.473 -5.296 19.476 1.00 62.84 640 ARG A O 1
ATOM 5209 N N . GLU A 1 641 ? 30.194 -3.538 20.001 1.00 67.50 641 GLU A N 1
ATOM 5210 C CA . GLU A 1 641 ? 30.849 -3.270 21.286 1.00 67.50 641 GLU A CA 1
ATOM 5211 C C . GLU A 1 641 ? 30.591 -4.390 22.307 1.00 67.50 641 GLU A C 1
ATOM 5213 O O . GLU A 1 641 ? 31.527 -4.834 22.972 1.00 67.50 641 GLU A O 1
ATOM 5218 N N . LEU A 1 642 ? 29.356 -4.897 22.392 1.00 64.62 642 LEU A N 1
ATOM 5219 C CA . LEU A 1 642 ? 29.000 -6.037 23.249 1.00 64.62 642 LEU A CA 1
ATOM 5220 C C . LEU A 1 642 ? 29.684 -7.328 22.787 1.00 64.62 642 LEU A C 1
ATOM 5222 O O . LEU A 1 642 ? 30.211 -8.080 23.602 1.00 64.62 642 LEU A O 1
ATOM 5226 N N . ILE A 1 643 ? 29.733 -7.549 21.477 1.00 56.72 643 ILE A N 1
ATOM 5227 C CA . ILE A 1 643 ? 30.372 -8.704 20.845 1.00 56.72 643 ILE A CA 1
ATOM 5228 C C . ILE A 1 643 ? 31.870 -8.699 21.112 1.00 56.72 643 ILE A C 1
ATOM 5230 O O . ILE A 1 643 ? 32.408 -9.709 21.546 1.00 56.72 643 ILE A O 1
ATOM 5234 N N . ALA A 1 644 ? 32.540 -7.558 20.950 1.00 62.19 644 ALA A N 1
ATOM 5235 C CA . ALA A 1 644 ? 33.965 -7.429 21.235 1.00 62.19 644 ALA A CA 1
ATOM 5236 C C . ALA A 1 644 ? 34.303 -7.697 22.715 1.00 62.19 644 ALA A C 1
ATOM 5238 O O . ALA A 1 644 ? 35.412 -8.135 23.034 1.00 62.19 644 ALA A O 1
ATOM 5239 N N . VAL A 1 645 ? 33.366 -7.439 23.635 1.00 65.12 645 VAL A N 1
ATOM 5240 C CA . VAL A 1 645 ? 33.504 -7.799 25.054 1.00 65.12 645 VAL A CA 1
ATOM 5241 C C . VAL A 1 645 ? 33.356 -9.310 25.246 1.00 65.12 645 VAL A C 1
ATOM 5243 O O . VAL A 1 645 ? 34.182 -9.914 25.926 1.00 65.12 645 VAL A O 1
ATOM 5246 N N . GLU A 1 646 ? 32.375 -9.944 24.605 1.00 57.91 646 GLU A N 1
ATOM 5247 C CA . GLU A 1 646 ? 32.138 -11.391 24.719 1.00 57.91 646 GLU A CA 1
ATOM 5248 C C . GLU A 1 646 ? 33.186 -12.239 23.995 1.00 57.91 646 GLU A C 1
ATOM 5250 O O . GLU A 1 646 ? 33.628 -13.252 24.530 1.00 57.91 646 GLU A O 1
ATOM 5255 N N . GLN A 1 647 ? 33.677 -11.796 22.840 1.00 55.19 647 GLN A N 1
ATOM 5256 C CA . GLN A 1 647 ? 34.804 -12.401 22.130 1.00 55.19 647 GLN A CA 1
ATOM 5257 C C . GLN A 1 647 ? 36.043 -12.485 23.031 1.00 55.19 647 GLN A C 1
ATOM 5259 O O . GLN A 1 647 ? 36.708 -13.517 23.069 1.00 55.19 647 GLN A O 1
ATOM 5264 N N . ARG A 1 648 ? 36.316 -11.468 23.862 1.00 59.31 648 ARG A N 1
ATOM 5265 C CA . ARG A 1 648 ? 37.407 -11.526 24.858 1.00 59.31 648 ARG A CA 1
ATOM 5266 C C . ARG A 1 648 ? 37.180 -12.576 25.951 1.00 59.31 648 ARG A C 1
ATOM 5268 O O . ARG A 1 648 ? 38.153 -13.023 26.554 1.00 59.31 648 ARG A O 1
ATOM 5275 N N . HIS A 1 649 ? 35.932 -12.967 26.204 1.00 57.41 649 HIS A N 1
ATOM 5276 C CA . HIS A 1 649 ? 35.567 -14.009 27.163 1.00 57.41 649 HIS A CA 1
ATOM 5277 C C . HIS A 1 649 ? 35.496 -15.418 26.536 1.00 57.41 649 HIS A C 1
ATOM 5279 O O . HIS A 1 649 ? 35.806 -16.386 27.229 1.00 57.41 649 HIS A O 1
ATOM 5285 N N . PHE A 1 650 ? 35.146 -15.541 25.248 1.00 46.84 650 PHE A N 1
ATOM 5286 C CA . PHE A 1 650 ? 34.902 -16.816 24.551 1.00 46.84 650 PHE A CA 1
ATOM 5287 C C . PHE A 1 650 ? 36.048 -17.304 23.638 1.00 46.84 650 PHE A C 1
ATOM 5289 O O . PHE A 1 650 ? 36.234 -18.517 23.516 1.00 46.84 650 PHE A O 1
ATOM 5296 N N . LEU A 1 651 ? 36.871 -16.418 23.051 1.00 46.22 651 LEU A N 1
ATOM 5297 C CA . LEU A 1 651 ? 37.998 -16.824 22.186 1.00 46.22 651 LEU A CA 1
ATOM 5298 C C . LEU A 1 651 ? 39.049 -17.753 22.836 1.00 46.22 651 LEU A C 1
ATOM 5300 O O . LEU A 1 651 ? 39.643 -18.541 22.098 1.00 46.22 651 LEU A O 1
ATOM 5304 N N . PRO A 1 652 ? 39.300 -17.755 24.165 1.00 50.84 652 PRO A N 1
ATOM 5305 C CA . PRO A 1 652 ? 40.273 -18.679 24.751 1.00 50.84 652 PRO A CA 1
ATOM 5306 C C . PRO A 1 652 ? 39.911 -20.166 24.597 1.00 50.84 652 PRO A C 1
ATOM 5308 O O . PRO A 1 652 ? 40.794 -21.006 24.744 1.00 50.84 652 PRO A O 1
ATOM 5311 N N . LEU A 1 653 ? 38.647 -20.511 24.304 1.00 46.66 653 LEU A N 1
ATOM 5312 C CA . LEU A 1 653 ? 38.214 -21.902 24.102 1.00 46.66 653 LEU A CA 1
ATOM 5313 C C . LEU A 1 653 ? 38.472 -22.434 22.680 1.00 46.66 653 LEU A C 1
ATOM 5315 O O . LEU A 1 653 ? 38.566 -23.646 22.501 1.00 46.66 653 LEU A O 1
ATOM 5319 N N . PHE A 1 654 ? 38.600 -21.545 21.690 1.00 44.31 654 PHE A N 1
ATOM 5320 C CA . PHE A 1 654 ? 38.780 -21.878 20.266 1.00 44.31 654 PHE A CA 1
ATOM 5321 C C . PHE A 1 654 ? 40.156 -21.473 19.718 1.00 44.31 654 PHE A C 1
ATOM 5323 O O . PHE A 1 654 ? 40.430 -21.632 18.527 1.00 44.31 654 PHE A O 1
ATOM 5330 N N . ALA A 1 655 ? 41.040 -20.977 20.589 1.00 41.78 655 ALA A N 1
ATOM 5331 C CA . ALA A 1 655 ? 42.413 -20.617 20.267 1.00 41.78 655 ALA A CA 1
ATOM 5332 C C . ALA A 1 655 ? 43.226 -21.863 19.863 1.00 41.78 655 ALA A C 1
ATOM 5334 O O . ALA A 1 655 ? 43.906 -22.484 20.679 1.00 41.78 655 ALA A O 1
ATOM 5335 N N . GLY A 1 656 ? 43.128 -22.235 18.585 1.00 49.47 656 GLY A N 1
ATOM 5336 C CA . GLY A 1 656 ? 43.901 -23.317 17.981 1.00 49.47 656 GLY A CA 1
ATOM 5337 C C . GLY A 1 656 ? 43.374 -23.892 16.662 1.00 49.47 656 GLY A C 1
ATOM 5338 O O . GLY A 1 656 ? 44.076 -24.729 16.101 1.00 49.47 656 GLY A O 1
ATOM 5339 N N . LEU A 1 657 ? 42.188 -23.501 16.166 1.00 48.91 657 LEU A N 1
ATOM 5340 C CA . LEU A 1 657 ? 41.526 -24.245 15.078 1.00 48.91 657 LEU A CA 1
ATOM 5341 C C . LEU A 1 657 ? 41.175 -23.490 13.783 1.00 48.91 657 LEU A C 1
ATOM 5343 O O . LEU A 1 657 ? 40.827 -24.183 12.835 1.00 48.91 657 LEU A O 1
ATOM 5347 N N . THR A 1 658 ? 41.279 -22.160 13.670 1.00 47.16 658 THR A N 1
ATOM 5348 C CA . THR A 1 658 ? 40.800 -21.459 12.452 1.00 47.16 658 THR A CA 1
ATOM 5349 C C . THR A 1 658 ? 41.612 -20.219 12.064 1.00 47.16 658 THR A C 1
ATOM 5351 O O . THR A 1 658 ? 42.155 -19.520 12.925 1.00 47.16 658 THR A O 1
ATOM 5354 N N . GLY A 1 659 ? 41.710 -19.965 10.751 1.00 53.78 659 GLY A N 1
ATOM 5355 C CA . GLY A 1 659 ? 42.309 -18.754 10.160 1.00 53.78 659 GLY A CA 1
ATOM 5356 C C . GLY A 1 659 ? 41.329 -17.572 10.066 1.00 53.78 659 GLY A C 1
ATOM 5357 O O . GLY A 1 659 ? 40.135 -17.745 10.282 1.00 53.78 659 GLY A O 1
ATOM 5358 N N . GLU A 1 660 ? 41.815 -16.372 9.718 1.00 50.22 660 GLU A N 1
ATOM 5359 C CA . GLU A 1 660 ? 41.027 -15.114 9.725 1.00 50.22 660 GLU A CA 1
ATOM 5360 C C . GLU A 1 660 ? 39.723 -15.181 8.897 1.00 50.22 660 GLU A C 1
ATOM 5362 O O . GLU A 1 660 ? 38.687 -14.720 9.359 1.00 50.22 660 GLU A O 1
ATOM 5367 N N . TYR A 1 661 ? 39.733 -15.828 7.724 1.00 45.22 661 TYR A N 1
ATOM 5368 C CA . TYR A 1 661 ? 38.536 -15.991 6.876 1.00 45.22 661 TYR A CA 1
ATOM 5369 C C . TYR A 1 661 ? 37.506 -16.991 7.434 1.00 45.22 661 TYR A C 1
ATOM 5371 O O . TYR A 1 661 ? 36.313 -16.857 7.187 1.00 45.22 661 TYR A O 1
ATOM 5379 N N . GLU A 1 662 ? 37.949 -18.003 8.184 1.00 51.12 662 GLU A N 1
ATOM 5380 C CA . GLU A 1 662 ? 37.049 -18.968 8.833 1.00 51.12 662 GLU A CA 1
ATOM 5381 C C . GLU A 1 662 ? 36.436 -18.385 10.111 1.00 51.12 662 GLU A C 1
ATOM 5383 O O . GLU A 1 662 ? 35.356 -18.800 10.516 1.00 51.12 662 GLU A O 1
ATOM 5388 N N . GLN A 1 663 ? 37.095 -17.407 10.738 1.00 50.66 663 GLN A N 1
ATOM 5389 C CA . GLN A 1 663 ? 36.554 -16.702 11.900 1.00 50.66 663 GLN A CA 1
ATOM 5390 C C . GLN A 1 663 ? 35.363 -15.814 11.527 1.00 50.66 663 GLN A C 1
ATOM 5392 O O . GLN A 1 663 ? 34.357 -15.868 12.225 1.00 50.66 663 GLN A O 1
ATOM 5397 N N . GLU A 1 664 ? 35.427 -15.073 10.415 1.00 48.59 664 GLU A N 1
ATOM 5398 C CA . GLU A 1 664 ? 34.298 -14.246 9.948 1.00 48.59 664 GLU A CA 1
ATOM 5399 C C . GLU A 1 664 ? 33.055 -15.090 9.609 1.00 48.59 664 GLU A C 1
ATOM 5401 O O . GLU A 1 664 ? 31.952 -14.758 10.038 1.00 48.59 664 GLU A O 1
ATOM 5406 N N . ALA A 1 665 ? 33.226 -16.225 8.922 1.00 50.75 665 ALA A N 1
ATOM 5407 C CA . ALA A 1 665 ? 32.114 -17.114 8.569 1.00 50.75 665 ALA A CA 1
ATOM 5408 C C . ALA A 1 665 ? 31.488 -17.814 9.793 1.00 50.75 665 ALA A C 1
ATOM 5410 O O . ALA A 1 665 ? 30.267 -17.934 9.895 1.00 50.75 665 ALA A O 1
ATOM 5411 N N . VAL A 1 666 ? 32.315 -18.252 10.751 1.00 55.28 666 VAL A N 1
ATOM 5412 C CA . VAL A 1 666 ? 31.839 -18.857 12.009 1.00 55.28 666 VAL A CA 1
ATOM 5413 C C . VAL A 1 666 ? 31.130 -17.824 12.887 1.00 55.28 666 VAL A C 1
ATOM 5415 O O . VAL A 1 666 ? 30.170 -18.163 13.581 1.00 55.28 666 VAL A O 1
ATOM 5418 N N . GLU A 1 667 ? 31.572 -16.565 12.856 1.00 53.97 667 GLU A N 1
ATOM 5419 C CA . GLU A 1 667 ? 30.862 -15.468 13.506 1.00 53.97 667 GLU A CA 1
ATOM 5420 C C . GLU A 1 667 ? 29.481 -15.262 12.877 1.00 53.97 667 GLU A C 1
ATOM 5422 O O . GLU A 1 667 ? 28.498 -15.289 13.614 1.00 53.97 667 GLU A O 1
ATOM 5427 N N . GLU A 1 668 ? 29.375 -15.132 11.550 1.00 54.97 668 GLU A N 1
ATOM 5428 C CA . GLU A 1 668 ? 28.086 -14.976 10.853 1.00 54.97 668 GLU A CA 1
ATOM 5429 C C . GLU A 1 668 ? 27.098 -16.121 11.149 1.00 54.97 668 GLU A C 1
ATOM 5431 O O . GLU A 1 668 ? 25.948 -15.856 11.506 1.00 54.97 668 GLU A O 1
ATOM 5436 N N . GLU A 1 669 ? 27.528 -17.388 11.091 1.00 56.09 669 GLU A N 1
ATOM 5437 C CA . GLU A 1 669 ? 26.660 -18.538 11.401 1.00 56.09 669 GLU A CA 1
ATOM 5438 C C . GLU A 1 669 ? 26.211 -18.569 12.870 1.00 56.09 669 GLU A C 1
ATOM 5440 O O . GLU A 1 669 ? 25.051 -18.874 13.172 1.00 56.09 669 GLU A O 1
ATOM 5445 N N . TYR A 1 670 ? 27.107 -18.233 13.805 1.00 60.31 670 TYR A N 1
ATOM 5446 C CA . TYR A 1 670 ? 26.762 -18.128 15.223 1.00 60.31 670 TYR A CA 1
ATOM 5447 C C . TYR A 1 670 ? 25.715 -17.030 15.466 1.00 60.31 670 TYR A C 1
ATOM 5449 O O . TYR A 1 670 ? 24.788 -17.227 16.260 1.00 60.31 670 TYR A O 1
ATOM 5457 N N . TRP A 1 671 ? 25.826 -15.901 14.757 1.00 57.56 671 TRP A N 1
ATOM 5458 C CA . TRP A 1 671 ? 24.862 -14.801 14.823 1.00 57.56 671 TRP A CA 1
ATOM 5459 C C . TRP A 1 671 ? 23.496 -15.198 14.287 1.00 57.56 671 TRP A C 1
ATOM 5461 O O . TRP A 1 671 ? 22.510 -15.012 15.001 1.00 57.56 671 TRP A O 1
ATOM 5471 N N . ALA A 1 672 ? 23.442 -15.822 13.109 1.00 57.53 672 ALA A N 1
ATOM 5472 C CA . ALA A 1 672 ? 22.189 -16.294 12.523 1.00 57.53 672 ALA A CA 1
ATOM 5473 C C . ALA A 1 672 ? 21.461 -17.272 13.469 1.00 57.53 672 ALA A C 1
ATOM 5475 O O . ALA A 1 672 ? 20.240 -17.222 13.635 1.00 57.53 672 ALA A O 1
ATOM 5476 N N . LEU A 1 673 ? 22.215 -18.136 14.160 1.00 59.31 673 LEU A N 1
ATOM 5477 C CA . LEU A 1 673 ? 21.662 -19.090 15.120 1.00 59.31 673 LEU A CA 1
ATOM 5478 C C . LEU A 1 673 ? 21.146 -18.417 16.405 1.00 59.31 673 LEU A C 1
ATOM 5480 O O . LEU A 1 673 ? 20.090 -18.794 16.921 1.00 59.31 673 LEU A O 1
ATOM 5484 N N . LEU A 1 674 ? 21.881 -17.441 16.950 1.00 60.16 674 LEU A N 1
ATOM 5485 C CA . LEU A 1 674 ? 21.450 -16.689 18.132 1.00 60.16 674 LEU A CA 1
ATOM 5486 C C . LEU A 1 674 ? 20.211 -15.840 17.823 1.00 60.16 674 LEU A C 1
ATOM 5488 O O . LEU A 1 674 ? 19.279 -15.795 18.625 1.00 60.16 674 LEU A O 1
ATOM 5492 N N . GLU A 1 675 ? 20.182 -15.212 16.654 1.00 57.66 675 GLU A N 1
ATOM 5493 C CA . GLU A 1 675 ? 19.057 -14.429 16.159 1.00 57.66 675 GLU A CA 1
ATOM 5494 C C . GLU A 1 675 ? 17.794 -15.281 16.007 1.00 57.66 675 GLU A C 1
ATOM 5496 O O . GLU A 1 675 ? 16.761 -14.960 16.601 1.00 57.66 675 GLU A O 1
ATOM 5501 N N . ALA A 1 676 ? 17.890 -16.423 15.318 1.00 60.00 676 ALA A N 1
ATOM 5502 C CA . ALA A 1 676 ? 16.777 -17.358 15.169 1.00 60.00 676 ALA A CA 1
ATOM 5503 C C . ALA A 1 676 ? 16.218 -17.813 16.530 1.00 60.00 676 ALA A C 1
ATOM 5505 O O . ALA A 1 676 ? 15.001 -17.866 16.723 1.00 60.00 676 ALA A O 1
ATOM 5506 N N . LYS A 1 677 ? 17.096 -18.078 17.508 1.00 61.22 677 LYS A N 1
ATOM 5507 C CA . LYS A 1 677 ? 16.696 -18.423 18.883 1.00 61.22 677 LYS A CA 1
ATOM 5508 C C . LYS A 1 677 ? 15.959 -17.283 19.589 1.00 61.22 677 LYS A C 1
ATOM 5510 O O . LYS A 1 677 ? 14.993 -17.546 20.306 1.00 61.22 677 LYS A O 1
ATOM 5515 N N . VAL A 1 678 ? 16.410 -16.038 19.423 1.00 60.28 678 VAL A N 1
ATOM 5516 C CA . VAL A 1 678 ? 15.767 -14.857 20.022 1.00 60.28 678 VAL A CA 1
ATOM 5517 C C . VAL A 1 678 ? 14.366 -14.674 19.446 1.00 60.28 678 VAL A C 1
ATOM 5519 O O . VAL A 1 678 ? 13.410 -14.615 20.220 1.00 60.28 678 VAL A O 1
ATOM 5522 N N . PHE A 1 679 ? 14.231 -14.666 18.116 1.00 59.66 679 PHE A N 1
ATOM 5523 C CA . PHE A 1 679 ? 12.946 -14.517 17.424 1.00 59.66 679 PHE A CA 1
ATOM 5524 C C . PHE A 1 679 ? 11.950 -15.619 17.779 1.00 59.66 679 PHE A C 1
ATOM 5526 O O . PHE A 1 679 ? 10.831 -15.322 18.199 1.00 59.66 679 PHE A O 1
ATOM 5533 N N . GLN A 1 680 ? 12.377 -16.883 17.728 1.00 62.06 680 GLN A N 1
ATOM 5534 C CA . GLN A 1 680 ? 11.526 -18.017 18.088 1.00 62.06 680 GLN A CA 1
ATOM 5535 C C . GLN A 1 680 ? 10.990 -17.903 19.524 1.00 62.06 680 GLN A C 1
ATOM 5537 O O . GLN A 1 680 ? 9.829 -18.218 19.795 1.00 62.06 680 GLN A O 1
ATOM 5542 N N . ALA A 1 681 ? 11.821 -17.433 20.454 1.00 59.44 681 ALA A N 1
ATOM 5543 C CA . ALA A 1 681 ? 11.426 -17.269 21.842 1.00 59.44 681 ALA A CA 1
ATOM 5544 C C . ALA A 1 681 ? 10.466 -16.090 22.071 1.00 59.44 681 ALA A C 1
ATOM 5546 O O . ALA A 1 681 ? 9.644 -16.163 22.984 1.00 59.44 681 ALA A O 1
ATOM 5547 N N . LEU A 1 682 ? 10.516 -15.032 21.255 1.00 55.78 682 LEU A N 1
ATOM 5548 C CA . LEU A 1 682 ? 9.533 -13.940 21.321 1.00 55.78 682 LEU A CA 1
ATOM 5549 C C . LEU A 1 682 ? 8.194 -14.352 20.746 1.00 55.78 682 LEU A C 1
ATOM 5551 O O . LEU A 1 682 ? 7.172 -14.056 21.354 1.00 55.78 682 LEU A O 1
ATOM 5555 N N . ASP A 1 683 ? 8.194 -15.067 19.625 1.00 56.16 683 ASP A N 1
ATOM 5556 C CA . ASP A 1 683 ? 6.961 -15.584 19.035 1.00 56.16 683 ASP A CA 1
ATOM 5557 C C . ASP A 1 683 ? 6.263 -16.559 19.989 1.00 56.16 683 ASP A C 1
ATOM 5559 O O . ASP A 1 683 ? 5.036 -16.566 20.108 1.00 56.16 683 ASP A O 1
ATOM 5563 N N . GLU A 1 684 ? 7.037 -17.378 20.705 1.00 61.81 684 GLU A N 1
ATOM 5564 C CA . GLU A 1 684 ? 6.513 -18.236 21.767 1.00 61.81 684 GLU A CA 1
ATOM 5565 C C . GLU A 1 684 ? 6.045 -17.422 22.985 1.00 61.81 684 GLU A C 1
ATOM 5567 O O . GLU A 1 684 ? 4.977 -17.696 23.534 1.00 61.81 684 GLU A O 1
ATOM 5572 N N . PHE A 1 685 ? 6.788 -16.381 23.379 1.00 58.12 685 PHE A N 1
ATOM 5573 C CA . PHE A 1 685 ? 6.398 -15.476 24.459 1.00 58.12 685 PHE A CA 1
ATOM 5574 C C . PHE A 1 685 ? 5.066 -14.787 24.169 1.00 58.12 685 PHE A C 1
ATOM 5576 O O . PHE A 1 685 ? 4.189 -14.813 25.024 1.00 58.12 685 PHE A O 1
ATOM 5583 N N . VAL A 1 686 ? 4.874 -14.221 22.978 1.00 55.41 686 VAL A N 1
ATOM 5584 C CA . VAL A 1 686 ? 3.612 -13.589 22.567 1.00 55.41 686 VAL A CA 1
ATOM 5585 C C . VAL A 1 686 ? 2.465 -14.597 22.624 1.00 55.41 686 VAL A C 1
ATOM 5587 O O . VAL A 1 686 ? 1.426 -14.302 23.215 1.00 55.41 686 VAL A O 1
ATOM 5590 N N . ARG A 1 687 ? 2.663 -15.807 22.076 1.00 58.06 687 ARG A N 1
ATOM 5591 C CA . ARG A 1 687 ? 1.629 -16.857 22.045 1.00 58.06 687 ARG A CA 1
ATOM 5592 C C . ARG A 1 687 ? 1.214 -17.333 23.438 1.00 58.06 687 ARG A C 1
ATOM 5594 O O . ARG A 1 687 ? 0.024 -17.503 23.679 1.00 58.06 687 ARG A O 1
ATOM 5601 N N . GLN A 1 688 ? 2.163 -17.531 24.353 1.00 57.44 688 GLN A N 1
ATOM 5602 C CA . GLN A 1 688 ? 1.872 -17.982 25.721 1.00 57.44 688 GLN A CA 1
ATOM 5603 C C . GLN A 1 688 ? 1.316 -16.859 26.602 1.00 57.44 688 GLN A C 1
ATOM 5605 O O . GLN A 1 688 ? 0.404 -17.070 27.393 1.00 57.44 688 GLN A O 1
ATOM 5610 N N . THR A 1 689 ? 1.842 -15.646 26.453 1.00 52.66 689 THR A N 1
ATOM 5611 C CA . THR A 1 689 ? 1.465 -14.501 27.291 1.00 52.66 689 THR A CA 1
ATOM 5612 C C . THR A 1 689 ? 0.041 -14.021 26.999 1.00 52.66 689 THR A C 1
ATOM 5614 O O . THR A 1 689 ? -0.662 -13.612 27.921 1.00 52.66 689 THR A O 1
ATOM 5617 N N . ALA A 1 690 ? -0.428 -14.181 25.755 1.00 49.22 690 ALA A N 1
ATOM 5618 C CA . ALA A 1 690 ? -1.830 -13.987 25.384 1.00 49.22 690 ALA A CA 1
ATOM 5619 C C . ALA A 1 690 ? -2.807 -14.918 26.137 1.00 49.22 690 ALA A C 1
ATOM 5621 O O . ALA A 1 690 ? -3.995 -14.606 26.218 1.00 49.22 690 ALA A O 1
ATOM 5622 N N . ALA A 1 691 ? -2.330 -16.040 26.693 1.00 48.09 691 ALA A N 1
ATOM 5623 C CA . ALA A 1 691 ? -3.144 -16.983 27.460 1.00 48.09 691 ALA A CA 1
ATOM 5624 C C . ALA A 1 691 ? -3.154 -16.707 28.979 1.00 48.09 691 ALA A C 1
ATOM 5626 O O . ALA A 1 691 ? -4.169 -16.971 29.622 1.00 48.09 691 ALA A O 1
ATOM 5627 N N . ASP A 1 692 ? -2.065 -16.168 29.544 1.00 47.34 692 ASP A N 1
ATOM 5628 C CA . ASP A 1 692 ? -1.868 -16.062 31.002 1.00 47.34 692 ASP A CA 1
ATOM 5629 C C . ASP A 1 692 ? -2.156 -14.660 31.590 1.00 47.34 692 ASP A C 1
ATOM 5631 O O . ASP A 1 692 ? -2.707 -14.558 32.687 1.00 47.34 692 ASP A O 1
ATOM 5635 N N . ASP A 1 693 ? -1.794 -13.572 30.893 1.00 52.72 693 ASP A N 1
ATOM 5636 C CA . ASP A 1 693 ? -1.977 -12.185 31.363 1.00 52.72 693 ASP A CA 1
ATOM 5637 C C . ASP A 1 693 ? -2.142 -11.208 30.178 1.00 52.72 693 ASP A C 1
ATOM 5639 O O . ASP A 1 693 ? -1.161 -10.815 29.533 1.00 52.72 693 ASP A O 1
ATOM 5643 N N . PRO A 1 694 ? -3.375 -10.749 29.900 1.00 48.16 694 PRO A N 1
ATOM 5644 C CA . PRO A 1 694 ? -3.675 -9.852 28.787 1.00 48.16 694 PRO A CA 1
ATOM 5645 C C . PRO A 1 694 ? -2.913 -8.521 28.817 1.00 48.16 694 PRO A C 1
ATOM 5647 O O . PRO A 1 694 ? -2.556 -8.000 27.758 1.00 48.16 694 PRO A O 1
ATOM 5650 N N . THR A 1 695 ? -2.577 -7.993 30.003 1.00 49.19 695 THR A N 1
ATOM 5651 C CA . THR A 1 695 ? -1.816 -6.735 30.111 1.00 49.19 695 THR A CA 1
ATOM 5652 C C . THR A 1 695 ? -0.401 -6.874 29.559 1.00 49.19 695 THR A C 1
ATOM 5654 O O . THR A 1 695 ? 0.165 -5.895 29.080 1.00 49.19 695 THR A O 1
ATOM 5657 N N . GLN A 1 696 ? 0.155 -8.088 29.545 1.00 55.03 696 GLN A N 1
ATOM 5658 C CA . GLN A 1 696 ? 1.462 -8.375 28.962 1.00 55.03 696 GLN A CA 1
ATOM 5659 C C . GLN A 1 696 ? 1.416 -8.589 27.441 1.00 55.03 696 GLN A C 1
ATOM 5661 O O . GLN A 1 696 ? 2.462 -8.522 26.798 1.00 55.03 696 GLN A O 1
ATOM 5666 N N . THR A 1 697 ? 0.232 -8.764 26.840 1.00 58.31 697 THR A N 1
ATOM 5667 C CA . THR A 1 697 ? 0.076 -8.936 25.380 1.00 58.31 697 THR A CA 1
ATOM 5668 C C . THR A 1 697 ? 0.460 -7.664 24.625 1.00 58.31 697 THR A C 1
ATOM 5670 O O . THR A 1 697 ? 1.185 -7.725 23.634 1.00 58.31 697 THR A O 1
ATOM 5673 N N . PHE A 1 698 ? 0.057 -6.501 25.149 1.00 58.25 698 PHE A N 1
ATOM 5674 C CA . PHE A 1 698 ? 0.462 -5.194 24.625 1.00 58.25 698 PHE A CA 1
ATOM 5675 C C . PHE A 1 698 ? 1.993 -5.041 24.593 1.00 58.25 698 PHE A C 1
ATOM 5677 O O . PHE A 1 698 ? 2.572 -4.682 23.572 1.00 58.25 698 PHE A O 1
ATOM 5684 N N . PHE A 1 699 ? 2.666 -5.393 25.690 1.00 60.09 699 PHE A N 1
ATOM 5685 C CA . PHE A 1 699 ? 4.125 -5.303 25.797 1.00 60.09 699 PHE A CA 1
ATOM 5686 C C . PHE A 1 699 ? 4.856 -6.341 24.939 1.00 60.09 699 PHE A C 1
ATOM 5688 O O . PHE A 1 699 ? 5.921 -6.050 24.397 1.00 60.09 699 PHE A O 1
ATOM 5695 N N . ALA A 1 700 ? 4.289 -7.539 24.788 1.00 59.53 700 ALA A N 1
ATOM 5696 C CA . ALA A 1 700 ? 4.828 -8.566 23.907 1.00 59.53 700 ALA A CA 1
ATOM 5697 C C . ALA A 1 700 ? 4.807 -8.110 22.437 1.00 59.53 700 ALA A C 1
ATOM 5699 O O . ALA A 1 700 ? 5.798 -8.286 21.730 1.00 59.53 700 ALA A O 1
ATOM 5700 N N . GLY A 1 701 ? 3.723 -7.458 21.996 1.00 63.69 701 GLY A N 1
ATOM 5701 C CA . GLY A 1 701 ? 3.633 -6.864 20.659 1.00 63.69 701 GLY A CA 1
ATOM 5702 C C . GLY A 1 701 ? 4.700 -5.793 20.409 1.00 63.69 701 GLY A C 1
ATOM 5703 O O . GLY A 1 701 ? 5.328 -5.776 19.351 1.00 63.69 701 GLY A O 1
ATOM 5704 N N . GLU A 1 702 ? 4.973 -4.950 21.403 1.00 66.31 702 GLU A N 1
ATOM 5705 C CA . GLU A 1 702 ? 6.026 -3.930 21.325 1.00 66.31 702 GLU A CA 1
ATOM 5706 C C . GLU A 1 702 ? 7.432 -4.544 21.282 1.00 66.31 702 GLU A C 1
ATOM 5708 O O . GLU A 1 702 ? 8.254 -4.153 20.456 1.00 66.31 702 GLU A O 1
ATOM 5713 N N . ALA A 1 703 ? 7.699 -5.579 22.080 1.00 65.00 703 ALA A N 1
ATOM 5714 C CA . ALA A 1 703 ? 8.969 -6.302 22.037 1.00 65.00 703 ALA A CA 1
ATOM 5715 C C . ALA A 1 703 ? 9.260 -6.903 20.648 1.00 65.00 703 ALA A C 1
ATOM 5717 O O . ALA A 1 703 ? 10.383 -6.796 20.149 1.00 65.00 703 ALA A O 1
ATOM 5718 N N . VAL A 1 704 ? 8.244 -7.482 19.995 1.00 68.12 704 VAL A N 1
ATOM 5719 C CA . VAL A 1 704 ? 8.359 -7.999 18.620 1.00 68.12 704 VAL A CA 1
ATOM 5720 C C . VAL A 1 704 ? 8.671 -6.881 17.626 1.00 68.12 704 VAL A C 1
ATOM 5722 O O . VAL A 1 704 ? 9.530 -7.061 16.763 1.00 68.12 704 VAL A O 1
ATOM 5725 N N . ARG A 1 705 ? 8.021 -5.713 17.750 1.00 72.44 705 ARG A N 1
ATOM 5726 C CA . ARG A 1 705 ? 8.306 -4.546 16.894 1.00 72.44 705 ARG A CA 1
ATOM 5727 C C . ARG A 1 705 ? 9.760 -4.086 17.043 1.00 72.44 705 ARG A C 1
ATOM 5729 O O . ARG A 1 705 ? 10.430 -3.882 16.035 1.00 72.44 705 ARG A O 1
ATOM 5736 N N . GLY A 1 706 ? 10.260 -4.007 18.279 1.00 70.62 706 GLY A N 1
ATOM 5737 C CA . GLY A 1 706 ? 11.642 -3.619 18.605 1.00 70.62 706 GLY A CA 1
ATOM 5738 C C . GLY A 1 706 ? 12.688 -4.498 17.969 1.00 70.62 706 GLY A C 1
ATOM 5739 O O . GLY A 1 706 ? 13.662 -4.011 17.400 1.00 70.62 706 GLY A O 1
ATOM 5740 N N . LEU A 1 707 ? 12.465 -5.802 18.028 1.00 70.38 707 LEU A N 1
ATOM 5741 C CA . LEU A 1 707 ? 13.412 -6.747 17.470 1.00 70.38 707 LEU A CA 1
ATOM 5742 C C . LEU A 1 707 ? 13.320 -6.864 15.962 1.00 70.38 707 LEU A C 1
ATOM 5744 O O . LEU A 1 707 ? 14.359 -6.966 15.319 1.00 70.38 707 LEU A O 1
ATOM 5748 N N . ARG A 1 708 ? 12.124 -6.733 15.379 1.00 75.44 708 ARG A N 1
ATOM 5749 C CA . ARG A 1 708 ? 11.999 -6.600 13.926 1.00 75.44 708 ARG A CA 1
ATOM 5750 C C . ARG A 1 708 ? 12.745 -5.367 13.414 1.00 75.44 708 ARG A C 1
ATOM 5752 O O . ARG A 1 708 ? 13.451 -5.469 12.421 1.00 75.44 708 ARG A O 1
ATOM 5759 N N . LEU A 1 709 ? 12.642 -4.230 14.107 1.00 79.00 709 LEU A N 1
ATOM 5760 C CA . LEU A 1 709 ? 13.434 -3.044 13.775 1.00 79.00 709 LEU A CA 1
ATOM 5761 C C . LEU A 1 709 ? 14.936 -3.321 13.893 1.00 79.00 709 LEU A C 1
ATOM 5763 O O . LEU A 1 709 ? 15.684 -2.995 12.979 1.00 79.00 709 LEU A O 1
ATOM 5767 N N . ALA A 1 710 ? 15.377 -3.918 15.004 1.00 72.56 710 ALA A N 1
ATOM 5768 C CA . ALA A 1 710 ? 16.786 -4.232 15.216 1.00 72.56 710 ALA A CA 1
ATOM 5769 C C . ALA A 1 710 ? 17.344 -5.133 14.104 1.00 72.56 710 ALA A C 1
ATOM 5771 O O . ALA A 1 710 ? 18.402 -4.819 13.572 1.00 72.56 710 ALA A O 1
ATOM 5772 N N . HIS A 1 711 ? 16.613 -6.179 13.714 1.00 75.12 711 HIS A N 1
ATOM 5773 C CA . HIS A 1 711 ? 16.968 -7.065 12.603 1.00 75.12 711 HIS A CA 1
ATOM 5774 C C . HIS A 1 711 ? 17.159 -6.285 11.299 1.00 75.12 711 HIS A C 1
ATOM 5776 O O . HIS A 1 711 ? 18.248 -6.294 10.727 1.00 75.12 711 HIS A O 1
ATOM 5782 N N . LEU A 1 712 ? 16.169 -5.470 10.911 1.00 82.19 712 LEU A N 1
ATOM 5783 C CA . LEU A 1 712 ? 16.282 -4.673 9.689 1.00 82.19 712 LEU A CA 1
ATOM 5784 C C . LEU A 1 712 ? 17.455 -3.678 9.717 1.00 82.19 712 LEU A C 1
ATOM 5786 O O . LEU A 1 712 ? 17.984 -3.342 8.660 1.00 82.19 712 LEU A O 1
ATOM 5790 N N . LEU A 1 713 ? 17.862 -3.186 10.891 1.00 81.81 713 LEU A N 1
ATOM 5791 C CA . LEU A 1 713 ? 19.003 -2.271 11.039 1.00 81.81 713 LEU A CA 1
ATOM 5792 C C . LEU A 1 713 ? 20.365 -2.975 11.058 1.00 81.81 713 LEU A C 1
ATOM 5794 O O . LEU A 1 713 ? 21.390 -2.320 10.843 1.00 81.81 713 LEU A O 1
ATOM 5798 N N . LEU A 1 714 ? 20.396 -4.272 11.357 1.00 75.12 714 LEU A N 1
ATOM 5799 C CA . LEU A 1 714 ? 21.625 -5.061 11.425 1.00 75.12 714 LEU A CA 1
ATOM 5800 C C . LEU A 1 714 ? 22.027 -5.630 10.069 1.00 75.12 714 LEU A C 1
ATOM 5802 O O . LEU A 1 714 ? 23.227 -5.757 9.805 1.00 75.12 714 LEU A O 1
ATOM 5806 N N . ASP A 1 715 ? 21.047 -5.889 9.212 1.00 78.56 715 ASP A N 1
ATOM 5807 C CA . ASP A 1 715 ? 21.268 -6.480 7.904 1.00 78.56 715 ASP A CA 1
ATOM 5808 C C . ASP A 1 715 ? 22.031 -5.580 6.924 1.00 78.56 715 ASP A C 1
ATOM 5810 O O . ASP A 1 715 ? 22.114 -4.346 7.020 1.00 78.56 715 ASP A O 1
ATOM 5814 N N . ARG A 1 716 ? 22.624 -6.245 5.930 1.00 84.56 716 ARG A N 1
ATOM 5815 C CA . ARG A 1 716 ? 23.242 -5.617 4.765 1.00 84.56 716 ARG A CA 1
ATOM 5816 C C . ARG A 1 716 ? 22.329 -5.783 3.564 1.00 84.56 716 ARG A C 1
ATOM 5818 O O . ARG A 1 716 ? 21.961 -6.893 3.206 1.00 84.56 716 ARG A O 1
ATOM 5825 N N . TYR A 1 717 ? 22.044 -4.661 2.915 1.00 91.94 717 TYR A N 1
ATOM 5826 C CA . TYR A 1 717 ? 21.177 -4.622 1.747 1.00 91.94 717 TYR A CA 1
ATOM 5827 C C . TYR A 1 717 ? 21.972 -4.396 0.471 1.00 91.94 717 TYR A C 1
ATOM 5829 O O . TYR A 1 717 ? 22.908 -3.589 0.453 1.00 91.94 717 TYR A O 1
ATOM 5837 N N . ASP A 1 718 ? 21.575 -5.068 -0.607 1.00 95.38 718 ASP A N 1
ATOM 5838 C CA . ASP A 1 718 ? 22.156 -4.837 -1.931 1.00 95.38 718 ASP A CA 1
ATOM 5839 C C . ASP A 1 718 ? 21.798 -3.450 -2.471 1.00 95.38 718 ASP A C 1
ATOM 5841 O O . ASP A 1 718 ? 22.609 -2.797 -3.141 1.00 95.38 718 ASP A O 1
ATOM 5845 N N . VAL A 1 719 ? 20.579 -2.998 -2.163 1.00 95.12 719 VAL A N 1
ATOM 5846 C CA . VAL A 1 719 ? 20.036 -1.712 -2.586 1.00 95.12 719 VAL A CA 1
ATOM 5847 C C . VAL A 1 719 ? 19.414 -0.987 -1.398 1.00 95.12 719 VAL A C 1
ATOM 5849 O O . VAL A 1 719 ? 18.614 -1.544 -0.655 1.00 95.12 719 VAL A O 1
ATOM 5852 N N . VAL A 1 720 ? 19.724 0.300 -1.267 1.00 93.88 720 VAL A N 1
ATOM 5853 C CA . VAL A 1 720 ? 18.990 1.216 -0.389 1.00 93.88 720 VAL A CA 1
ATOM 5854 C C . VAL A 1 720 ? 18.419 2.325 -1.259 1.00 93.88 720 VAL A C 1
ATOM 5856 O O . VAL A 1 720 ? 19.163 2.993 -1.983 1.00 93.88 720 VAL A O 1
ATOM 5859 N N . VAL A 1 721 ? 17.102 2.507 -1.218 1.00 90.12 721 VAL A N 1
ATOM 5860 C CA . VAL A 1 721 ? 16.404 3.590 -1.922 1.00 90.12 721 VAL A CA 1
ATOM 5861 C C . VAL A 1 721 ? 15.699 4.459 -0.907 1.00 90.12 721 VAL A C 1
ATOM 5863 O O . VAL A 1 721 ? 15.014 3.971 -0.026 1.00 90.12 721 VAL A O 1
ATOM 5866 N N . THR A 1 722 ? 15.882 5.763 -1.020 1.00 84.62 722 THR A N 1
ATOM 5867 C CA . THR A 1 722 ? 15.152 6.728 -0.209 1.00 84.62 722 THR A CA 1
ATOM 5868 C C . THR A 1 722 ? 15.128 8.051 -0.950 1.00 84.62 722 THR A C 1
ATOM 5870 O O . THR A 1 722 ? 15.978 8.299 -1.812 1.00 84.62 722 THR A O 1
ATOM 5873 N N . ASN A 1 723 ? 14.163 8.903 -0.630 1.00 70.56 723 ASN A N 1
ATOM 5874 C CA . ASN A 1 723 ? 14.232 10.297 -1.029 1.00 70.56 723 ASN A CA 1
ATOM 5875 C C . ASN A 1 723 ? 15.242 10.984 -0.097 1.00 70.56 723 ASN A C 1
ATOM 5877 O O . ASN A 1 723 ? 14.934 11.126 1.088 1.00 70.56 723 ASN A O 1
ATOM 5881 N N . PRO A 1 724 ? 16.454 11.341 -0.565 1.00 49.00 724 PRO A N 1
ATOM 5882 C CA . PRO A 1 724 ? 17.430 11.970 0.313 1.00 49.00 724 PRO A CA 1
ATOM 5883 C C . PRO A 1 724 ? 16.842 13.286 0.865 1.00 49.00 724 PRO A C 1
ATOM 5885 O O . PRO A 1 724 ? 16.190 14.005 0.102 1.00 49.00 724 PRO A O 1
ATOM 5888 N N . PRO A 1 725 ? 17.019 13.570 2.168 1.00 40.69 725 PRO A N 1
ATOM 5889 C CA . PRO A 1 725 ? 16.455 14.750 2.824 1.00 40.69 725 PRO A CA 1
ATOM 5890 C C . PRO A 1 725 ? 16.944 16.080 2.243 1.00 40.69 725 PRO A C 1
ATOM 5892 O O . PRO A 1 725 ? 18.095 16.138 1.746 1.00 40.69 725 PRO A O 1
#

Sequence (725 aa):
MLTADFSLNERLDRLETDLQTTPPRFVKIAALPFAIFHYAPREEWNLRRELNLLAIRLRNQGRRVHFVSLGRLFWEAIERCEGIDTLVDLERWDGFEAVQRQIFAYLTEAHWAPLPGLVAEAVEQAGAQEPRRDIVFLYRAGAFAPAMYSMSRLLNELQGQVKTPLVLFYPGNREGTFGLRYMDLPGREALGNYRVQITNMEPPMTGLDRNQRDALHAFALEARQMLLEEIGSLLEGDYGLHPDGTLESQERLPNLAQDPYMAETYRQLEAYLAAEQAKEHRPAEAVSQLIKETAFTWLNRLVAFKMLETRGLLRETVGRGLDSSGFKFYLAENDHAYALYQQGQRDQAYRAFLLWQCGQVAQELNVLFDPNSLPSRLMPRPRALRDLLALLNAPDLAPAWQAEEAVGWVYQYFSEEEREVWGQRKDKVPKEIIPVKTQLFTPEWVIRFLVHNTLGRLWLQMHPDSRLRERLDYFVPPVEPLPPRPVKPVQDITLLDPACGTMHFGLTAFDLFHAMYQEEMERVGEPGWPERPSVEREEDIPAAILAHNLHGIDIDLRAVQLAALALYLKAKSYNPAAEIRQTNLAVAGVRPLDGPRLRAFLSRFQQDRPLLERVLTALWHRLEDAEWLGSLLRVEKTLRELIAVEQRHFLPLFAGLTGEYEQEAVEEEYWALLEAKVFQALDEFVRQTAADDPTQTFFAGEAVRGLRLAHLLLDRYDVVVTNPP

Radius of gyration: 32.31 Å; chains: 1; bounding box: 77×54×106 Å

Foldseek 3Di:
DDPDDDDPVRLLVLVLVQVLDQQRVQCPDLLQLEAEAEDALVCQVVVVVVVVVSQVVLVVSQAHEFEDELLVLLQVLQVQADHDVVLVVCCVPPNDVSSLVVLLCSQCPPVGPHVLNSRLVRCVVSVQDDQRRYEYEYDPPLSCPPPNDDPLVSSVVNRNSDSHNYYYYFHADDDPQQFTDGNVDPPDGGPNDRPGHHSRHDDPPLDQPPLLLVLLLVLLVVLLVLQLVQLQCCCCPQFVQHLQLDGDDVVVHVVLVVDVLSVLLNVLSVLQLVLCVVVVHGSNVSSSVLSNVLSLLQLLLLLLLLLCCLVVLDQFQLQPQLPGPQLVVVLVVDVVLVVCVVVVVSLVSSLVSSLVVLVVCCQQQVLSSVSLDSSNSSDGDSVSSVVSSCSCNPPSNSVVSPRLCSSVSSVLSSLVVLCVVVVPDPDDDPLVCVQSPPPDDDDLLNLLLQCCQFVVVLLCLLPVPDPCVVVSPNHDDDPDDDHRDHDDALLQAAEEAQAQQLNSSLLSNLVVSLVVLVRLCVQQPPVSGHVDGPDPDSLQSLQSCQVRYYAYWHLDSSRQSNNSSSSVVSSCVSPSPHRRRDGLYFHLDFDADDPVVLVVLLVPDPPCRVLCSVLSVQLRVQSVCSSRCRLVRPSVVSVVVSVVVVCVVPVVVVVPPDDPVVVVVVVVVVVVVVLVVVLVSLVVVLVVCVVPPSSCNNVSVRSNSSSSSSVSSNDDHSYYDYDDD

Secondary structure (DSSP, 8-state):
-------HHHHHHHHHHHHTSSS-TT--STT--EEEEEE-GGGHHHHHHHHHHHHHHHHHTT-EEEEEEHHHHHHHHHHHTTHHHHHHHHHHHH-HHHHHHHHHHHHH-TTS--HHHHHHHHHHHTT---TTTEEEEEE-GGGGTTTT--HHHHHHHTTTT--S-EEEEEEEEEETTTEEEETT-TT--------SEETT-----SS--HHHHHHHHHHHHHHHHHHHHHHHHHHHHHH-B-TTS-B--GGG-HHHHH-HHHHHHHHHHHHHHHHHHHTT--HHHHHHHHHHHHHHHHHHHHHHHHHHHHTTSS-SSSTTGGG-HHHHHHHHH-HHHHHHHHTT-HHHHHHHHHHHHHHHHHHHHHHHH-TTSHHHHSPPPHHHHHHHHHHHT-GGGTTGGGSSTHHHHHHHHHTHHHHHHHHT--SPPPGGGHHHHT-PPPPHHHHHHHHIIIIIHHHHHH-TT-GGGGG-TT----SSPPPP-----GGG--EEETT-TTTHHHHHHHHHHHHHHHHHHHSTTSTTS-SS-SSSSGGGHHHHIIIIIEEEEES-HHHHHHHHHHHHHHHHHH-TT------EEEES--PPPPHHHHHHHHTT-SSSHHHHHHHHHHHHHHHTTHHHHGGG--HHHHHHHHHHHHHHHHGGGTTTS--HHHHHHHHHHHHHHHHHHHHHHHHHHHHHHHHH-HHHHHHHHHHHHHHHHHHHHHS--SEE-----